Protein AF-L1IG07-F1 (afdb_monomer)

Solvent-accessible surface area (backbone atoms only — not comparable to full-atom values): 41416 Å² total; per-residue (Å²): 126,66,68,65,57,52,54,52,33,51,55,52,45,53,42,61,55,52,29,29,74,41,78,84,46,36,68,62,37,40,58,54,48,55,53,44,35,76,74,39,49,69,53,41,53,52,44,53,49,56,54,49,58,60,51,23,68,53,66,68,91,45,67,41,53,54,37,36,55,50,43,56,26,53,51,33,46,36,69,58,102,88,41,68,56,39,63,67,62,49,51,55,51,44,64,60,29,52,68,36,50,69,42,90,50,68,23,32,18,32,40,22,43,50,48,47,50,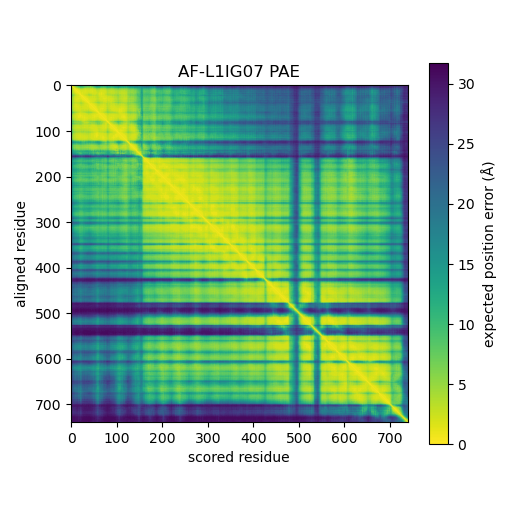44,41,61,74,36,50,57,97,86,60,88,71,57,69,68,59,49,51,54,48,46,55,51,44,58,67,25,62,70,44,93,52,63,87,36,40,68,82,92,78,57,77,72,43,54,53,48,41,56,48,38,55,73,67,51,88,46,64,67,45,30,44,52,37,60,73,65,57,69,86,43,91,80,43,42,61,62,54,58,53,31,49,69,42,98,46,64,72,41,18,28,47,31,33,51,46,44,57,72,76,51,60,74,84,81,46,54,50,71,56,50,49,51,52,48,48,48,20,67,67,39,91,48,65,70,30,22,49,32,35,47,48,30,43,48,70,50,49,25,44,72,40,76,54,34,65,56,61,34,40,71,59,51,46,57,85,85,36,40,69,56,43,51,54,50,50,51,46,43,70,70,64,70,75,56,76,66,70,73,81,73,54,71,86,63,58,56,71,62,51,61,50,48,33,46,49,49,38,52,50,32,52,51,17,61,76,64,70,37,62,76,52,32,70,74,53,57,63,57,48,58,59,44,46,53,33,53,62,51,30,53,91,76,37,74,63,38,42,43,34,53,40,67,36,50,86,74,49,71,76,82,48,66,67,30,44,54,51,45,50,50,52,47,53,53,54,73,72,41,88,85,59,65,72,82,41,50,66,38,42,53,51,40,49,49,72,74,35,87,47,66,67,61,44,51,52,51,51,51,52,51,51,28,66,77,66,73,53,94,58,79,71,48,58,62,54,45,44,54,50,30,57,70,43,92,47,65,66,53,22,36,57,29,46,47,51,50,35,59,55,29,67,76,36,71,70,58,29,47,60,46,47,61,57,32,51,44,50,52,59,56,54,62,62,62,57,47,59,49,63,73,54,70,84,67,81,93,77,88,76,99,68,61,77,69,57,57,58,49,50,58,50,47,42,26,40,43,24,49,49,32,52,44,50,45,55,60,74,51,89,86,70,76,74,79,58,78,63,89,84,74,80,86,68,91,77,97,77,77,89,80,73,52,64,68,57,56,52,56,51,32,57,72,46,94,46,66,67,42,22,33,52,32,48,54,41,52,49,50,28,53,66,70,47,46,34,55,76,76,30,66,65,58,34,42,55,49,55,45,51,50,52,48,50,44,64,49,47,48,77,84,86,34,43,68,45,36,50,52,45,66,54,43,55,56,52,41,30,50,69,41,39,67,42,25,38,48,56,26,66,37,48,60,60,52,42,52,54,34,74,68,34,52,87,89,40,65,43,45,76,44,57,52,68,59,54,53,53,49,57,53,46,40,41,54,80,29,40,66,60,74,62,21,38,53,25,23,53,50,14,54,50,50,41,49,51,55,48,50,50,54,68,72,71,54,97,63,60,72,68,59,56,54,50,50,50,55,50,49,53,49,53,50,60,63,56,67,76,50,86,88,74,85,69,96,83,75,81,78,79,90,126

Mean predicted aligned error: 12.85 Å

InterPro domains:
  IPR011989 Armadillo-like helical [G3DSA:1.25.10.10] (125-301)
  IPR016024 Armadillo-type fold [SSF48371] (44-648)
  IPR025977 Nuclear condensin complex subunit 3, C-terminal domain [PF12719] (434-485)
  IPR025977 Nuclear condensin complex subunit 3, C-terminal domain [PF12719] (511-718)
  IPR027165 Condensin complex subunit 3 [PTHR14418] (1-423)

Radius of gyration: 36.18 Å; Cα contacts (8 Å, |Δi|>4): 762; chains: 1; bounding box: 91×84×99 Å

Structure (mmCIF, N/CA/C/O backbone):
data_AF-L1IG07-F1
#
_entry.id   AF-L1IG07-F1
#
loop_
_atom_site.group_PDB
_atom_site.id
_atom_site.type_symbol
_atom_site.label_atom_id
_atom_site.label_alt_id
_atom_site.label_comp_id
_atom_site.label_asym_id
_atom_site.label_entity_id
_atom_site.label_seq_id
_atom_site.pdbx_PDB_ins_code
_atom_site.Cartn_x
_atom_site.Cartn_y
_atom_site.Cartn_z
_atom_site.occupancy
_atom_site.B_iso_or_equiv
_atom_site.auth_seq_id
_atom_site.auth_comp_id
_atom_site.auth_asym_id
_atom_site.auth_atom_id
_atom_site.pdbx_PDB_model_num
ATOM 1 N N . MET A 1 1 ? -46.756 0.914 59.448 1.00 51.22 1 MET A N 1
ATOM 2 C CA . MET A 1 1 ? -45.805 1.730 58.657 1.00 51.22 1 MET A CA 1
ATOM 3 C C . MET A 1 1 ? -44.977 0.975 57.590 1.00 51.22 1 MET A C 1
ATOM 5 O O . MET A 1 1 ? -44.457 1.694 56.749 1.00 51.22 1 MET A O 1
ATOM 9 N N . PRO A 1 2 ? -44.900 -0.379 57.498 1.00 61.78 2 PRO A N 1
ATOM 10 C CA . PRO A 1 2 ? -44.174 -1.051 56.394 1.00 61.78 2 PRO A CA 1
ATOM 11 C C . PRO A 1 2 ? -44.857 -0.987 55.008 1.00 61.78 2 PRO A C 1
ATOM 13 O O . PRO A 1 2 ? -44.192 -0.742 54.007 1.00 61.78 2 PRO A O 1
ATOM 16 N N . GLU A 1 3 ? -46.187 -1.131 54.936 1.00 62.38 3 GLU A N 1
ATOM 17 C CA . GLU A 1 3 ? -46.913 -1.321 53.659 1.00 62.38 3 GLU A CA 1
ATOM 18 C C . GLU A 1 3 ? -46.780 -0.153 52.667 1.00 62.38 3 GLU A C 1
ATOM 20 O O . GLU A 1 3 ? -46.686 -0.356 51.458 1.00 62.38 3 GLU A O 1
ATOM 25 N N . LYS A 1 4 ? -46.737 1.092 53.163 1.00 66.44 4 LYS A N 1
ATOM 26 C CA . LYS A 1 4 ? -46.625 2.279 52.300 1.00 66.44 4 LYS A CA 1
ATOM 27 C C . LYS A 1 4 ? -45.234 2.392 51.664 1.00 66.44 4 LYS A C 1
ATOM 29 O O . LYS A 1 4 ? -45.138 2.757 50.499 1.00 66.44 4 LYS A O 1
ATOM 34 N N . GLN A 1 5 ? -44.174 2.045 52.399 1.00 67.94 5 GLN A N 1
ATOM 35 C CA . GLN A 1 5 ? -42.804 2.016 51.867 1.00 67.94 5 GLN A CA 1
ATOM 36 C C . GLN A 1 5 ? -42.612 0.868 50.868 1.00 67.94 5 GLN A C 1
ATOM 38 O O . GLN A 1 5 ? -41.915 1.028 49.867 1.00 67.94 5 GLN A O 1
ATOM 43 N N . GLU A 1 6 ? -43.265 -0.271 51.098 1.00 75.94 6 GLU A N 1
ATOM 44 C CA . GLU A 1 6 ? -43.241 -1.415 50.183 1.00 75.94 6 GLU A CA 1
ATOM 45 C C . GLU A 1 6 ? -43.987 -1.121 48.871 1.00 75.94 6 GLU A C 1
ATOM 47 O O . GLU A 1 6 ? -43.470 -1.396 47.786 1.00 75.94 6 GLU A O 1
ATOM 52 N N . SER A 1 7 ? -45.136 -0.438 48.945 1.00 80.06 7 SER A N 1
ATOM 53 C CA . SER A 1 7 ? -45.861 0.042 47.761 1.00 80.06 7 SER A CA 1
ATOM 54 C C . SER A 1 7 ? -45.049 1.049 46.938 1.00 80.06 7 SER A C 1
ATOM 56 O O . SER A 1 7 ? -45.044 0.956 45.711 1.00 80.06 7 SER A O 1
ATOM 58 N N . THR A 1 8 ? -44.365 2.007 47.573 1.00 81.50 8 THR A N 1
ATOM 59 C CA . THR A 1 8 ? -43.513 2.980 46.864 1.00 81.50 8 THR A CA 1
ATOM 60 C C . THR A 1 8 ? -42.309 2.295 46.215 1.00 81.50 8 THR A C 1
ATOM 62 O O . THR A 1 8 ? -41.956 2.601 45.077 1.00 81.50 8 THR A O 1
ATOM 65 N N . PHE A 1 9 ? -41.701 1.324 46.902 1.00 87.50 9 PHE A N 1
ATOM 66 C CA . PHE A 1 9 ? -40.584 0.543 46.373 1.00 87.50 9 PHE A CA 1
ATOM 67 C C . PHE A 1 9 ? -40.964 -0.202 45.084 1.00 87.50 9 PHE A C 1
ATOM 69 O O . PHE A 1 9 ? -40.247 -0.110 44.088 1.00 87.50 9 PHE A O 1
ATOM 76 N N . LEU A 1 10 ? -42.115 -0.884 45.077 1.00 88.25 10 LEU A N 1
ATOM 77 C CA . LEU A 1 10 ? -42.627 -1.590 43.897 1.00 88.25 10 LEU A CA 1
ATOM 78 C C . LEU A 1 10 ? -42.876 -0.639 42.720 1.00 88.25 10 LEU A C 1
ATOM 80 O O . LEU A 1 10 ? -42.464 -0.934 41.601 1.00 88.25 10 LEU A O 1
ATOM 84 N N . GLN A 1 11 ? -43.452 0.540 42.973 1.00 89.06 11 GLN A N 1
ATOM 85 C CA . GLN A 1 11 ? -43.680 1.547 41.929 1.00 89.06 11 GLN A CA 1
ATOM 86 C C . GLN A 1 11 ? -42.375 2.044 41.292 1.00 89.06 11 GLN A C 1
ATOM 88 O O . GLN A 1 11 ? -42.326 2.262 40.079 1.00 89.06 11 GLN A O 1
ATOM 93 N N . VAL A 1 12 ? -41.309 2.216 42.084 1.00 93.69 12 VAL A N 1
ATOM 94 C CA . VAL A 1 12 ? -39.985 2.580 41.556 1.00 93.69 12 VAL A CA 1
ATOM 95 C C . VAL A 1 12 ? -39.432 1.453 40.683 1.00 93.69 12 VAL A C 1
ATOM 97 O O . VAL A 1 12 ? -39.000 1.722 39.562 1.00 93.69 12 VAL A O 1
ATOM 100 N N . ILE A 1 13 ? -39.498 0.201 41.148 1.00 94.31 13 ILE A N 1
ATOM 101 C CA . ILE A 1 13 ? -39.043 -0.969 40.382 1.00 94.31 13 ILE A CA 1
ATOM 102 C C . ILE A 1 13 ? -39.792 -1.090 39.051 1.00 94.31 13 ILE A C 1
ATOM 104 O O . ILE A 1 13 ? -39.145 -1.233 38.019 1.00 94.31 13 ILE A O 1
ATOM 108 N N . GLU A 1 14 ? -41.116 -0.928 39.033 1.00 94.31 14 GLU A N 1
ATOM 109 C CA . GLU A 1 14 ? -41.905 -0.964 37.794 1.00 94.31 14 GLU A CA 1
ATOM 110 C C . GLU A 1 14 ? -41.428 0.073 36.765 1.00 94.31 14 GLU A C 1
ATOM 112 O O . GLU A 1 14 ? -41.360 -0.216 35.570 1.00 94.31 14 GLU A O 1
ATOM 117 N N . GLN A 1 15 ? -41.064 1.288 37.196 1.00 95.62 15 GLN A N 1
ATOM 118 C CA . GLN A 1 15 ? -40.539 2.293 36.264 1.00 95.62 15 GLN A CA 1
ATOM 119 C C . GLN A 1 15 ? -39.120 1.961 35.773 1.00 95.62 15 GLN A C 1
ATOM 121 O O . GLN A 1 15 ? -38.791 2.283 34.628 1.00 95.62 15 GLN A O 1
ATOM 126 N N . LEU A 1 16 ? -38.293 1.319 36.606 1.00 94.88 16 LEU A N 1
ATOM 127 C CA . LEU A 1 16 ? -36.957 0.835 36.231 1.00 94.88 16 LEU A CA 1
ATOM 128 C C . LEU A 1 16 ? -37.017 -0.405 35.318 1.00 94.88 16 LEU A C 1
ATOM 130 O O . LEU A 1 16 ? -36.115 -0.632 34.511 1.00 94.88 16 LEU A O 1
ATOM 134 N N . GLU A 1 17 ? -38.078 -1.202 35.397 1.00 94.88 17 GLU A N 1
ATOM 135 C CA . GLU A 1 17 ? -38.369 -2.270 34.436 1.00 94.88 17 GLU A CA 1
ATOM 136 C C . GLU A 1 17 ? -38.904 -1.704 33.119 1.00 94.88 17 GLU A C 1
ATOM 138 O O . GLU A 1 17 ? -38.491 -2.129 32.039 1.00 94.88 17 GLU A O 1
ATOM 143 N N . GLU A 1 18 ? -39.767 -0.689 33.179 1.00 95.88 18 GLU A N 1
ATOM 144 C CA . GLU A 1 18 ? -40.312 -0.048 31.983 1.00 95.88 18 GLU A CA 1
ATOM 145 C C . GLU A 1 18 ? -39.209 0.597 31.130 1.00 95.88 18 GLU A C 1
ATOM 147 O O . GLU A 1 18 ? -39.204 0.438 29.906 1.00 95.88 18 GLU A O 1
ATOM 152 N N . CYS A 1 19 ? -38.221 1.256 31.750 1.00 95.12 19 CYS A N 1
ATOM 153 C CA . CYS A 1 19 ? -37.140 1.909 31.005 1.00 95.12 19 CYS A CA 1
ATOM 154 C C . CYS A 1 19 ? -36.263 0.925 30.207 1.00 95.12 19 CYS A C 1
ATOM 156 O O . CYS A 1 19 ? -35.669 1.297 29.195 1.00 95.12 19 CYS A O 1
ATOM 158 N N . GLN A 1 20 ? -36.252 -0.359 30.577 1.00 96.19 20 GLN A N 1
ATOM 159 C CA . GLN A 1 20 ? -35.522 -1.400 29.853 1.00 96.19 20 GLN A CA 1
ATOM 160 C C . GLN A 1 20 ? -36.144 -1.747 28.496 1.00 96.19 20 GLN A C 1
ATOM 162 O O . GLN A 1 20 ? -35.478 -2.379 27.669 1.00 96.19 20 GLN A O 1
ATOM 167 N N . LYS A 1 21 ? -37.391 -1.345 28.219 1.00 94.12 21 LYS A N 1
ATOM 168 C CA . LYS A 1 21 ? -38.098 -1.710 26.981 1.00 94.12 21 LYS A CA 1
ATOM 169 C C . LYS A 1 21 ? -37.628 -0.906 25.768 1.00 94.12 21 LYS A C 1
ATOM 171 O O . LYS A 1 21 ? -37.375 -1.493 24.718 1.00 94.12 21 LYS A O 1
ATOM 176 N N . SER A 1 22 ? -37.472 0.416 25.886 1.00 94.38 22 SER A N 1
ATOM 177 C CA . SER A 1 22 ? -37.031 1.277 24.774 1.00 94.38 22 SER A CA 1
ATOM 178 C C . SER A 1 22 ? -36.472 2.626 25.240 1.00 94.38 22 SER A C 1
ATOM 180 O O . SER A 1 22 ? -36.843 3.127 26.295 1.00 94.38 22 SER A O 1
ATOM 182 N N . PHE A 1 23 ? -35.650 3.278 24.411 1.00 93.00 23 PHE A N 1
ATOM 183 C CA . PHE A 1 23 ? -35.190 4.646 24.689 1.00 93.00 23 PHE A CA 1
ATOM 184 C C . PHE A 1 23 ? -36.338 5.672 24.704 1.00 93.00 23 PHE A C 1
ATOM 186 O O . PHE A 1 23 ? -36.264 6.669 25.419 1.00 93.00 23 PHE A O 1
ATOM 193 N N . ALA A 1 24 ? -37.425 5.422 23.964 1.00 94.38 24 ALA A N 1
ATOM 194 C CA . ALA A 1 24 ? -38.555 6.346 23.843 1.00 94.38 24 ALA A CA 1
ATOM 195 C C . ALA A 1 24 ? -39.295 6.577 25.173 1.00 94.38 24 ALA A C 1
ATOM 197 O O . ALA A 1 24 ? -39.838 7.657 25.400 1.00 94.38 24 ALA A O 1
ATOM 198 N N . VAL A 1 25 ? -39.292 5.592 26.078 1.00 95.69 25 VAL A N 1
ATOM 199 C CA . VAL A 1 25 ? -39.966 5.714 27.382 1.00 95.69 25 VAL A CA 1
ATOM 200 C C . VAL A 1 25 ? -39.112 6.408 28.446 1.00 95.69 25 VAL A C 1
ATOM 202 O O . VAL A 1 25 ? -39.657 6.822 29.469 1.00 95.69 25 VAL A O 1
ATOM 205 N N . HIS A 1 26 ? -37.807 6.607 28.206 1.00 95.81 26 HIS A N 1
ATOM 206 C CA . HIS A 1 26 ? -36.874 7.143 29.206 1.00 95.81 26 HIS A CA 1
ATOM 207 C C . HIS A 1 26 ? -37.368 8.462 29.804 1.00 95.81 26 HIS A C 1
ATOM 209 O O . HIS A 1 26 ? -37.486 8.570 31.019 1.00 95.81 26 HIS A O 1
ATOM 215 N N . ARG A 1 27 ? -37.741 9.444 28.973 1.00 94.50 27 ARG A N 1
ATOM 216 C CA . ARG A 1 27 ? -38.186 10.763 29.458 1.00 94.50 27 ARG A CA 1
ATOM 217 C C . ARG A 1 27 ? -39.406 10.664 30.383 1.00 94.50 27 ARG A C 1
ATOM 219 O O . ARG A 1 27 ? -39.459 11.342 31.404 1.00 94.50 27 ARG A O 1
ATOM 226 N N . LYS A 1 28 ? -40.368 9.794 30.059 1.00 95.12 28 LYS A N 1
ATOM 227 C CA . LYS A 1 28 ? -41.573 9.570 30.875 1.00 95.12 28 LYS A CA 1
ATOM 228 C C . LYS A 1 28 ? -41.230 8.908 32.213 1.00 95.12 28 LYS A C 1
ATOM 230 O O . LYS A 1 28 ? -41.731 9.341 33.249 1.00 95.12 28 LYS A O 1
ATOM 235 N N . CYS A 1 29 ? -40.379 7.883 32.192 1.00 96.25 29 CYS A N 1
ATOM 236 C CA . CYS A 1 29 ? -39.918 7.193 33.397 1.00 96.25 29 CYS A CA 1
ATOM 237 C C . CYS A 1 29 ? -39.095 8.125 34.299 1.00 96.25 29 CYS A C 1
ATOM 239 O O . CYS A 1 29 ? -39.327 8.140 35.504 1.00 96.25 29 CYS A O 1
ATOM 241 N N . ILE A 1 30 ? -38.214 8.960 33.728 1.00 95.69 30 ILE A N 1
ATOM 242 C CA . ILE A 1 30 ? -37.433 9.960 34.475 1.00 95.69 30 ILE A CA 1
ATOM 243 C C . ILE A 1 30 ? -38.361 10.906 35.238 1.00 95.69 30 ILE A C 1
ATOM 245 O O . ILE A 1 30 ? -38.187 11.076 36.438 1.00 95.69 30 ILE A O 1
ATOM 249 N N . MET A 1 31 ? -39.386 11.467 34.584 1.00 93.88 31 MET A N 1
ATOM 250 C CA . MET A 1 31 ? -40.321 12.395 35.239 1.00 93.88 31 MET A CA 1
ATOM 251 C C . MET A 1 31 ? -41.021 11.768 36.453 1.00 93.88 31 MET A C 1
ATOM 253 O O . MET A 1 31 ? -41.143 12.411 37.493 1.00 93.88 31 MET A O 1
ATOM 257 N N . LYS A 1 32 ? -41.457 10.508 36.340 1.00 93.50 32 LYS A N 1
ATOM 258 C CA . LYS A 1 32 ? -42.085 9.777 37.451 1.00 93.50 32 LYS A CA 1
ATOM 259 C C . LYS A 1 32 ? -41.094 9.455 38.567 1.00 93.50 32 LYS A C 1
ATOM 261 O O . LYS A 1 32 ? -41.423 9.602 39.738 1.00 93.50 32 LYS A O 1
ATOM 266 N N . LEU A 1 33 ? -39.880 9.040 38.213 1.00 94.94 33 LEU A N 1
ATOM 267 C CA . LEU A 1 33 ? -38.856 8.699 39.195 1.00 94.94 33 LEU A CA 1
ATOM 268 C C . LEU A 1 33 ? -38.282 9.926 39.903 1.00 94.94 33 LEU A C 1
ATOM 270 O O . LEU A 1 33 ? -37.991 9.828 41.085 1.00 94.94 33 LEU A O 1
ATOM 274 N N . LYS A 1 34 ? -38.202 11.092 39.249 1.00 93.75 34 LYS A N 1
ATOM 275 C CA . LYS A 1 34 ? -37.843 12.356 39.911 1.00 93.75 34 LYS A CA 1
ATOM 276 C C . LYS A 1 34 ? -38.895 12.753 40.950 1.00 93.75 34 LYS A C 1
ATOM 278 O O . LYS A 1 34 ? -38.544 13.205 42.031 1.00 93.75 34 LYS A O 1
ATOM 283 N N . GLN A 1 35 ? -40.183 12.527 40.670 1.00 90.69 35 GLN A N 1
ATOM 284 C CA . GLN A 1 35 ? -41.244 12.707 41.672 1.00 90.69 35 GLN A CA 1
ATOM 285 C C . GLN A 1 35 ? -41.108 11.720 42.838 1.00 90.69 35 GLN A C 1
ATOM 287 O O . GLN A 1 35 ? -41.220 12.134 43.988 1.00 90.69 35 GLN A O 1
ATOM 292 N N . ALA A 1 36 ? -40.838 10.442 42.552 1.00 90.25 36 ALA A N 1
ATOM 293 C CA . ALA A 1 36 ? -40.630 9.425 43.583 1.00 90.25 36 ALA A CA 1
ATOM 294 C C . ALA A 1 36 ? -39.394 9.721 44.450 1.00 90.25 36 ALA A C 1
ATOM 296 O O . ALA A 1 36 ? -39.472 9.611 45.669 1.00 90.25 36 ALA A O 1
ATOM 297 N N . GLN A 1 37 ? -38.294 10.171 43.837 1.00 92.50 37 GLN A N 1
ATOM 298 C CA . GLN A 1 37 ? -37.071 10.585 44.523 1.00 92.50 37 GLN A CA 1
ATOM 299 C C . GLN A 1 37 ? -37.327 11.754 45.476 1.00 92.50 37 GLN A C 1
ATOM 301 O O . GLN A 1 37 ? -36.887 11.704 46.615 1.00 92.50 37 GLN A O 1
ATOM 306 N N . SER A 1 38 ? -38.059 12.790 45.047 1.00 89.50 38 SER A N 1
ATOM 307 C CA . SER A 1 38 ? -38.397 13.917 45.930 1.00 89.50 38 SER A CA 1
ATOM 308 C C . SER A 1 38 ? -39.347 13.528 47.070 1.00 89.50 38 SER A C 1
ATOM 310 O O . SER A 1 38 ? -39.361 14.201 48.095 1.00 89.50 38 SER A O 1
ATOM 312 N N . ALA A 1 39 ? -40.170 12.490 46.887 1.00 89.94 39 ALA A N 1
ATOM 313 C CA . ALA A 1 39 ? -41.156 12.055 47.875 1.00 89.94 39 ALA A CA 1
ATOM 314 C C . ALA A 1 39 ? -40.576 11.105 48.939 1.00 89.94 39 ALA A C 1
ATOM 316 O O . ALA A 1 39 ? -40.946 11.213 50.106 1.00 89.94 39 ALA A O 1
ATOM 317 N N . ASP A 1 40 ? -39.707 10.172 48.540 1.00 90.94 40 ASP A N 1
ATOM 318 C CA . ASP A 1 40 ? -39.045 9.202 49.424 1.00 90.94 40 ASP A CA 1
ATOM 319 C C . ASP A 1 40 ? -37.642 8.852 48.872 1.00 90.94 40 ASP A C 1
ATOM 321 O O . ASP A 1 40 ? -37.481 7.856 48.148 1.00 90.94 40 ASP A O 1
ATOM 325 N N . PRO A 1 41 ? -36.624 9.688 49.171 1.00 89.88 41 PRO A N 1
ATOM 326 C CA . PRO A 1 41 ? -35.267 9.523 48.649 1.00 89.88 41 PRO A CA 1
ATOM 327 C C . PRO A 1 41 ? -34.636 8.174 49.011 1.00 89.88 41 PRO A C 1
ATOM 329 O O . PRO A 1 41 ? -34.032 7.530 48.152 1.00 89.88 41 PRO A O 1
ATOM 332 N N . ASP A 1 42 ? -34.824 7.711 50.251 1.00 89.50 42 ASP A N 1
ATOM 333 C CA . ASP A 1 42 ? -34.209 6.484 50.767 1.00 89.50 42 ASP A CA 1
ATOM 334 C C . ASP A 1 42 ? -34.755 5.240 50.057 1.00 89.50 42 ASP A C 1
ATOM 336 O O . ASP A 1 42 ? -33.999 4.366 49.610 1.00 89.50 42 ASP A O 1
ATOM 340 N N . THR A 1 43 ? -36.082 5.152 49.906 1.00 89.81 43 THR A N 1
ATOM 341 C CA . THR A 1 43 ? -36.713 4.037 49.189 1.00 89.81 43 THR A CA 1
ATOM 342 C C . THR A 1 43 ? -36.330 4.042 47.712 1.00 89.81 43 THR A C 1
ATOM 344 O O . THR A 1 43 ? -36.030 2.977 47.159 1.00 89.81 43 THR A O 1
ATOM 347 N N . PHE A 1 44 ? -36.287 5.221 47.080 1.00 93.50 44 PHE A N 1
ATOM 348 C CA . PHE A 1 44 ? -35.835 5.370 45.698 1.00 93.50 44 PHE A CA 1
ATOM 349 C C . PHE A 1 44 ? -34.385 4.902 45.524 1.00 93.50 44 PHE A C 1
ATOM 351 O O . PHE A 1 44 ? -34.107 4.053 44.672 1.00 93.50 44 PHE A O 1
ATOM 358 N N . GLN A 1 45 ? -33.470 5.398 46.359 1.00 91.06 45 GLN A N 1
ATOM 359 C CA . GLN A 1 45 ? -32.050 5.067 46.286 1.00 91.06 45 GLN A CA 1
ATOM 360 C C . GLN A 1 45 ? -31.817 3.569 46.497 1.00 91.06 45 GLN A C 1
ATOM 362 O O . GLN A 1 45 ? -31.037 2.952 45.765 1.00 91.06 45 GLN A O 1
ATOM 367 N N . ARG A 1 46 ? -32.538 2.947 47.437 1.00 91.25 46 ARG A N 1
ATOM 368 C CA . ARG A 1 46 ? -32.491 1.498 47.671 1.00 91.25 46 ARG A CA 1
ATOM 369 C C . ARG A 1 46 ? -32.954 0.700 46.448 1.00 91.25 46 ARG A C 1
ATOM 371 O O . ARG A 1 46 ? -32.268 -0.244 46.053 1.00 91.25 46 ARG A O 1
ATOM 378 N N . ALA A 1 47 ? -34.075 1.074 45.831 1.00 93.94 47 ALA A N 1
ATOM 379 C CA . ALA A 1 47 ? -34.607 0.401 44.641 1.00 93.94 47 ALA A CA 1
ATOM 380 C C . ALA A 1 47 ? -33.685 0.547 43.420 1.00 93.94 47 ALA A C 1
ATOM 382 O O . ALA A 1 47 ? -33.411 -0.433 42.716 1.00 93.94 47 ALA A O 1
ATOM 383 N N . LEU A 1 48 ? -33.154 1.753 43.201 1.00 94.44 48 LEU A N 1
ATOM 384 C CA . LEU A 1 48 ? -32.195 2.030 42.137 1.00 94.44 48 LEU A CA 1
ATOM 385 C C . LEU A 1 48 ? -30.924 1.193 42.317 1.00 94.44 48 LEU A C 1
ATOM 387 O O . LEU A 1 48 ? -30.494 0.513 41.387 1.00 94.44 48 LEU A O 1
ATOM 391 N N . THR A 1 49 ? -30.367 1.182 43.528 1.00 92.06 49 THR A N 1
ATOM 392 C CA . THR A 1 49 ? -29.134 0.452 43.845 1.00 92.06 49 THR A CA 1
ATOM 393 C C . THR A 1 49 ? -29.294 -1.053 43.633 1.00 92.06 49 THR A C 1
ATOM 395 O O . THR A 1 49 ? -28.460 -1.667 42.971 1.00 92.06 49 THR A O 1
ATOM 398 N N . GLN A 1 50 ? -30.396 -1.649 44.103 1.00 93.94 50 GLN A N 1
ATOM 399 C CA . GLN A 1 50 ? -30.667 -3.075 43.878 1.00 93.94 50 GLN A CA 1
ATOM 400 C C . GLN A 1 50 ? -30.819 -3.419 42.391 1.00 93.94 50 GLN A C 1
ATOM 402 O O . GLN A 1 50 ? -30.396 -4.488 41.948 1.00 93.94 50 GLN A O 1
ATOM 407 N N . SER A 1 51 ? -31.403 -2.513 41.606 1.00 95.25 51 SER A N 1
ATOM 408 C CA . SER A 1 51 ? -31.546 -2.694 40.159 1.00 95.25 51 SER A CA 1
ATOM 409 C C . SER A 1 51 ? -30.192 -2.612 39.443 1.00 95.25 51 SER A C 1
ATOM 411 O O . SER A 1 51 ? -29.907 -3.422 38.560 1.00 95.25 51 SER A O 1
ATOM 413 N N . ILE A 1 52 ? -29.320 -1.692 39.874 1.00 95.81 52 ILE A N 1
ATOM 414 C CA . ILE A 1 52 ? -27.934 -1.585 39.399 1.00 95.81 52 ILE A CA 1
ATOM 415 C C . ILE A 1 52 ? -27.149 -2.859 39.723 1.00 95.81 52 ILE A C 1
ATOM 417 O O . ILE A 1 52 ? -26.513 -3.409 38.826 1.00 95.81 52 ILE A O 1
ATOM 421 N N . ASP A 1 53 ? -27.246 -3.386 40.945 1.00 94.12 53 ASP A N 1
ATOM 422 C CA . ASP A 1 53 ? -26.531 -4.604 41.349 1.00 94.12 53 ASP A CA 1
ATOM 423 C C . ASP A 1 53 ? -26.899 -5.812 40.466 1.00 94.12 53 ASP A C 1
ATOM 425 O O . ASP A 1 53 ? -26.026 -6.589 40.074 1.00 94.12 53 ASP A O 1
ATOM 429 N N . ARG A 1 54 ? -28.173 -5.943 40.066 1.00 94.19 54 ARG A N 1
ATOM 430 C CA . ARG A 1 54 ? -28.607 -6.980 39.111 1.00 94.19 54 ARG A CA 1
ATOM 431 C C . ARG A 1 54 ? -27.992 -6.779 37.725 1.00 94.19 54 ARG A C 1
ATOM 433 O O . ARG A 1 54 ? -27.552 -7.747 37.105 1.00 94.19 54 ARG A O 1
ATOM 440 N N . ALA A 1 55 ? -27.925 -5.535 37.251 1.00 94.81 55 ALA A N 1
ATOM 441 C CA . ALA A 1 55 ? -27.301 -5.203 35.972 1.00 94.81 55 ALA A CA 1
ATOM 442 C C . ALA A 1 55 ? -25.790 -5.508 35.955 1.00 94.81 55 ALA A C 1
ATOM 444 O O . ALA A 1 55 ? -25.266 -5.917 34.916 1.00 94.81 55 ALA A O 1
ATOM 445 N N . MET A 1 56 ? -25.098 -5.377 37.097 1.00 95.06 56 MET A N 1
ATOM 446 C CA . MET A 1 56 ? -23.655 -5.640 37.213 1.00 95.06 56 MET A CA 1
ATOM 447 C C . MET A 1 56 ? -23.268 -7.093 36.900 1.00 95.06 56 MET A C 1
ATOM 449 O O . MET A 1 56 ? -22.154 -7.348 36.447 1.00 95.06 56 MET A O 1
ATOM 453 N N . LEU A 1 57 ? -24.175 -8.053 37.091 1.00 94.62 57 LEU A N 1
ATOM 454 C CA . LEU A 1 57 ? -23.899 -9.481 36.885 1.00 94.62 57 LEU A CA 1
ATOM 455 C C . LEU A 1 57 ? -23.966 -9.915 35.408 1.00 94.62 57 LEU A C 1
ATOM 457 O O . LEU A 1 57 ? -23.588 -11.037 35.067 1.00 94.62 57 LEU A O 1
ATOM 461 N N . VAL A 1 58 ? -24.434 -9.048 34.504 1.00 93.50 58 VAL A N 1
ATOM 462 C CA . VAL A 1 58 ? -24.687 -9.411 33.101 1.00 93.50 58 VAL A CA 1
ATOM 463 C C . VAL A 1 58 ? -23.511 -9.018 32.209 1.00 93.50 58 VAL A C 1
ATOM 465 O O . VAL A 1 58 ? -23.383 -7.867 31.801 1.00 93.50 58 VAL A O 1
ATOM 468 N N . PHE A 1 59 ? -22.662 -9.980 31.833 1.00 89.75 59 PHE A N 1
ATOM 469 C CA . PHE A 1 59 ? -21.489 -9.701 30.984 1.00 89.75 59 PHE A CA 1
ATOM 470 C C . PHE A 1 59 ? -21.843 -9.375 29.523 1.00 89.75 59 PHE A C 1
ATOM 472 O O . PHE A 1 59 ? -21.227 -8.504 28.912 1.00 89.75 59 PHE A O 1
ATOM 479 N N . LYS A 1 60 ? -22.820 -10.083 28.938 1.00 89.00 60 LYS A N 1
ATOM 480 C CA . LYS A 1 60 ? -23.246 -9.857 27.546 1.00 89.00 60 LYS A CA 1
ATOM 481 C C . LYS A 1 60 ? -23.911 -8.488 27.415 1.00 89.00 60 LYS A C 1
ATOM 483 O O . LYS A 1 60 ? -24.653 -8.089 28.307 1.00 89.00 60 LYS A O 1
ATOM 488 N N . ARG A 1 61 ? -23.695 -7.795 26.291 1.00 89.06 61 ARG A N 1
ATOM 489 C CA . ARG A 1 61 ? -24.346 -6.511 25.967 1.00 89.06 61 ARG A CA 1
ATOM 490 C C . ARG A 1 61 ? -25.819 -6.696 25.580 1.00 89.06 61 ARG A C 1
ATOM 492 O O . ARG A 1 61 ? -26.214 -6.427 24.451 1.00 89.06 61 ARG A O 1
ATOM 499 N N . GLU A 1 62 ? -26.616 -7.191 26.519 1.00 92.00 62 GLU A N 1
ATOM 500 C CA . GLU A 1 62 ? -28.060 -7.343 26.359 1.00 92.00 62 GLU A CA 1
ATOM 501 C C . GLU A 1 62 ? -28.721 -5.961 26.216 1.00 92.00 62 GLU A C 1
ATOM 503 O O . GLU A 1 62 ? -28.501 -5.099 27.076 1.00 92.00 62 GLU A O 1
ATOM 508 N N . PRO A 1 63 ? -29.555 -5.720 25.184 1.00 93.56 63 PRO A N 1
ATOM 509 C CA . PRO A 1 63 ? -30.132 -4.400 24.927 1.00 93.56 63 PRO A CA 1
ATOM 510 C C . PRO A 1 63 ? -30.902 -3.803 26.112 1.00 93.56 63 PRO A C 1
ATOM 512 O O . PRO A 1 63 ? -30.882 -2.590 26.299 1.00 93.56 63 PRO A O 1
ATOM 515 N N . ALA A 1 64 ? -31.562 -4.638 26.921 1.00 94.88 64 ALA A N 1
ATOM 516 C CA . ALA A 1 64 ? -32.271 -4.204 28.125 1.00 94.88 64 ALA A CA 1
ATOM 517 C C . ALA A 1 64 ? -31.319 -3.588 29.165 1.00 94.88 64 ALA A C 1
ATOM 519 O O . ALA A 1 64 ? -31.576 -2.493 29.663 1.00 94.88 64 ALA A O 1
ATOM 520 N N . VAL A 1 65 ? -30.183 -4.244 29.422 1.00 95.56 65 VAL A N 1
ATOM 521 C CA . VAL A 1 65 ? -29.163 -3.765 30.367 1.00 95.56 65 VAL A CA 1
ATOM 522 C C . VAL A 1 65 ? -28.473 -2.512 29.831 1.00 95.56 65 VAL A C 1
ATOM 524 O O . VAL A 1 65 ? -28.278 -1.558 30.576 1.00 95.56 65 VAL A O 1
ATOM 527 N N . GLU A 1 66 ? -28.156 -2.465 28.533 1.00 94.75 66 GLU A N 1
ATOM 528 C CA . GLU A 1 66 ? -27.569 -1.268 27.912 1.00 94.75 66 GLU A CA 1
ATOM 529 C C . GLU A 1 66 ? -28.497 -0.050 28.022 1.00 94.75 66 GLU A C 1
ATOM 531 O O . GLU A 1 66 ? -28.044 1.045 28.365 1.00 94.75 66 GLU A O 1
ATOM 536 N N . ARG A 1 67 ? -29.801 -0.242 27.775 1.00 96.25 67 ARG A N 1
ATOM 537 C CA . ARG A 1 67 ? -30.815 0.808 27.942 1.00 96.25 67 ARG A CA 1
ATOM 538 C C . ARG A 1 67 ? -30.948 1.242 29.392 1.00 96.25 67 ARG A C 1
ATOM 540 O O . ARG A 1 67 ? -30.951 2.441 29.641 1.00 96.25 67 ARG A O 1
ATOM 547 N N . PHE A 1 68 ? -30.971 0.304 30.337 1.00 97.38 68 PHE A N 1
ATOM 548 C CA . PHE A 1 68 ? -31.019 0.614 31.765 1.00 97.38 68 PHE A CA 1
ATOM 549 C C . PHE A 1 68 ? -29.809 1.433 32.229 1.00 97.38 68 PHE A C 1
ATOM 551 O O . PHE A 1 68 ? -29.976 2.480 32.843 1.00 97.38 68 PHE A O 1
ATOM 558 N N . LEU A 1 69 ? -28.585 1.027 31.888 1.00 95.88 69 LEU A N 1
ATOM 559 C CA . LEU A 1 69 ? -27.390 1.784 32.282 1.00 95.88 69 LEU A CA 1
ATOM 560 C C . LEU A 1 69 ? -27.343 3.164 31.613 1.00 95.88 69 LEU A C 1
ATOM 562 O O . LEU A 1 69 ? -26.902 4.132 32.229 1.00 95.88 69 LEU A O 1
ATOM 566 N N . GLN A 1 70 ? -27.830 3.280 30.372 1.00 95.31 70 GLN A N 1
ATOM 567 C CA . GLN A 1 70 ? -28.008 4.583 29.730 1.00 95.31 70 GLN A CA 1
ATOM 568 C C . GLN A 1 70 ? -29.085 5.424 30.427 1.00 95.31 70 GLN A C 1
ATOM 570 O O . GLN A 1 70 ? -28.910 6.629 30.571 1.00 95.31 70 GLN A O 1
ATOM 575 N N . PHE A 1 71 ? -30.181 4.803 30.865 1.00 96.75 71 PHE A N 1
ATOM 576 C CA . PHE A 1 71 ? -31.247 5.457 31.614 1.00 96.75 71 PHE A CA 1
ATOM 577 C C . PHE A 1 71 ? -30.732 6.045 32.927 1.00 96.75 71 PHE A C 1
ATOM 579 O O . PHE A 1 71 ? -31.060 7.188 33.219 1.00 96.75 71 PHE A O 1
ATOM 586 N N . VAL A 1 72 ? -29.902 5.311 33.679 1.00 96.12 72 VAL A N 1
ATOM 587 C CA . VAL A 1 72 ? -29.304 5.802 34.935 1.00 96.12 72 VAL A CA 1
ATOM 588 C C . VAL A 1 72 ? -28.520 7.095 34.696 1.00 96.12 72 VAL A C 1
ATOM 590 O O . VAL A 1 72 ? -28.762 8.085 35.381 1.00 96.12 72 VAL A O 1
ATOM 593 N N . ALA A 1 73 ? -27.654 7.123 33.679 1.00 93.12 73 ALA A N 1
ATOM 594 C CA . ALA A 1 73 ? -26.909 8.329 33.314 1.00 93.12 73 ALA A CA 1
ATOM 595 C C . ALA A 1 73 ? -27.841 9.474 32.872 1.00 93.12 73 ALA A C 1
ATOM 597 O O . ALA A 1 73 ? -27.745 10.587 33.378 1.00 93.12 73 ALA A O 1
ATOM 598 N N . SER A 1 74 ? -28.818 9.186 32.003 1.00 93.38 74 SER A N 1
ATOM 599 C CA . SER A 1 74 ? -29.800 10.182 31.552 1.00 93.38 74 SER A CA 1
ATOM 600 C C . SER A 1 74 ? -30.707 10.713 32.666 1.00 93.38 74 SER A C 1
ATOM 602 O O . SER A 1 74 ? -31.182 11.836 32.560 1.00 93.38 74 SER A O 1
ATOM 604 N N . PHE A 1 75 ? -30.989 9.924 33.705 1.00 94.44 75 PHE A N 1
ATOM 605 C CA . PHE A 1 75 ? -31.768 10.348 34.870 1.00 94.44 75 PHE A CA 1
ATOM 606 C C . PHE A 1 75 ? -30.998 11.363 35.720 1.00 94.44 75 PHE A C 1
ATOM 608 O O . PHE A 1 75 ? -31.572 12.348 36.186 1.00 94.44 75 PHE A O 1
ATOM 615 N N . ILE A 1 76 ? -29.701 11.118 35.902 1.00 91.38 76 ILE A N 1
ATOM 616 C CA . ILE A 1 76 ? -28.793 11.971 36.670 1.00 91.38 76 ILE A CA 1
ATOM 617 C C . ILE A 1 76 ? -28.578 13.301 35.959 1.00 91.38 76 ILE A C 1
ATOM 619 O O . ILE A 1 76 ? -28.710 14.351 36.578 1.00 91.38 76 ILE A O 1
ATOM 623 N N . SER A 1 77 ? -28.346 13.269 34.648 1.00 90.19 77 SER A N 1
ATOM 624 C CA . SER A 1 77 ? -28.125 14.470 33.839 1.00 90.19 77 SER A CA 1
ATOM 625 C C . SER A 1 77 ? -29.415 15.196 33.429 1.00 90.19 77 SER A C 1
ATOM 627 O O . SER A 1 77 ? -29.363 16.136 32.640 1.00 90.19 77 SER A O 1
ATOM 629 N N . PHE A 1 78 ? -30.591 14.738 33.874 1.00 91.06 78 PHE A N 1
ATOM 630 C CA . PHE A 1 78 ? -31.866 15.305 33.436 1.00 91.06 78 PHE A CA 1
ATOM 631 C C . PHE A 1 78 ? -32.106 16.692 34.032 1.00 91.06 78 PHE A C 1
ATOM 633 O O . PHE A 1 78 ? -32.136 16.844 35.252 1.00 91.06 78 PHE A O 1
ATOM 640 N N . THR A 1 79 ? -32.382 17.665 33.165 1.00 86.62 79 THR A N 1
ATOM 641 C CA . THR A 1 79 ? -32.700 19.045 33.541 1.00 86.62 79 THR A CA 1
ATOM 642 C C . THR A 1 79 ? -34.016 19.515 32.911 1.00 86.62 79 THR A C 1
ATOM 644 O O . THR A 1 79 ? -34.339 19.177 31.768 1.00 86.62 79 THR A O 1
ATOM 647 N N . ASN A 1 80 ? -34.810 20.276 33.668 1.00 89.75 80 ASN A N 1
ATOM 648 C CA . ASN A 1 80 ? -35.960 21.056 33.197 1.00 89.75 80 ASN A CA 1
ATOM 649 C C . ASN A 1 80 ? -36.300 22.177 34.203 1.00 89.75 80 ASN A C 1
ATOM 651 O O . ASN A 1 80 ? -35.633 22.309 35.223 1.00 89.75 80 ASN A O 1
ATOM 655 N N . ASP A 1 81 ? -37.384 22.923 33.970 1.00 88.62 81 ASP A N 1
ATOM 656 C CA . ASP A 1 81 ? -37.828 24.023 34.850 1.00 88.62 81 ASP A CA 1
ATOM 657 C C . ASP A 1 81 ? -38.055 23.621 36.323 1.00 88.62 81 ASP A C 1
ATOM 659 O O . ASP A 1 81 ? -38.113 24.479 37.200 1.00 88.62 81 ASP A O 1
ATOM 663 N N . LYS A 1 82 ? -38.223 22.321 36.611 1.00 88.00 82 LYS A N 1
ATOM 664 C CA . LYS A 1 82 ? -38.515 21.781 37.947 1.00 88.00 82 LYS A CA 1
ATOM 665 C C . LYS A 1 82 ? -37.349 21.002 38.569 1.00 88.00 82 LYS A C 1
ATOM 667 O O . LYS A 1 82 ? -37.305 20.863 39.788 1.00 88.00 82 LYS A O 1
ATOM 672 N N . TYR A 1 83 ? -36.450 20.450 37.762 1.00 86.19 83 TYR A N 1
ATOM 673 C CA . TYR A 1 83 ? -35.411 19.517 38.189 1.00 86.19 83 TYR A CA 1
ATOM 674 C C . TYR A 1 83 ? -34.062 19.925 37.602 1.00 86.19 83 TYR A C 1
ATOM 676 O O . TYR A 1 83 ? -33.949 20.131 36.396 1.00 86.19 83 TYR A O 1
ATOM 684 N N . SER A 1 84 ? -33.036 19.979 38.445 1.00 84.75 84 SER A N 1
ATOM 685 C CA . SER A 1 84 ? -31.639 20.129 38.040 1.00 84.75 84 SER A CA 1
ATOM 686 C C . SER A 1 84 ? -30.933 18.771 37.933 1.00 84.75 84 SER A C 1
ATOM 688 O O . SER A 1 84 ? -31.456 17.734 38.367 1.00 84.75 84 SER A O 1
ATOM 690 N N . SER A 1 85 ? -29.731 18.788 37.351 1.00 84.75 85 SER A N 1
ATOM 691 C CA . SER A 1 85 ? -28.840 17.631 37.311 1.00 84.75 85 SER A CA 1
ATOM 692 C C . SER A 1 85 ? -28.465 17.199 38.724 1.00 84.75 85 SER A C 1
ATOM 694 O O . SER A 1 85 ? -28.143 18.025 39.578 1.00 84.75 85 SER A O 1
ATOM 696 N N . ASP A 1 86 ? -28.470 15.895 38.956 1.00 86.75 86 ASP A N 1
ATOM 697 C CA . ASP A 1 86 ? -28.269 15.298 40.271 1.00 86.75 86 ASP A CA 1
ATOM 698 C C . ASP A 1 86 ? -26.807 14.886 40.476 1.00 86.75 86 ASP A C 1
ATOM 700 O O . ASP A 1 86 ? -26.453 13.703 40.455 1.00 86.75 86 ASP A O 1
ATOM 704 N N . GLY A 1 87 ? -25.937 15.892 40.599 1.00 83.31 87 GLY A N 1
ATOM 705 C CA . GLY A 1 87 ? -24.498 15.684 40.779 1.00 83.31 87 GLY A CA 1
ATOM 706 C C . GLY A 1 87 ? -24.164 14.897 42.051 1.00 83.31 87 GLY A C 1
ATOM 707 O O . GLY A 1 87 ? -23.260 14.064 42.043 1.00 83.31 87 GLY A O 1
ATOM 708 N N . GLU A 1 88 ? -24.941 15.078 43.122 1.00 85.81 88 GLU A N 1
ATOM 709 C CA . GLU A 1 88 ? -24.745 14.358 44.382 1.00 85.81 88 GLU A CA 1
ATOM 710 C C . GLU A 1 88 ? -24.999 12.854 44.215 1.00 85.81 88 GLU A C 1
ATOM 712 O O . GLU A 1 88 ? -24.143 12.037 44.572 1.00 85.81 88 GLU A O 1
ATOM 717 N N . LEU A 1 89 ? -26.115 12.466 43.583 1.00 88.25 89 LEU A N 1
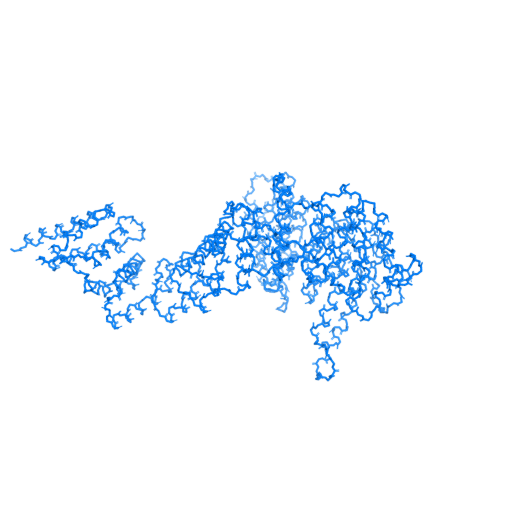ATOM 718 C CA . LEU A 1 89 ? -26.379 11.061 43.274 1.00 88.25 89 LEU A CA 1
ATOM 719 C C . LEU A 1 89 ? -25.317 10.476 42.333 1.00 88.25 89 LEU A C 1
ATOM 721 O O . LEU A 1 89 ? -24.930 9.316 42.496 1.00 88.25 89 LEU A O 1
ATOM 725 N N . ALA A 1 90 ? -24.811 11.262 41.376 1.00 88.44 90 ALA A N 1
ATOM 726 C CA . ALA A 1 90 ? -23.711 10.839 40.512 1.00 88.44 90 ALA A CA 1
ATOM 727 C C . ALA A 1 90 ? -22.463 10.482 41.332 1.00 88.44 90 ALA A C 1
ATOM 729 O O . ALA A 1 90 ? -21.926 9.384 41.181 1.00 88.44 90 ALA A O 1
ATOM 730 N N . CYS A 1 91 ? -22.051 11.358 42.253 1.00 88.00 91 CYS A N 1
ATOM 731 C CA . CYS A 1 91 ? -20.920 11.136 43.154 1.00 88.00 91 CYS A CA 1
ATOM 732 C C . CYS A 1 91 ? -21.124 9.907 44.053 1.00 88.00 91 CYS A C 1
ATOM 734 O O . CYS A 1 91 ? -20.203 9.104 44.216 1.00 88.00 91 CYS A O 1
ATOM 736 N N . VAL A 1 92 ? -22.333 9.704 44.590 1.00 90.19 92 VAL A N 1
ATOM 737 C CA . VAL A 1 92 ? -22.678 8.512 45.389 1.00 90.19 92 VAL A CA 1
ATOM 738 C C . VAL A 1 92 ? -22.528 7.230 44.567 1.00 90.19 92 VAL A C 1
ATOM 740 O O . VAL A 1 92 ? -21.941 6.249 45.037 1.00 90.19 92 VAL A O 1
ATOM 743 N N . LEU A 1 93 ? -23.023 7.219 43.327 1.00 92.12 93 LEU A N 1
ATOM 744 C CA . LEU A 1 93 ? -22.896 6.059 42.448 1.00 92.12 93 LEU A CA 1
ATOM 745 C C . LEU A 1 93 ? -21.448 5.826 42.007 1.00 92.12 93 LEU A C 1
ATOM 747 O O . LEU A 1 93 ? -21.015 4.676 41.993 1.00 92.12 93 LEU A O 1
ATOM 751 N N . LEU A 1 94 ? -20.682 6.879 41.709 1.00 90.75 94 LEU A N 1
ATOM 752 C CA . LEU A 1 94 ? -19.258 6.778 41.375 1.00 90.75 94 LEU A CA 1
ATOM 753 C C . LEU A 1 94 ? -18.460 6.153 42.529 1.00 90.75 94 LEU A C 1
ATOM 755 O O . LEU A 1 94 ? -17.774 5.151 42.312 1.00 90.75 94 LEU A O 1
ATOM 759 N N . LYS A 1 95 ? -18.645 6.645 43.764 1.00 91.25 95 LYS A N 1
ATOM 760 C CA . LYS A 1 95 ? -18.048 6.065 44.985 1.00 91.25 95 LYS A CA 1
ATOM 761 C C . LYS A 1 95 ? -18.423 4.598 45.175 1.00 91.25 95 LYS A C 1
ATOM 763 O O . LYS A 1 95 ? -17.587 3.786 45.566 1.00 91.25 95 LYS A O 1
ATOM 768 N N . ARG A 1 96 ? -19.664 4.221 44.849 1.00 91.94 96 ARG A N 1
ATOM 769 C CA . ARG A 1 96 ? -20.098 2.817 44.885 1.00 91.94 96 ARG A CA 1
ATOM 770 C C . ARG A 1 96 ? -19.429 1.968 43.800 1.00 91.94 96 ARG A C 1
ATOM 772 O O . ARG A 1 96 ? -19.138 0.800 44.051 1.00 91.94 96 ARG A O 1
ATOM 779 N N . MET A 1 97 ? -19.215 2.508 42.600 1.00 93.62 97 MET A N 1
ATOM 780 C CA . MET A 1 97 ? -18.638 1.755 41.482 1.00 93.62 97 MET A CA 1
ATOM 781 C C . MET A 1 97 ? -17.143 1.488 41.665 1.00 93.62 97 MET A C 1
ATOM 783 O O . MET A 1 97 ? -16.707 0.391 41.320 1.00 93.62 97 MET A O 1
ATOM 787 N N . ILE A 1 98 ? -16.376 2.422 42.241 1.00 90.19 98 ILE A N 1
ATOM 788 C CA . ILE A 1 98 ? -14.919 2.302 42.446 1.00 90.19 98 ILE A CA 1
ATOM 789 C C . ILE A 1 98 ? -14.491 0.920 42.986 1.00 90.19 98 ILE A C 1
ATOM 791 O O . ILE A 1 98 ? -13.741 0.232 42.287 1.00 90.19 98 ILE A O 1
ATOM 795 N N . PRO A 1 99 ? -14.979 0.424 44.141 1.00 91.38 99 PRO A N 1
ATOM 796 C CA . PRO A 1 99 ? -14.559 -0.881 44.658 1.00 91.38 99 PRO A CA 1
ATOM 797 C C . PRO A 1 99 ? -14.988 -2.054 43.760 1.00 91.38 99 PRO A C 1
ATOM 799 O O . PRO A 1 99 ? -14.301 -3.077 43.698 1.00 91.38 99 PRO A O 1
ATOM 802 N N . LEU A 1 100 ? -16.093 -1.916 43.016 1.00 92.75 100 LEU A N 1
ATOM 803 C CA . LEU A 1 100 ? -16.602 -2.955 42.112 1.00 92.75 100 LEU A CA 1
ATOM 804 C C . LEU A 1 100 ? -15.733 -3.131 40.861 1.00 92.75 100 LEU A C 1
ATOM 806 O O . LEU A 1 100 ? -15.710 -4.216 40.275 1.00 92.75 100 LEU A O 1
ATOM 810 N N . THR A 1 101 ? -14.940 -2.123 40.495 1.00 89.00 101 THR A N 1
ATOM 811 C CA . THR A 1 101 ? -13.931 -2.245 39.428 1.00 89.00 101 THR A CA 1
ATOM 812 C C . THR A 1 101 ? -12.855 -3.286 39.776 1.00 89.00 101 THR A C 1
ATOM 814 O O . THR A 1 101 ? -12.244 -3.887 38.891 1.00 89.00 101 THR A O 1
ATOM 817 N N . CYS A 1 102 ? -12.674 -3.604 41.060 1.00 85.62 102 CYS A N 1
ATOM 818 C CA . CYS A 1 102 ? -11.735 -4.612 41.553 1.00 85.62 102 CYS A CA 1
ATOM 819 C C . CYS A 1 102 ? -12.381 -5.976 41.851 1.00 85.62 102 CYS A C 1
ATOM 821 O O . CYS A 1 102 ? -11.715 -6.864 42.387 1.00 85.62 102 CYS A O 1
ATOM 823 N N . ALA A 1 103 ? -13.652 -6.182 41.492 1.00 90.81 103 ALA A N 1
ATOM 824 C CA . ALA A 1 103 ? -14.354 -7.437 41.748 1.00 90.81 103 ALA A CA 1
ATOM 825 C C . ALA A 1 103 ? -13.687 -8.644 41.058 1.00 90.81 103 ALA A C 1
ATOM 827 O O . ALA A 1 103 ? -13.125 -8.543 39.969 1.00 90.81 103 ALA A O 1
ATOM 828 N N . ARG A 1 104 ? -13.791 -9.837 41.662 1.00 88.00 104 ARG A N 1
ATOM 829 C CA . ARG A 1 104 ? -13.293 -11.080 41.034 1.00 88.00 104 ARG A CA 1
ATOM 830 C C . ARG A 1 104 ? -14.035 -11.394 39.733 1.00 88.00 104 ARG A C 1
ATOM 832 O O . ARG A 1 104 ? -13.433 -11.855 38.762 1.00 88.00 104 ARG A O 1
ATOM 839 N N . ASP A 1 105 ? -15.338 -11.132 39.721 1.00 90.88 105 ASP A N 1
ATOM 840 C CA . ASP A 1 105 ? -16.193 -11.393 38.574 1.00 90.88 105 ASP A CA 1
ATOM 841 C C . ASP A 1 105 ? -15.915 -10.409 37.423 1.00 90.88 105 ASP A C 1
ATOM 843 O O . ASP A 1 105 ? -15.731 -9.208 37.619 1.00 90.88 105 ASP A O 1
ATOM 847 N N . LYS A 1 106 ? -15.846 -10.924 36.193 1.00 86.62 106 LYS A N 1
ATOM 848 C CA . LYS A 1 106 ? -15.544 -10.112 35.003 1.00 86.62 106 LYS A CA 1
ATOM 849 C C . LYS A 1 106 ? -16.718 -9.244 34.538 1.00 86.62 106 LYS A C 1
ATOM 851 O O . LYS A 1 106 ? -16.474 -8.189 33.960 1.00 86.62 106 LYS A O 1
ATOM 856 N N . ALA A 1 107 ? -17.960 -9.685 34.753 1.00 90.19 107 ALA A N 1
ATOM 857 C CA . ALA A 1 107 ? -19.162 -8.926 34.427 1.00 90.19 107 ALA A CA 1
ATOM 858 C C . ALA A 1 107 ? -19.245 -7.687 35.307 1.00 90.19 107 ALA A C 1
ATOM 860 O O . ALA A 1 107 ? -19.373 -6.585 34.782 1.00 90.19 107 ALA A O 1
ATOM 861 N N . VAL A 1 108 ? -19.043 -7.874 36.612 1.00 93.06 108 VAL A N 1
ATOM 862 C CA . VAL A 1 108 ? -19.104 -6.785 37.591 1.00 93.06 108 VAL A CA 1
ATOM 863 C C . VAL A 1 108 ? -18.071 -5.711 37.271 1.00 93.06 108 VAL A C 1
ATOM 865 O O . VAL A 1 108 ? -18.430 -4.543 37.172 1.00 93.06 108 VAL A O 1
ATOM 868 N N . ARG A 1 109 ? -16.814 -6.094 37.002 1.00 92.44 109 ARG A N 1
ATOM 869 C CA . ARG A 1 109 ? -15.771 -5.130 36.614 1.00 92.44 109 ARG A CA 1
ATOM 870 C C . ARG A 1 109 ? -16.120 -4.371 35.338 1.00 92.44 109 ARG A C 1
ATOM 872 O O . ARG A 1 109 ? -16.026 -3.149 35.311 1.00 92.44 109 ARG A O 1
ATOM 879 N N . PHE A 1 110 ? -16.553 -5.089 34.298 1.00 83.50 110 PHE A N 1
ATOM 880 C CA . PHE A 1 110 ? -16.959 -4.482 33.030 1.00 83.50 110 PHE A CA 1
ATOM 881 C C . PHE A 1 110 ? -18.088 -3.464 33.226 1.00 83.50 110 PHE A C 1
ATOM 883 O O . PHE A 1 110 ? -18.002 -2.344 32.729 1.00 83.50 110 PHE A O 1
ATOM 890 N N . ARG A 1 111 ? -19.137 -3.843 33.961 1.00 92.69 111 ARG A N 1
ATOM 891 C CA . ARG A 1 111 ? -20.318 -3.006 34.180 1.00 92.69 111 ARG A CA 1
ATOM 892 C C . ARG A 1 111 ? -20.046 -1.832 35.112 1.00 92.69 111 ARG A C 1
ATOM 894 O O . ARG A 1 111 ? -20.567 -0.754 34.843 1.00 92.69 111 ARG A O 1
ATOM 901 N N . ALA A 1 112 ? -19.192 -2.007 36.119 1.00 92.94 112 ALA A N 1
ATOM 902 C CA . ALA A 1 112 ? -18.739 -0.921 36.979 1.00 92.94 112 ALA A CA 1
ATOM 903 C C . ALA A 1 112 ? -17.993 0.140 36.158 1.00 92.94 112 ALA A C 1
ATOM 905 O O . ALA A 1 112 ? -18.415 1.291 36.137 1.00 92.94 112 ALA A O 1
ATOM 906 N N . CYS A 1 113 ? -16.976 -0.256 35.379 1.00 87.94 113 CYS A N 1
ATOM 907 C CA . CYS A 1 113 ? -16.260 0.662 34.484 1.00 87.94 113 CYS A CA 1
ATOM 908 C C . CYS A 1 113 ? -17.193 1.315 33.452 1.00 87.94 113 CYS A C 1
ATOM 910 O O . CYS A 1 113 ? -17.090 2.511 33.188 1.00 87.94 113 CYS A O 1
ATOM 912 N N . GLN A 1 114 ? -18.132 0.552 32.881 1.00 88.88 114 GLN A N 1
ATOM 913 C CA . GLN A 1 114 ? -19.087 1.074 31.905 1.00 88.88 114 GLN A CA 1
ATOM 914 C C . GLN A 1 114 ? -20.028 2.120 32.512 1.00 88.88 114 GLN A C 1
ATOM 916 O O . GLN A 1 114 ? -20.290 3.140 31.872 1.00 88.88 114 GLN A O 1
ATOM 921 N N . LEU A 1 115 ? -20.564 1.869 33.709 1.00 92.19 115 LEU A N 1
ATOM 922 C CA . LEU A 1 115 ? -21.446 2.815 34.381 1.00 92.19 115 LEU A CA 1
ATOM 923 C C . LEU A 1 115 ? -20.663 4.054 34.823 1.00 92.19 115 LEU A C 1
ATOM 925 O O . LEU A 1 115 ? -21.124 5.152 34.544 1.00 92.19 115 LEU A O 1
ATOM 929 N N . THR A 1 116 ? -19.460 3.899 35.389 1.00 90.31 116 THR A N 1
ATOM 930 C CA . THR A 1 116 ? -18.551 5.019 35.695 1.00 90.31 116 THR A CA 1
ATOM 931 C C . THR A 1 116 ? -18.331 5.908 34.471 1.00 90.31 116 THR A C 1
ATOM 933 O O . THR A 1 116 ? -18.573 7.108 34.544 1.00 90.31 116 THR A O 1
ATOM 936 N N . ALA A 1 117 ? -17.979 5.329 33.317 1.00 85.69 117 ALA A N 1
ATOM 937 C CA . ALA A 1 117 ? -17.780 6.090 32.082 1.00 85.69 117 ALA A CA 1
ATOM 938 C C . ALA A 1 117 ? -19.059 6.804 31.606 1.00 85.69 117 ALA A C 1
ATOM 940 O O . ALA A 1 117 ? -19.009 7.952 31.173 1.00 85.69 117 ALA A O 1
ATOM 941 N N . LYS A 1 118 ? -20.225 6.146 31.685 1.00 88.19 118 LYS A N 1
ATOM 942 C CA . LYS A 1 118 ? -21.511 6.768 31.325 1.00 88.19 118 LYS A CA 1
ATOM 943 C C . LYS A 1 118 ? -21.864 7.937 32.240 1.00 88.19 118 LYS A C 1
ATOM 945 O O . LYS A 1 118 ? -22.372 8.930 31.738 1.00 88.19 118 LYS A O 1
ATOM 950 N N . LEU A 1 119 ? -21.614 7.797 33.542 1.00 89.56 119 LEU A N 1
ATOM 951 C CA . LEU A 1 119 ? -21.858 8.840 34.531 1.00 89.56 119 LEU A CA 1
ATOM 952 C C . LEU A 1 119 ? -20.975 10.053 34.247 1.00 89.56 119 LEU A C 1
ATOM 954 O O . LEU A 1 119 ? -21.521 11.130 34.039 1.00 89.56 119 LEU A O 1
ATOM 958 N N . LEU A 1 120 ? -19.658 9.858 34.123 1.00 84.81 120 LEU A N 1
ATOM 959 C CA . LEU A 1 120 ? -18.705 10.934 33.822 1.00 84.81 120 LEU A CA 1
ATOM 960 C C . LEU A 1 120 ? -19.064 11.682 32.530 1.00 84.81 120 LEU A C 1
ATOM 962 O O . LEU A 1 120 ? -19.144 12.900 32.540 1.00 84.81 120 LEU A O 1
ATOM 966 N N . ASN A 1 121 ? -19.394 10.962 31.453 1.00 82.06 121 ASN A N 1
ATOM 967 C CA . ASN A 1 121 ? -19.793 11.573 30.177 1.00 82.06 121 ASN A CA 1
ATOM 968 C C . ASN A 1 121 ? -21.163 12.273 30.208 1.00 82.06 121 ASN A C 1
ATOM 970 O O . ASN A 1 121 ? -21.519 12.963 29.255 1.00 82.06 121 ASN A O 1
ATOM 974 N N . SER A 1 122 ? -21.979 12.010 31.230 1.00 83.19 122 SER A N 1
ATOM 975 C CA . SER A 1 122 ? -23.306 12.618 31.390 1.00 83.19 122 SER A CA 1
ATOM 976 C C . SER A 1 122 ? -23.311 13.805 32.348 1.00 83.19 122 SER A C 1
ATOM 978 O O . SER A 1 122 ? -24.288 14.553 32.371 1.00 83.19 122 SER A O 1
ATOM 980 N N . LEU A 1 123 ? -22.247 13.977 33.135 1.00 79.12 123 LEU A N 1
ATOM 981 C CA . LEU A 1 123 ? -22.043 15.177 33.932 1.00 79.12 123 LEU A CA 1
ATOM 982 C C . LEU A 1 123 ? -21.833 16.360 32.972 1.00 79.12 123 LEU A C 1
ATOM 984 O O . LEU A 1 123 ? -21.127 16.235 31.974 1.00 79.12 123 LEU A O 1
ATOM 988 N N . GLY A 1 124 ? -22.525 17.473 33.222 1.00 65.69 124 GLY A N 1
ATOM 989 C CA . GLY A 1 124 ? -22.374 18.687 32.414 1.00 65.69 124 GLY A CA 1
ATOM 990 C C . GLY A 1 124 ? -20.982 19.302 32.572 1.00 65.69 124 GLY A C 1
ATOM 991 O O . GLY A 1 124 ? -20.268 18.968 33.513 1.00 65.69 124 GLY A O 1
ATOM 992 N N . GLU A 1 125 ? -20.616 20.226 31.681 1.00 61.09 125 GLU A N 1
ATOM 993 C CA . GLU A 1 125 ? -19.310 20.913 31.718 1.00 61.09 125 GLU A CA 1
ATOM 994 C C . GLU A 1 125 ? -19.072 21.672 33.041 1.00 61.09 125 GLU A C 1
ATOM 996 O O . GLU A 1 125 ? -17.931 21.799 33.471 1.00 61.09 125 GLU A O 1
ATOM 1001 N N . ASP A 1 126 ? -20.149 22.080 33.723 1.00 61.31 126 ASP A N 1
ATOM 1002 C CA . ASP A 1 126 ? -20.125 22.798 35.007 1.00 61.31 126 ASP A CA 1
ATOM 1003 C C . ASP A 1 126 ? -20.200 21.875 36.246 1.00 61.31 126 ASP A C 1
ATOM 1005 O O . ASP A 1 126 ? -20.408 22.342 37.366 1.00 61.31 126 ASP A O 1
ATOM 1009 N N . ALA A 1 127 ? -20.124 20.550 36.078 1.00 67.62 127 ALA A N 1
ATOM 1010 C CA . ALA A 1 127 ? -20.242 19.620 37.198 1.00 67.62 127 ALA A CA 1
ATOM 1011 C C . ALA A 1 127 ? -18.952 19.567 38.034 1.00 67.62 127 ALA A C 1
ATOM 1013 O O . ALA A 1 127 ? -17.915 19.090 37.574 1.00 67.62 127 ALA A O 1
ATOM 1014 N N . GLU A 1 128 ? -19.036 19.980 39.298 1.00 65.81 128 GLU A N 1
ATOM 1015 C CA . GLU A 1 128 ? -17.922 19.896 40.245 1.00 65.81 128 GLU A CA 1
ATOM 1016 C C . GLU A 1 128 ? -17.823 18.487 40.858 1.00 65.81 128 GLU A C 1
ATOM 1018 O O . GLU A 1 128 ? -18.710 18.028 41.583 1.00 65.81 128 GLU A O 1
ATOM 1023 N N . VAL A 1 129 ? -16.723 17.789 40.570 1.00 76.44 129 VAL A N 1
ATOM 1024 C CA . VAL A 1 129 ? -16.317 16.552 41.254 1.00 76.44 129 VAL A CA 1
ATOM 1025 C C . VAL A 1 129 ? -15.172 16.912 42.195 1.00 76.44 129 VAL A C 1
ATOM 1027 O O . VAL A 1 129 ? -14.248 17.607 41.781 1.00 76.44 129 VAL A O 1
ATOM 1030 N N . SER A 1 130 ? -15.223 16.460 43.454 1.00 79.38 130 SER A N 1
ATOM 1031 C CA . SER A 1 130 ? -14.137 16.749 44.400 1.00 79.38 130 SER A CA 1
ATOM 1032 C C . SER A 1 130 ? -12.818 16.145 43.915 1.00 79.38 130 SER A C 1
ATOM 1034 O O . SER A 1 130 ? -12.811 15.070 43.307 1.00 79.38 130 SER A O 1
ATOM 1036 N N . GLU A 1 131 ? -11.709 16.826 44.198 1.00 74.19 131 GLU A N 1
ATOM 1037 C CA . GLU A 1 131 ? -10.367 16.400 43.784 1.00 74.19 131 GLU A CA 1
ATOM 1038 C C . GLU A 1 131 ? -10.046 14.990 44.308 1.00 74.19 131 GLU A C 1
ATOM 1040 O O . GLU A 1 131 ? -9.558 14.147 43.559 1.00 74.19 131 GLU A O 1
ATOM 1045 N N . GLU A 1 132 ? -10.455 14.662 45.541 1.00 82.38 132 GLU A N 1
ATOM 1046 C CA . GLU A 1 132 ? -10.226 13.332 46.117 1.00 82.38 132 GLU A CA 1
ATOM 1047 C C . GLU A 1 132 ? -11.001 12.236 45.378 1.00 82.38 132 GLU A C 1
ATOM 1049 O O . GLU A 1 132 ? -10.463 11.164 45.101 1.00 82.38 132 GLU A O 1
ATOM 1054 N N . LEU A 1 133 ? -12.271 12.490 45.034 1.00 83.06 133 LEU A N 1
ATOM 1055 C CA . LEU A 1 133 ? -13.068 11.525 44.277 1.00 83.06 133 LEU A CA 1
ATOM 1056 C C . LEU A 1 133 ? -12.510 11.357 42.859 1.00 83.06 133 LEU A C 1
ATOM 1058 O O . LEU A 1 133 ? -12.514 10.248 42.324 1.00 83.06 133 LEU A O 1
ATOM 1062 N N . PHE A 1 134 ? -12.026 12.438 42.252 1.00 79.12 134 PHE A N 1
ATOM 1063 C CA . PHE A 1 134 ? -11.382 12.385 40.948 1.00 79.12 134 PHE A CA 1
ATOM 1064 C C . PHE A 1 134 ? -10.119 11.513 40.979 1.00 79.12 134 PHE A C 1
ATOM 1066 O O . PHE A 1 134 ? -9.984 10.615 40.145 1.00 79.12 134 PHE A O 1
ATOM 1073 N N . ASP A 1 135 ? -9.254 11.694 41.978 1.00 76.44 135 ASP A N 1
ATOM 1074 C CA . ASP A 1 135 ? -8.044 10.889 42.163 1.00 76.44 135 ASP A CA 1
ATOM 1075 C C . ASP A 1 135 ? -8.353 9.409 42.434 1.00 76.44 135 ASP A C 1
ATOM 1077 O O . ASP A 1 135 ? -7.707 8.520 41.870 1.00 76.44 135 ASP A O 1
ATOM 1081 N N . GLU A 1 136 ? -9.377 9.113 43.242 1.00 83.56 136 GLU A N 1
ATOM 1082 C CA . GLU A 1 136 ? -9.841 7.741 43.483 1.00 83.56 136 GLU A CA 1
ATOM 1083 C C . GLU A 1 136 ? -10.331 7.067 42.193 1.00 83.56 136 GLU A C 1
ATOM 1085 O O . GLU A 1 136 ? -9.985 5.911 41.914 1.00 83.56 136 GLU A O 1
ATOM 1090 N N . ILE A 1 137 ? -11.118 7.788 41.385 1.00 81.06 137 ILE A N 1
ATOM 1091 C CA . ILE A 1 137 ? -11.585 7.311 40.080 1.00 81.06 137 ILE A CA 1
ATOM 1092 C C . ILE A 1 137 ? -10.387 7.079 39.162 1.00 81.06 137 ILE A C 1
ATOM 1094 O O . ILE A 1 137 ? -10.287 6.006 38.562 1.00 81.06 137 ILE A O 1
ATOM 1098 N N . LEU A 1 138 ? -9.470 8.042 39.069 1.00 75.88 138 LEU A N 1
ATOM 1099 C CA . LEU A 1 138 ? -8.291 7.965 38.215 1.00 75.88 138 LEU A CA 1
ATOM 1100 C C . LEU A 1 138 ? -7.421 6.758 38.583 1.00 75.88 138 LEU A C 1
ATOM 1102 O O . LEU A 1 138 ? -7.093 5.943 37.717 1.00 75.88 138 LEU A O 1
ATOM 1106 N N . HIS A 1 139 ? -7.109 6.584 39.869 1.00 80.56 139 HIS A N 1
ATOM 1107 C CA . HIS A 1 139 ? -6.323 5.455 40.360 1.00 80.56 139 HIS A CA 1
ATOM 1108 C C . HIS A 1 139 ? -6.999 4.110 40.053 1.00 80.56 139 HIS A C 1
ATOM 1110 O O . HIS A 1 139 ? -6.360 3.185 39.537 1.00 80.56 139 HIS A O 1
ATOM 1116 N N . ALA A 1 140 ? -8.308 4.003 40.308 1.00 80.44 140 ALA A N 1
ATOM 1117 C CA . ALA A 1 140 ? -9.074 2.796 40.017 1.00 80.44 140 ALA A CA 1
ATOM 1118 C C . ALA A 1 140 ? -9.108 2.485 38.511 1.00 80.44 140 ALA A C 1
ATOM 1120 O O . ALA A 1 140 ? -8.900 1.336 38.115 1.00 80.44 140 ALA A O 1
ATOM 1121 N N . MET A 1 141 ? -9.331 3.491 37.658 1.00 79.75 141 MET A N 1
ATOM 1122 C CA . MET A 1 141 ? -9.403 3.323 36.203 1.00 79.75 141 MET A CA 1
ATOM 1123 C C . MET A 1 141 ? -8.044 2.970 35.588 1.00 79.75 141 MET A C 1
ATOM 1125 O O . MET A 1 141 ? -7.981 2.053 34.764 1.00 79.75 141 MET A O 1
ATOM 1129 N N . LEU A 1 142 ? -6.947 3.597 36.028 1.00 73.81 142 LEU A N 1
ATOM 1130 C CA . LEU A 1 142 ? -5.590 3.256 35.580 1.00 73.81 142 LEU A CA 1
ATOM 1131 C C . LEU A 1 142 ? -5.269 1.778 35.844 1.00 73.81 142 LEU A C 1
ATOM 1133 O O . LEU A 1 142 ? -4.810 1.064 34.951 1.00 73.81 142 LEU A O 1
ATOM 1137 N N . ALA A 1 143 ? -5.622 1.260 37.025 1.00 74.06 143 ALA A N 1
ATOM 1138 C CA . ALA A 1 143 ? -5.441 -0.154 37.351 1.00 74.06 143 ALA A CA 1
ATOM 1139 C C . ALA A 1 143 ? -6.273 -1.109 36.467 1.00 74.06 143 ALA A C 1
ATOM 1141 O O . ALA A 1 143 ? -6.018 -2.319 36.452 1.00 74.06 143 ALA A O 1
ATOM 1142 N N . ARG A 1 144 ? -7.305 -0.622 35.763 1.00 77.31 144 ARG A N 1
ATOM 1143 C CA . ARG A 1 144 ? -8.131 -1.406 34.823 1.00 77.31 144 ARG A CA 1
ATOM 1144 C C . ARG A 1 144 ? -7.642 -1.356 33.389 1.00 77.31 144 ARG A C 1
ATOM 1146 O O . ARG A 1 144 ? -7.999 -2.249 32.627 1.00 77.31 144 ARG A O 1
ATOM 1153 N N . LEU A 1 145 ? -6.763 -0.426 33.024 1.00 65.00 145 LEU A N 1
ATOM 1154 C CA . LEU A 1 145 ? -6.112 -0.426 31.707 1.00 65.00 145 LEU A CA 1
ATOM 1155 C C . LEU A 1 145 ? -5.266 -1.697 31.489 1.00 65.00 145 LEU A C 1
ATOM 1157 O O . LEU A 1 145 ? -5.089 -2.147 30.362 1.00 65.00 145 LEU A O 1
ATOM 1161 N N . HIS A 1 146 ? -4.855 -2.373 32.565 1.00 65.25 146 HIS A N 1
ATOM 1162 C CA . HIS A 1 146 ? -4.153 -3.662 32.522 1.00 65.25 146 HIS A CA 1
ATOM 1163 C C . HIS A 1 146 ? -5.034 -4.882 32.818 1.00 65.25 146 HIS A C 1
ATOM 1165 O O . HIS A 1 146 ? -4.522 -5.955 33.144 1.00 65.25 146 HIS A O 1
ATOM 1171 N N . ASP A 1 147 ? -6.359 -4.755 32.724 1.00 74.81 147 ASP A N 1
ATOM 1172 C CA . ASP A 1 147 ? -7.246 -5.877 33.013 1.00 74.81 147 ASP A CA 1
ATOM 1173 C C . ASP A 1 147 ? -6.983 -7.073 32.075 1.00 74.81 147 ASP A C 1
ATOM 1175 O O . ASP A 1 147 ? -6.668 -6.920 30.888 1.00 74.81 147 ASP A O 1
ATOM 1179 N N . LYS A 1 148 ? -7.137 -8.292 32.609 1.00 66.44 148 LYS A N 1
ATOM 1180 C CA . LYS A 1 148 ? -7.027 -9.542 31.839 1.00 66.44 148 LYS A CA 1
ATOM 1181 C C . LYS A 1 148 ? -8.095 -9.638 30.748 1.00 66.44 148 LYS A C 1
ATOM 1183 O O . LYS A 1 148 ? -7.877 -10.317 29.748 1.00 66.44 148 LYS A O 1
ATOM 1188 N N . VAL A 1 149 ? -9.255 -9.010 30.951 1.00 56.56 149 VAL A N 1
ATOM 1189 C CA . VAL A 1 149 ? -10.362 -9.007 29.994 1.00 56.56 149 VAL A CA 1
ATOM 1190 C C . VAL A 1 149 ? -10.330 -7.699 29.198 1.00 56.56 149 VAL A C 1
ATOM 1192 O O . VAL A 1 149 ? -10.584 -6.643 29.772 1.00 56.56 149 VAL A O 1
ATOM 1195 N N . PRO A 1 150 ? -10.107 -7.740 27.871 1.00 49.25 150 PRO A N 1
ATOM 1196 C CA . PRO A 1 150 ? -9.906 -6.523 27.086 1.00 49.25 150 PRO A CA 1
ATOM 1197 C C . PRO A 1 150 ? -11.042 -5.497 27.169 1.00 49.25 150 PRO A C 1
ATOM 1199 O O . PRO A 1 150 ? -10.788 -4.302 27.197 1.00 49.25 150 PRO A O 1
ATOM 1202 N N . VAL A 1 151 ? -12.299 -5.947 27.261 1.00 57.84 151 VAL A N 1
ATOM 1203 C CA . VAL A 1 151 ? -13.476 -5.056 27.291 1.00 57.84 151 VAL A CA 1
ATOM 1204 C C . VAL A 1 151 ? -13.583 -4.199 28.566 1.00 57.84 151 VAL A C 1
ATOM 1206 O O . VAL A 1 151 ? -14.413 -3.299 28.614 1.00 57.84 151 VAL A O 1
ATOM 1209 N N . VAL A 1 152 ? -12.781 -4.485 29.600 1.00 46.88 152 VAL A N 1
ATOM 1210 C CA . VAL A 1 152 ? -12.816 -3.807 30.913 1.00 46.88 152 VAL A CA 1
ATOM 1211 C C . VAL A 1 152 ? -11.920 -2.558 30.954 1.00 46.88 152 VAL A C 1
ATOM 1213 O O . VAL A 1 152 ? -12.066 -1.739 31.854 1.00 46.88 152 VAL A O 1
ATOM 1216 N N . ARG A 1 153 ? -11.014 -2.379 29.985 1.00 64.25 153 ARG A N 1
ATOM 1217 C CA . ARG A 1 153 ? -10.051 -1.265 29.962 1.00 64.25 153 ARG A CA 1
ATOM 1218 C C . ARG A 1 153 ? -10.783 0.067 29.661 1.00 64.25 153 ARG A C 1
ATOM 1220 O O . ARG A 1 153 ? -11.405 0.150 28.601 1.00 64.25 153 ARG A O 1
ATOM 1227 N N . PRO A 1 154 ? -10.777 1.058 30.579 1.00 52.25 154 PRO A N 1
ATOM 1228 C CA . PRO A 1 154 ? -11.583 2.287 30.490 1.00 52.25 154 PRO A CA 1
ATOM 1229 C C . PRO A 1 154 ? -11.012 3.347 29.529 1.00 52.25 154 PRO A C 1
ATOM 1231 O O . PRO A 1 154 ? -9.962 3.141 28.922 1.00 52.25 154 PRO A O 1
ATOM 1234 N N . THR A 1 155 ? -11.719 4.481 29.393 1.00 48.97 155 THR A N 1
ATOM 1235 C CA . THR A 1 155 ? -11.347 5.623 28.541 1.00 48.97 155 THR A CA 1
ATOM 1236 C C . THR A 1 155 ? -11.488 6.983 29.283 1.00 48.97 155 THR A C 1
ATOM 1238 O O . THR A 1 155 ? -12.621 7.341 29.590 1.00 48.97 155 THR A O 1
ATOM 1241 N N . ASP A 1 156 ? -10.354 7.698 29.479 1.00 44.28 156 ASP A N 1
ATOM 1242 C CA . ASP A 1 156 ? -10.051 9.096 29.950 1.00 44.28 156 ASP A CA 1
ATOM 1243 C C . ASP A 1 156 ? -9.774 9.283 31.480 1.00 44.28 156 ASP A C 1
ATOM 1245 O O . ASP A 1 156 ? -10.345 8.508 32.243 1.00 44.28 156 ASP A O 1
ATOM 1249 N N . LEU A 1 157 ? -8.880 10.136 32.067 1.00 41.91 157 LEU A N 1
ATOM 1250 C CA . LEU A 1 157 ? -8.222 11.461 31.797 1.00 41.91 157 LEU A CA 1
ATOM 1251 C C . LEU A 1 157 ? -6.783 11.617 32.436 1.00 41.91 157 LEU A C 1
ATOM 1253 O O . LEU A 1 157 ? -6.544 11.039 33.491 1.00 41.91 157 LEU A O 1
ATOM 1257 N N . SER A 1 158 ? -5.901 12.496 31.891 1.00 57.06 158 SER A N 1
ATOM 1258 C CA . SER A 1 158 ? -4.558 13.030 32.351 1.00 57.06 158 SER A CA 1
ATOM 1259 C C . SER A 1 158 ? -3.279 12.611 31.568 1.00 57.06 158 SER A C 1
ATOM 1261 O O . SER A 1 158 ? -3.317 11.709 30.736 1.00 57.06 158 SER A O 1
ATOM 1263 N N . ASP A 1 159 ? -2.124 13.269 31.796 1.00 64.12 159 ASP A N 1
ATOM 1264 C CA . ASP A 1 159 ? -0.821 12.990 31.136 1.00 64.12 159 ASP A CA 1
ATOM 1265 C C . ASP A 1 159 ? -0.359 11.527 31.292 1.00 64.12 159 ASP A C 1
ATOM 1267 O O . ASP A 1 159 ? 0.166 10.921 30.352 1.00 64.12 159 ASP A O 1
ATOM 1271 N N . ALA A 1 160 ? -0.634 10.911 32.447 1.00 67.88 160 ALA A N 1
ATOM 1272 C CA . ALA A 1 160 ? -0.392 9.483 32.665 1.00 67.88 160 ALA A CA 1
ATOM 1273 C C . ALA A 1 160 ? -1.323 8.605 31.807 1.00 67.88 160 ALA A C 1
ATOM 1275 O O . ALA A 1 160 ? -0.910 7.562 31.296 1.00 67.88 160 ALA A O 1
ATOM 1276 N N . VAL A 1 161 ? -2.568 9.046 31.596 1.00 72.00 161 VAL A N 1
ATOM 1277 C CA . VAL A 1 161 ? -3.544 8.360 30.739 1.00 72.00 161 VAL A CA 1
ATOM 1278 C C . VAL A 1 161 ? -3.158 8.468 29.274 1.00 72.00 161 VAL A C 1
ATOM 1280 O O . VAL A 1 161 ? -3.232 7.468 28.565 1.00 72.00 161 VAL A O 1
ATOM 1283 N N . THR A 1 162 ? -2.680 9.628 28.821 1.00 74.31 162 THR A N 1
ATOM 1284 C CA . THR A 1 162 ? -2.169 9.796 27.453 1.00 74.31 162 THR A CA 1
ATOM 1285 C C . THR A 1 162 ? -1.063 8.787 27.162 1.00 74.31 162 THR A C 1
ATOM 1287 O O . THR A 1 162 ? -1.091 8.120 26.124 1.00 74.31 162 THR A O 1
ATOM 1290 N N . MET A 1 163 ? -0.126 8.602 28.097 1.00 80.12 163 MET A N 1
ATOM 1291 C CA . MET A 1 163 ? 0.938 7.619 27.913 1.00 80.12 163 MET A CA 1
ATOM 1292 C C . MET A 1 163 ? 0.439 6.177 27.924 1.00 80.12 163 MET A C 1
ATOM 1294 O O . MET A 1 163 ? 0.899 5.352 27.130 1.00 80.12 163 MET A O 1
ATOM 1298 N N . GLU A 1 164 ? -0.540 5.866 28.767 1.00 81.25 164 GLU A N 1
ATOM 1299 C CA . GLU A 1 164 ? -1.121 4.529 28.789 1.00 81.25 164 GLU A CA 1
ATOM 1300 C C . GLU A 1 164 ? -1.966 4.249 27.535 1.00 81.25 164 GLU A C 1
ATOM 1302 O O . GLU A 1 164 ? -1.903 3.158 26.973 1.00 81.25 164 GLU A O 1
ATOM 1307 N N . TYR A 1 165 ? -2.673 5.239 26.993 1.00 84.81 165 TYR A N 1
ATOM 1308 C CA . TYR A 1 165 ? -3.320 5.146 25.685 1.00 84.81 165 TYR A CA 1
ATOM 1309 C C . TYR A 1 165 ? -2.326 4.876 24.561 1.00 84.81 165 TYR A C 1
ATOM 1311 O O . TYR A 1 165 ? -2.576 4.010 23.722 1.00 84.81 165 TYR A O 1
ATOM 1319 N N . VAL A 1 166 ? -1.190 5.576 24.550 1.00 86.69 166 VAL A N 1
ATOM 1320 C CA . VAL A 1 166 ? -0.101 5.321 23.599 1.00 86.69 166 VAL A CA 1
ATOM 1321 C C . VAL A 1 166 ? 0.393 3.875 23.719 1.00 86.69 166 VAL A C 1
ATOM 1323 O O . VAL A 1 166 ? 0.549 3.177 22.711 1.00 86.69 166 VAL A O 1
ATOM 1326 N N . ARG A 1 167 ? 0.562 3.367 24.943 1.00 87.69 167 ARG A N 1
ATOM 1327 C CA . ARG A 1 167 ? 0.936 1.968 25.169 1.00 87.69 167 ARG A CA 1
ATOM 1328 C C . ARG A 1 167 ? -0.130 0.998 24.655 1.00 87.69 167 ARG A C 1
ATOM 1330 O O . ARG A 1 167 ? 0.222 0.045 23.959 1.00 87.69 167 ARG A O 1
ATOM 1337 N N . LEU A 1 168 ? -1.402 1.211 24.992 1.00 86.50 168 LEU A N 1
ATOM 1338 C CA . LEU A 1 168 ? -2.509 0.323 24.626 1.00 86.50 168 LEU A CA 1
ATOM 1339 C C . LEU A 1 168 ? -2.758 0.304 23.119 1.00 86.50 168 LEU A C 1
ATOM 1341 O O . LEU A 1 168 ? -2.910 -0.766 22.533 1.00 86.50 168 LEU A O 1
ATOM 1345 N N . VAL A 1 169 ? -2.768 1.463 22.459 1.00 90.50 169 VAL A N 1
ATOM 1346 C CA . VAL A 1 169 ? -2.984 1.517 21.008 1.00 90.50 169 VAL A CA 1
ATOM 1347 C C . VAL A 1 169 ? -1.879 0.777 20.251 1.00 90.50 169 VAL A C 1
ATOM 1349 O O . VAL A 1 169 ? -2.156 0.168 19.221 1.00 90.50 169 VAL A O 1
ATOM 1352 N N . SER A 1 170 ? -0.658 0.770 20.791 1.00 89.19 170 SER A N 1
ATOM 1353 C CA . SER A 1 170 ? 0.509 0.156 20.159 1.00 89.19 170 SER A CA 1
ATOM 1354 C C . SER A 1 170 ? 0.602 -1.347 20.433 1.00 89.19 170 SER A C 1
ATOM 1356 O O . SER A 1 170 ? 0.825 -2.127 19.508 1.00 89.19 170 SER A O 1
ATOM 1358 N N . ASN A 1 171 ? 0.388 -1.761 21.688 1.00 86.69 171 ASN A N 1
ATOM 1359 C CA . ASN A 1 171 ? 0.784 -3.086 22.176 1.00 86.69 171 ASN A CA 1
ATOM 1360 C C . ASN A 1 171 ? -0.383 -4.015 22.528 1.00 86.69 171 ASN A C 1
ATOM 1362 O O . ASN A 1 171 ? -0.169 -5.206 22.765 1.00 86.69 171 ASN A O 1
ATOM 1366 N N . ASP A 1 172 ? -1.614 -3.507 22.610 1.00 86.69 172 ASP A N 1
ATOM 1367 C CA . ASP A 1 172 ? -2.732 -4.339 23.037 1.00 86.69 172 ASP A CA 1
ATOM 1368 C C . ASP A 1 172 ? -3.097 -5.373 21.973 1.00 86.69 172 ASP A C 1
ATOM 1370 O O . ASP A 1 172 ? -3.264 -5.045 20.799 1.00 86.69 172 ASP A O 1
ATOM 1374 N N . THR A 1 173 ? -3.281 -6.631 22.370 1.00 88.00 173 THR A N 1
ATOM 1375 C CA . THR A 1 173 ? -3.639 -7.717 21.447 1.00 88.00 173 THR A CA 1
ATOM 1376 C C . THR A 1 173 ? -5.080 -7.595 20.943 1.00 88.00 173 THR A C 1
ATOM 1378 O O . THR A 1 173 ? -5.391 -8.043 19.834 1.00 88.00 173 THR A O 1
ATOM 1381 N N . SER A 1 174 ? -5.967 -6.940 21.700 1.00 87.44 174 SER A N 1
ATOM 1382 C CA . SER A 1 174 ? -7.380 -6.797 21.361 1.00 87.44 174 SER A CA 1
ATOM 1383 C C . SER A 1 174 ? -7.644 -5.615 20.437 1.00 87.44 174 SER A C 1
ATOM 1385 O O . SER A 1 174 ? -7.485 -4.449 20.798 1.00 87.44 174 SER A O 1
ATOM 1387 N N . LYS A 1 175 ? -8.180 -5.919 19.255 1.00 91.12 175 LYS A N 1
ATOM 1388 C CA . LYS A 1 175 ? -8.582 -4.916 18.261 1.00 91.12 175 LYS A CA 1
ATOM 1389 C C . LYS A 1 175 ? -9.638 -3.930 18.775 1.00 91.12 175 LYS A C 1
ATOM 1391 O O . LYS A 1 175 ? -9.610 -2.759 18.407 1.00 91.12 175 LYS A O 1
ATOM 1396 N N . GLU A 1 176 ? -10.526 -4.377 19.664 1.00 87.94 176 GLU A N 1
ATOM 1397 C CA . GLU A 1 176 ? -11.593 -3.517 20.189 1.00 87.94 176 GLU A CA 1
ATOM 1398 C C . GLU A 1 176 ? -11.076 -2.520 21.220 1.00 87.94 176 GLU A C 1
ATOM 1400 O O . GLU A 1 176 ? -11.589 -1.408 21.291 1.00 87.94 176 GLU A O 1
ATOM 1405 N N . VAL A 1 177 ? -10.016 -2.880 21.952 1.00 85.06 177 VAL A N 1
ATOM 1406 C CA . VAL A 1 177 ? -9.321 -1.953 22.856 1.00 85.06 177 VAL A CA 1
ATOM 1407 C C . VAL A 1 177 ? -8.606 -0.891 22.044 1.00 85.06 177 VAL A C 1
ATOM 1409 O O . VAL A 1 177 ? -8.814 0.290 22.287 1.00 85.06 177 VAL A O 1
ATOM 1412 N N . ARG A 1 178 ? -7.851 -1.285 21.010 1.00 93.62 178 ARG A N 1
ATOM 1413 C CA . ARG A 1 178 ? -7.167 -0.320 20.135 1.00 93.62 178 ARG A CA 1
ATOM 1414 C C . ARG A 1 178 ? -8.148 0.660 19.483 1.00 93.62 178 ARG A C 1
ATOM 1416 O O . ARG A 1 178 ? -7.876 1.855 19.439 1.00 93.62 178 ARG A O 1
ATOM 1423 N N . LYS A 1 179 ? -9.326 0.193 19.049 1.00 92.44 179 LYS A N 1
ATOM 1424 C CA . LYS A 1 179 ? -10.396 1.066 18.527 1.00 92.44 179 LYS A CA 1
ATOM 1425 C C . LYS A 1 179 ? -10.996 1.980 19.590 1.00 92.44 179 LYS A C 1
ATOM 1427 O O . LYS A 1 179 ? -11.199 3.155 19.306 1.00 92.44 179 LYS A O 1
ATOM 1432 N N . ALA A 1 180 ? -11.273 1.469 20.789 1.00 85.44 180 ALA A N 1
ATOM 1433 C CA . ALA A 1 180 ? -11.775 2.287 21.891 1.00 85.44 180 ALA A CA 1
ATOM 1434 C C . ALA A 1 180 ? -10.771 3.383 22.276 1.00 85.44 180 ALA A C 1
ATOM 1436 O O . ALA A 1 180 ? -11.161 4.533 22.456 1.00 85.44 180 ALA A O 1
ATOM 1437 N N . VAL A 1 181 ? -9.479 3.057 22.309 1.00 88.56 181 VAL A N 1
ATOM 1438 C CA . VAL A 1 181 ? -8.416 4.033 22.552 1.00 88.56 181 VAL A CA 1
ATOM 1439 C C . VAL A 1 181 ? -8.371 5.075 21.433 1.00 88.56 181 VAL A C 1
ATOM 1441 O O . VAL A 1 181 ? -8.446 6.257 21.730 1.00 88.56 181 VAL A O 1
ATOM 1444 N N . LEU A 1 182 ? -8.370 4.688 20.151 1.00 91.69 182 LEU A N 1
ATOM 1445 C CA . LEU A 1 182 ? -8.432 5.649 19.032 1.00 91.69 182 LEU A CA 1
ATOM 1446 C C . LEU A 1 182 ? -9.649 6.593 19.110 1.00 91.69 182 LEU A C 1
ATOM 1448 O O . LEU A 1 182 ? -9.560 7.780 18.782 1.00 91.69 182 LEU A O 1
ATOM 1452 N N . ALA A 1 183 ? -10.794 6.070 19.553 1.00 88.19 183 ALA A N 1
ATOM 1453 C CA . ALA A 1 183 ? -12.029 6.834 19.694 1.00 88.19 183 ALA A CA 1
ATOM 1454 C C . ALA A 1 183 ? -11.920 7.944 20.748 1.00 88.19 183 ALA A C 1
ATOM 1456 O O . ALA A 1 183 ? -12.483 9.017 20.546 1.00 88.19 183 ALA A O 1
ATOM 1457 N N . ASN A 1 184 ? -11.157 7.722 21.820 1.00 83.94 184 ASN A N 1
ATOM 1458 C CA . ASN A 1 184 ? -11.101 8.616 22.982 1.00 83.94 184 ASN A CA 1
ATOM 1459 C C . ASN A 1 184 ? -9.765 9.355 23.129 1.00 83.94 184 ASN A C 1
ATOM 1461 O O . ASN A 1 184 ? -9.702 10.372 23.799 1.00 83.94 184 ASN A O 1
ATOM 1465 N N . MET A 1 185 ? -8.707 8.904 22.455 1.00 83.88 185 MET A N 1
ATOM 1466 C CA . MET A 1 185 ? -7.412 9.577 22.451 1.00 83.88 185 MET A CA 1
ATOM 1467 C C . MET A 1 185 ? -7.555 10.992 21.873 1.00 83.88 185 MET A C 1
ATOM 1469 O O . MET A 1 185 ? -8.087 11.175 20.767 1.00 83.88 185 MET A O 1
ATOM 1473 N N . GLY A 1 186 ? -7.084 11.981 22.635 1.00 78.12 186 GLY A N 1
ATOM 1474 C CA . GLY A 1 186 ? -6.943 13.364 22.186 1.00 78.12 186 GLY A CA 1
ATOM 1475 C C . GLY A 1 186 ? -5.835 13.499 21.140 1.00 78.12 186 GLY A C 1
ATOM 1476 O O . GLY A 1 186 ? -4.864 12.741 21.152 1.00 78.12 186 GLY A O 1
ATOM 1477 N N . VAL A 1 187 ? -5.977 14.450 20.217 1.00 84.38 187 VAL A N 1
ATOM 1478 C CA . VAL A 1 187 ? -4.979 14.707 19.166 1.00 84.38 187 VAL A CA 1
ATOM 1479 C C . VAL A 1 187 ? -3.985 15.759 19.656 1.00 84.38 187 VAL A C 1
ATOM 1481 O O . VAL A 1 187 ? -4.369 16.887 19.947 1.00 84.38 187 VAL A O 1
ATOM 1484 N N . SER A 1 188 ? -2.707 15.397 19.715 1.00 83.44 188 SER A N 1
ATOM 1485 C CA . SER A 1 188 ? -1.585 16.285 20.031 1.00 83.44 188 SER A CA 1
ATOM 1486 C C . SER A 1 188 ? -0.353 15.889 19.213 1.00 83.44 188 SER A C 1
ATOM 1488 O O . SER A 1 188 ? -0.356 14.865 18.528 1.00 83.44 188 SER A O 1
ATOM 1490 N N . SER A 1 189 ? 0.727 16.670 19.292 1.00 80.88 189 SER A N 1
ATOM 1491 C CA . SER A 1 189 ? 2.009 16.313 18.664 1.00 80.88 189 SER A CA 1
ATOM 1492 C C . SER A 1 189 ? 2.560 14.966 19.155 1.00 80.88 189 SER A C 1
ATOM 1494 O O . SER A 1 189 ? 3.214 14.266 18.386 1.00 80.88 189 SER A O 1
ATOM 1496 N N . VAL A 1 190 ? 2.258 14.583 20.402 1.00 83.12 190 VAL A N 1
ATOM 1497 C CA . VAL A 1 190 ? 2.690 13.318 21.016 1.00 83.12 190 VAL A CA 1
ATOM 1498 C C . VAL A 1 190 ? 1.841 12.143 20.538 1.00 83.12 190 VAL A C 1
ATOM 1500 O O . VAL A 1 190 ? 2.379 11.084 20.231 1.00 83.12 190 VAL A O 1
ATOM 1503 N N . THR A 1 191 ? 0.517 12.300 20.458 1.00 86.94 191 THR A N 1
ATOM 1504 C CA . THR A 1 191 ? -0.397 11.188 20.136 1.00 86.94 191 THR A CA 1
ATOM 1505 C C . THR A 1 191 ? -0.590 10.973 18.639 1.00 86.94 191 THR A C 1
ATOM 1507 O O . THR A 1 191 ? -0.882 9.853 18.213 1.00 86.94 191 THR A O 1
ATOM 1510 N N . LEU A 1 192 ? -0.399 12.015 17.822 1.00 90.19 192 LEU A N 1
ATOM 1511 C CA . LEU A 1 192 ? -0.608 11.971 16.376 1.00 90.19 192 LEU A CA 1
ATOM 1512 C C . LEU A 1 192 ? 0.137 10.810 15.687 1.00 90.19 192 LEU A C 1
ATOM 1514 O O . LEU A 1 192 ? -0.525 10.081 14.945 1.00 90.19 192 LEU A O 1
ATOM 1518 N N . PRO A 1 193 ? 1.441 10.558 15.934 1.00 93.31 193 PRO A N 1
ATOM 1519 C CA . PRO A 1 193 ? 2.145 9.438 15.308 1.00 93.31 193 PRO A CA 1
ATOM 1520 C C . PRO A 1 193 ? 1.463 8.089 15.562 1.00 93.31 193 PRO A C 1
ATOM 1522 O O . PRO A 1 193 ? 1.288 7.305 14.632 1.00 93.31 193 PRO A O 1
ATOM 1525 N N . PHE A 1 194 ? 0.991 7.853 16.788 1.00 93.44 194 PHE A N 1
ATOM 1526 C CA . PHE A 1 194 ? 0.338 6.602 17.179 1.00 93.44 194 PHE A CA 1
ATOM 1527 C C . PHE A 1 194 ? -1.057 6.448 16.565 1.00 93.44 194 PHE A C 1
ATOM 1529 O O . PHE A 1 194 ? -1.452 5.340 16.198 1.00 93.44 194 PHE A O 1
ATOM 1536 N N . ILE A 1 195 ? -1.793 7.552 16.391 1.00 94.81 195 ILE A N 1
ATOM 1537 C CA . ILE A 1 195 ? -3.069 7.548 15.660 1.00 94.81 195 ILE A CA 1
ATOM 1538 C C . ILE A 1 195 ? -2.828 7.185 14.190 1.00 94.81 195 ILE A C 1
ATOM 1540 O O . ILE A 1 195 ? -3.509 6.308 13.654 1.00 94.81 195 ILE A O 1
ATOM 1544 N N . LEU A 1 196 ? -1.851 7.831 13.542 1.00 96.94 196 LEU A N 1
ATOM 1545 C CA . LEU A 1 196 ? -1.532 7.587 12.134 1.00 96.94 196 LEU A CA 1
ATOM 1546 C C . LEU A 1 196 ? -1.023 6.160 11.914 1.00 96.94 196 LEU A C 1
ATOM 1548 O O . LEU A 1 196 ? -1.448 5.505 10.963 1.00 96.94 196 LEU A O 1
ATOM 1552 N N . GLU A 1 197 ? -0.185 5.633 12.806 1.00 95.62 197 GLU A N 1
ATOM 1553 C CA . GLU A 1 197 ? 0.347 4.271 12.710 1.00 95.62 197 GLU A CA 1
ATOM 1554 C C . GLU A 1 197 ? -0.764 3.206 12.711 1.00 95.62 197 GLU A C 1
ATOM 1556 O O . GLU A 1 197 ? -0.636 2.168 12.059 1.00 95.62 197 GLU A O 1
ATOM 1561 N N . ARG A 1 198 ? -1.919 3.468 13.344 1.00 97.50 198 ARG A N 1
ATOM 1562 C CA . ARG A 1 198 ? -3.061 2.540 13.292 1.00 97.50 198 ARG A CA 1
ATOM 1563 C C . ARG A 1 198 ? -3.701 2.403 11.915 1.00 97.50 198 ARG A C 1
ATOM 1565 O O . ARG A 1 198 ? -4.450 1.450 11.703 1.00 97.50 198 ARG A O 1
ATOM 1572 N N . THR A 1 199 ? -3.354 3.248 10.944 1.00 97.69 199 THR A N 1
ATOM 1573 C CA . THR A 1 199 ? -3.665 2.982 9.528 1.00 97.69 199 THR A CA 1
ATOM 1574 C C . THR A 1 199 ? -2.883 1.802 8.948 1.00 97.69 199 THR A C 1
ATOM 1576 O O . THR A 1 199 ? -3.229 1.339 7.870 1.00 97.69 199 THR A O 1
ATOM 1579 N N . ARG A 1 200 ? -1.896 1.253 9.674 1.00 96.06 200 ARG A N 1
ATOM 1580 C CA . ARG A 1 200 ? -1.139 0.030 9.345 1.00 96.06 200 ARG A CA 1
ATOM 1581 C C . ARG A 1 200 ? -1.350 -1.103 10.358 1.00 96.06 200 ARG A C 1
ATOM 1583 O O . ARG A 1 200 ? -0.571 -2.050 10.402 1.00 96.06 200 ARG A O 1
ATOM 1590 N N . ASP A 1 201 ? -2.407 -1.033 11.168 1.00 97.44 201 ASP A N 1
ATOM 1591 C CA . ASP A 1 201 ? -2.734 -2.070 12.152 1.00 97.44 201 ASP A CA 1
ATOM 1592 C C . ASP A 1 201 ? -2.902 -3.460 11.508 1.00 97.44 201 ASP A C 1
ATOM 1594 O O . ASP A 1 201 ? -3.430 -3.594 10.403 1.00 97.44 201 ASP A O 1
ATOM 1598 N N . VAL A 1 202 ? -2.522 -4.524 12.223 1.00 93.56 202 VAL A N 1
ATOM 1599 C CA . VAL A 1 202 ? -2.671 -5.916 11.755 1.00 93.56 202 VAL A CA 1
ATOM 1600 C C . VAL A 1 202 ? -4.121 -6.273 11.393 1.00 93.56 202 VAL A C 1
ATOM 1602 O O . VAL A 1 202 ? -4.365 -7.134 10.546 1.00 93.56 202 VAL A O 1
ATOM 1605 N N . ARG A 1 203 ? -5.108 -5.601 11.995 1.00 96.00 203 ARG A N 1
ATOM 1606 C CA . ARG A 1 203 ? -6.535 -5.826 11.750 1.00 96.00 203 ARG A CA 1
ATOM 1607 C C . ARG A 1 203 ? -7.136 -4.743 10.849 1.00 96.00 203 ARG A C 1
ATOM 1609 O O . ARG A 1 203 ? -7.112 -3.559 11.166 1.00 96.00 203 ARG A O 1
ATOM 1616 N N . GLU A 1 204 ? -7.758 -5.169 9.751 1.00 97.44 204 GLU A N 1
ATOM 1617 C CA . GLU A 1 204 ? -8.382 -4.288 8.748 1.00 97.44 204 GLU A CA 1
ATOM 1618 C C . GLU A 1 204 ? -9.495 -3.380 9.299 1.00 97.44 204 GLU A C 1
ATOM 1620 O O . GLU A 1 204 ? -9.644 -2.240 8.864 1.00 97.44 204 GLU A O 1
ATOM 1625 N N . ASP A 1 205 ? -10.254 -3.845 10.293 1.00 96.12 205 ASP A N 1
ATOM 1626 C CA . ASP A 1 205 ? -11.325 -3.074 10.926 1.00 96.12 205 ASP A CA 1
ATOM 1627 C C . ASP A 1 205 ? -10.791 -1.942 11.813 1.00 96.12 205 ASP A C 1
ATOM 1629 O O . ASP A 1 205 ? -11.450 -0.908 11.934 1.00 96.12 205 ASP A O 1
ATOM 1633 N N . VAL A 1 206 ? -9.595 -2.104 12.389 1.00 97.56 206 VAL A N 1
ATOM 1634 C CA . VAL A 1 206 ? -8.871 -1.035 13.091 1.00 97.56 206 VAL A CA 1
ATOM 1635 C C . VAL A 1 206 ? -8.323 -0.027 12.084 1.00 97.56 206 VAL A C 1
ATOM 1637 O O . VAL A 1 206 ? -8.552 1.165 12.269 1.00 97.56 206 VAL A O 1
ATOM 1640 N N . ARG A 1 207 ? -7.701 -0.480 10.982 1.00 98.44 207 ARG A N 1
ATOM 1641 C CA . ARG A 1 207 ? -7.194 0.412 9.918 1.00 98.44 207 ARG A CA 1
ATOM 1642 C C . ARG A 1 207 ? -8.297 1.286 9.330 1.00 98.44 207 ARG A C 1
ATOM 1644 O O . ARG A 1 207 ? -8.165 2.506 9.277 1.00 98.44 207 ARG A O 1
ATOM 1651 N N . LYS A 1 208 ? -9.437 0.680 8.977 1.00 98.31 208 LYS A N 1
ATOM 1652 C CA . LYS A 1 208 ? -10.637 1.401 8.523 1.00 98.31 208 LYS A CA 1
ATOM 1653 C C . LYS A 1 208 ? -11.103 2.432 9.557 1.00 98.31 208 LYS A C 1
ATOM 1655 O O . LYS A 1 208 ? -11.437 3.559 9.202 1.00 98.31 208 LYS A O 1
ATOM 1660 N N . TYR A 1 209 ? -11.148 2.045 10.833 1.00 97.69 209 TYR A N 1
ATOM 1661 C CA . TYR A 1 209 ? -11.568 2.939 11.911 1.00 97.69 209 TYR A CA 1
ATOM 1662 C C . TYR A 1 209 ? -10.591 4.105 12.108 1.00 97.69 209 TYR A C 1
ATOM 1664 O O . TYR A 1 209 ? -11.036 5.231 12.312 1.00 97.69 209 TYR A O 1
ATOM 1672 N N . ALA A 1 210 ? -9.284 3.871 11.970 1.00 97.94 210 ALA A N 1
ATOM 1673 C CA . ALA A 1 210 ? -8.265 4.912 12.041 1.00 97.94 210 ALA A CA 1
ATOM 1674 C C . ALA A 1 210 ? -8.482 5.993 10.967 1.00 97.94 210 ALA A C 1
ATOM 1676 O O . ALA A 1 210 ? -8.488 7.171 11.309 1.00 97.94 210 ALA A O 1
ATOM 1677 N N . TYR A 1 211 ? -8.786 5.627 9.713 1.00 98.44 211 TYR A N 1
ATOM 1678 C CA . TYR A 1 211 ? -9.139 6.613 8.674 1.00 98.44 211 TYR A CA 1
ATOM 1679 C C . TYR A 1 211 ? -10.366 7.459 9.040 1.00 98.44 211 TYR A C 1
ATOM 1681 O O . TYR A 1 211 ? -10.379 8.665 8.794 1.00 98.44 211 TYR A O 1
ATOM 1689 N N . ASN A 1 212 ? -11.377 6.866 9.683 1.00 96.06 212 ASN A N 1
ATOM 1690 C CA . ASN A 1 212 ? -12.528 7.626 10.179 1.00 96.06 212 ASN A CA 1
ATOM 1691 C C . ASN A 1 212 ? -12.130 8.597 11.300 1.00 96.06 212 ASN A C 1
ATOM 1693 O O . ASN A 1 212 ? -12.582 9.738 11.304 1.00 96.06 212 ASN A O 1
ATOM 1697 N N . VAL A 1 213 ? -11.276 8.166 12.232 1.00 94.62 213 VAL A N 1
ATOM 1698 C CA . VAL A 1 213 ? -10.776 9.019 13.320 1.00 94.62 213 VAL A CA 1
ATOM 1699 C C . VAL A 1 213 ? -9.964 10.186 12.764 1.00 94.62 213 VAL A C 1
ATOM 1701 O O . VAL A 1 213 ? -10.220 11.322 13.152 1.00 94.62 213 VAL A O 1
ATOM 1704 N N . VAL A 1 214 ? -9.064 9.934 11.810 1.00 96.12 214 VAL A N 1
ATOM 1705 C CA . VAL A 1 214 ? -8.302 10.985 11.116 1.00 96.12 214 VAL A CA 1
ATOM 1706 C C . VAL A 1 214 ? -9.254 11.967 10.427 1.00 96.12 214 VAL A C 1
ATOM 1708 O O . VAL A 1 214 ? -9.139 13.170 10.625 1.00 96.12 214 VAL A O 1
ATOM 1711 N N . SER A 1 215 ? -10.252 11.462 9.695 1.00 94.44 215 SER A N 1
ATO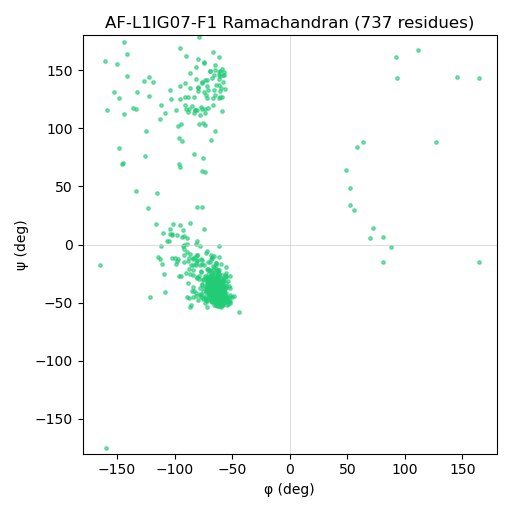M 1712 C CA . SER A 1 215 ? -11.265 12.273 8.997 1.00 94.44 215 SER A CA 1
ATOM 1713 C C . SER A 1 215 ? -12.091 13.175 9.930 1.00 94.44 215 SER A C 1
ATOM 1715 O O . SER A 1 215 ? -12.520 14.263 9.535 1.00 94.44 215 SER A O 1
ATOM 1717 N N . ILE A 1 216 ? -12.353 12.726 11.160 1.00 92.38 216 ILE A N 1
ATOM 1718 C CA . ILE A 1 216 ? -13.195 13.444 12.126 1.00 92.38 216 ILE A CA 1
ATOM 1719 C C . ILE A 1 216 ? -12.375 14.409 12.984 1.00 92.38 216 ILE A C 1
ATOM 1721 O O . ILE A 1 216 ? -12.811 15.538 13.191 1.00 92.38 216 ILE A O 1
ATOM 1725 N N . LYS A 1 217 ? -11.223 13.968 13.498 1.00 90.25 217 LYS A N 1
ATOM 1726 C CA . LYS A 1 217 ? -10.483 14.680 14.548 1.00 90.25 217 LYS A CA 1
ATOM 1727 C C . LYS A 1 217 ? -9.314 15.526 14.043 1.00 90.25 217 LYS A C 1
ATOM 1729 O O . LYS A 1 217 ? -8.805 16.331 14.815 1.00 90.25 217 LYS A O 1
ATOM 1734 N N . ILE A 1 218 ? -8.838 15.320 12.812 1.00 92.19 218 ILE A N 1
ATOM 1735 C CA . ILE A 1 218 ? -7.562 15.886 12.351 1.00 92.19 218 ILE A CA 1
ATOM 1736 C C . ILE A 1 218 ? -7.772 16.755 11.116 1.00 92.19 218 ILE A C 1
ATOM 1738 O O . ILE A 1 218 ? -8.330 16.320 10.108 1.00 92.19 218 ILE A O 1
ATOM 1742 N N . ASP A 1 219 ? -7.274 17.988 11.178 1.00 90.88 219 ASP A N 1
ATOM 1743 C CA . ASP A 1 219 ? -7.266 18.881 10.029 1.00 90.88 219 ASP A CA 1
ATOM 1744 C C . ASP A 1 219 ? -6.104 18.553 9.081 1.00 90.88 219 ASP A C 1
ATOM 1746 O O . ASP A 1 219 ? -4.961 18.396 9.500 1.00 90.88 219 ASP A O 1
ATOM 1750 N N . VAL A 1 220 ? -6.352 18.510 7.771 1.00 94.44 220 VAL A N 1
ATOM 1751 C CA . VAL A 1 220 ? -5.293 18.199 6.791 1.00 94.44 220 VAL A CA 1
ATOM 1752 C C . VAL A 1 220 ? -4.108 19.171 6.852 1.00 94.44 220 VAL A C 1
ATOM 1754 O O . VAL A 1 220 ? -2.970 18.765 6.616 1.00 94.44 220 VAL A O 1
ATOM 1757 N N . LYS A 1 221 ? -4.339 20.445 7.204 1.00 91.69 221 LYS A N 1
ATOM 1758 C CA . LYS A 1 221 ? -3.274 21.452 7.304 1.00 91.69 221 LYS A CA 1
ATOM 1759 C C . LYS A 1 221 ? -2.409 21.273 8.553 1.00 91.69 221 LYS A C 1
ATOM 1761 O O . LYS A 1 221 ? -1.297 21.785 8.553 1.00 91.69 221 LYS A O 1
ATOM 1766 N N . SER A 1 222 ? -2.868 20.533 9.569 1.00 90.88 222 SER A N 1
ATOM 1767 C CA . SER A 1 222 ? -2.035 20.184 10.730 1.00 90.88 222 SER A CA 1
ATOM 1768 C C . SER A 1 222 ? -1.100 19.001 10.460 1.00 90.88 222 SER A C 1
ATOM 1770 O O . SER A 1 222 ? -0.248 18.701 11.289 1.00 90.88 222 SER A O 1
ATOM 1772 N N . LEU A 1 223 ? -1.260 18.316 9.322 1.00 95.06 223 LEU A N 1
ATOM 1773 C CA . LEU A 1 223 ? -0.381 17.234 8.888 1.00 95.06 223 LEU A CA 1
ATOM 1774 C C . LEU A 1 223 ? 0.759 17.776 8.026 1.00 95.06 223 LEU A C 1
ATOM 1776 O O . LEU A 1 223 ? 0.528 18.594 7.127 1.00 95.06 223 LEU A O 1
ATOM 1780 N N . GLN A 1 224 ? 1.964 17.250 8.239 1.00 95.62 224 GLN A N 1
ATOM 1781 C CA . GLN A 1 224 ? 3.084 17.417 7.310 1.00 95.62 224 GLN A CA 1
ATOM 1782 C C . GLN A 1 224 ? 2.780 16.724 5.974 1.00 95.62 224 GLN A C 1
ATOM 1784 O O . GLN A 1 224 ? 2.023 15.752 5.932 1.00 95.62 224 GLN A O 1
ATOM 1789 N N . ILE A 1 225 ? 3.396 17.182 4.881 1.00 96.25 225 ILE A N 1
ATOM 1790 C CA . ILE A 1 225 ? 3.196 16.591 3.544 1.00 96.25 225 ILE A CA 1
ATOM 1791 C C . ILE A 1 225 ? 3.538 15.093 3.560 1.00 96.25 225 ILE A C 1
ATOM 1793 O O . ILE A 1 225 ? 2.727 14.276 3.133 1.00 96.25 225 ILE A O 1
ATOM 1797 N N . SER A 1 226 ? 4.656 14.711 4.183 1.00 95.88 226 SER A N 1
ATOM 1798 C CA . SER A 1 226 ? 5.053 13.308 4.369 1.00 95.88 226 SER A CA 1
ATOM 1799 C C . SER A 1 226 ? 3.990 12.466 5.093 1.00 95.88 226 SER A C 1
ATOM 1801 O O . SER A 1 226 ? 3.745 11.322 4.719 1.00 95.88 226 SER A O 1
ATOM 1803 N N . GLN A 1 227 ? 3.294 13.031 6.086 1.00 97.19 227 GLN A N 1
ATOM 1804 C CA . GLN A 1 227 ? 2.205 12.357 6.805 1.00 97.19 227 GLN A CA 1
ATOM 1805 C C . GLN A 1 227 ? 0.943 12.215 5.944 1.00 97.19 227 GLN A C 1
ATOM 1807 O O . GLN A 1 227 ? 0.253 11.197 6.021 1.00 97.19 227 GLN A O 1
ATOM 1812 N N . ARG A 1 228 ? 0.638 13.211 5.101 1.00 97.88 228 ARG A N 1
ATOM 1813 C CA . ARG A 1 228 ? -0.467 13.129 4.130 1.00 97.88 228 ARG A CA 1
ATOM 1814 C C . ARG A 1 228 ? -0.198 12.022 3.115 1.00 97.88 228 ARG A C 1
ATOM 1816 O O . ARG A 1 228 ? -1.070 11.186 2.887 1.00 97.88 228 ARG A O 1
ATOM 1823 N N . ILE A 1 229 ? 1.021 11.967 2.579 1.00 97.75 229 ILE A N 1
ATOM 1824 C CA . ILE A 1 229 ? 1.453 10.923 1.645 1.00 97.75 229 ILE A CA 1
ATOM 1825 C C . ILE A 1 229 ? 1.445 9.548 2.307 1.00 97.75 229 ILE A C 1
ATOM 1827 O O . ILE A 1 229 ? 0.905 8.612 1.728 1.00 97.75 229 ILE A O 1
ATOM 1831 N N . PHE A 1 230 ? 1.922 9.429 3.548 1.00 96.94 230 PHE A N 1
ATOM 1832 C CA . PHE A 1 230 ? 1.836 8.189 4.321 1.00 96.94 230 PHE A CA 1
ATOM 1833 C C . PHE A 1 230 ? 0.394 7.660 4.414 1.00 96.94 230 PHE A C 1
ATOM 1835 O O . PHE A 1 230 ? 0.151 6.475 4.189 1.00 96.94 230 PHE A O 1
ATOM 1842 N N . LEU A 1 231 ? -0.582 8.528 4.702 1.00 98.25 231 LEU A N 1
ATOM 1843 C CA . LEU A 1 231 ? -1.997 8.144 4.762 1.00 98.25 231 LEU A CA 1
ATOM 1844 C C . LEU A 1 231 ? -2.544 7.687 3.404 1.00 98.25 231 LEU A C 1
ATOM 1846 O O . LEU A 1 231 ? -3.289 6.704 3.359 1.00 98.25 231 LEU A O 1
ATOM 1850 N N . VAL A 1 232 ? -2.192 8.397 2.329 1.00 97.69 232 VAL A N 1
ATOM 1851 C CA . VAL A 1 232 ? -2.597 8.093 0.947 1.00 97.69 232 VAL A CA 1
ATOM 1852 C C . VAL A 1 232 ? -2.028 6.747 0.502 1.00 97.69 232 VAL A C 1
ATOM 1854 O O . VAL A 1 232 ? -2.777 5.879 0.061 1.00 97.69 232 VAL A O 1
ATOM 1857 N N . GLU A 1 233 ? -0.720 6.556 0.660 1.00 95.94 233 GLU A N 1
ATOM 1858 C CA . GLU A 1 233 ? 0.002 5.345 0.273 1.00 95.94 233 GLU A CA 1
ATOM 1859 C C . GLU A 1 233 ? -0.539 4.118 1.005 1.00 95.94 233 GLU A C 1
ATOM 1861 O O . GLU A 1 233 ? -0.973 3.162 0.361 1.00 95.94 233 GLU A O 1
ATOM 1866 N N . ASN A 1 234 ? -0.609 4.166 2.339 1.00 95.62 234 ASN A N 1
ATOM 1867 C CA . ASN A 1 234 ? -1.102 3.036 3.129 1.00 95.62 234 ASN A CA 1
ATOM 1868 C C . ASN A 1 234 ? -2.561 2.705 2.808 1.00 95.62 234 ASN A C 1
ATOM 1870 O O . ASN A 1 234 ? -2.934 1.537 2.747 1.00 95.62 234 ASN A O 1
ATOM 1874 N N . GLY A 1 235 ? -3.386 3.731 2.604 1.00 98.06 235 GLY A N 1
ATOM 1875 C CA . GLY A 1 235 ? -4.828 3.569 2.496 1.00 98.06 235 GLY A CA 1
ATOM 1876 C C . GLY A 1 235 ? -5.244 3.095 1.123 1.00 98.06 235 GLY A C 1
ATOM 1877 O O . GLY A 1 235 ? -6.003 2.139 1.016 1.00 98.06 235 GLY A O 1
ATOM 1878 N N . LEU A 1 236 ? -4.725 3.724 0.068 1.00 97.94 236 LEU A N 1
ATOM 1879 C CA . LEU A 1 236 ? -5.076 3.386 -1.310 1.00 97.94 236 LEU A CA 1
ATOM 1880 C C . LEU A 1 236 ? -4.375 2.115 -1.805 1.00 97.94 236 LEU A C 1
ATOM 1882 O O . LEU A 1 236 ? -4.901 1.466 -2.709 1.00 97.94 236 LEU A O 1
ATOM 1886 N N . LYS A 1 237 ? -3.232 1.731 -1.214 1.00 96.56 237 LYS A N 1
ATOM 1887 C CA . LYS A 1 237 ? -2.560 0.444 -1.476 1.00 96.56 237 LYS A CA 1
ATOM 1888 C C . LYS A 1 237 ? -2.959 -0.659 -0.483 1.00 96.56 237 LYS A C 1
ATOM 1890 O O . LYS A 1 237 ? -2.393 -1.752 -0.537 1.00 96.56 237 LYS A O 1
ATOM 1895 N N . ASP A 1 238 ? -3.930 -0.422 0.409 1.00 98.00 238 ASP A N 1
ATOM 1896 C CA . ASP A 1 238 ? -4.387 -1.457 1.342 1.00 98.00 238 ASP A CA 1
ATOM 1897 C C . ASP A 1 238 ? -4.968 -2.657 0.583 1.00 98.00 238 ASP A C 1
ATOM 1899 O O . ASP A 1 238 ? -5.676 -2.511 -0.420 1.00 98.00 238 ASP A O 1
ATOM 1903 N N . ARG A 1 239 ? -4.707 -3.865 1.088 1.00 94.25 239 ARG A N 1
ATOM 1904 C CA . ARG A 1 239 ? -5.224 -5.115 0.514 1.00 94.25 239 ARG A CA 1
ATOM 1905 C C . ARG A 1 239 ? -6.750 -5.201 0.627 1.00 94.25 239 ARG A C 1
ATOM 1907 O O . ARG A 1 239 ? -7.394 -5.766 -0.254 1.00 94.25 239 ARG A O 1
ATOM 1914 N N . ASN A 1 240 ? -7.338 -4.613 1.670 1.00 96.88 240 ASN A N 1
ATOM 1915 C CA . ASN A 1 240 ? -8.775 -4.631 1.918 1.00 96.88 240 ASN A CA 1
ATOM 1916 C C . ASN A 1 240 ? -9.488 -3.430 1.270 1.00 96.88 240 ASN A C 1
ATOM 1918 O O . ASN A 1 240 ? -9.168 -2.268 1.521 1.00 96.88 240 ASN A O 1
ATOM 1922 N N . GLU A 1 241 ? -10.523 -3.713 0.479 1.00 96.94 241 GLU A N 1
ATOM 1923 C CA . GLU A 1 241 ? -11.294 -2.701 -0.251 1.00 96.94 241 GLU A CA 1
ATOM 1924 C C . GLU A 1 241 ? -12.024 -1.700 0.653 1.00 96.94 241 GLU A C 1
ATOM 1926 O O . GLU A 1 241 ? -12.099 -0.516 0.333 1.00 96.94 241 GLU A O 1
ATOM 1931 N N . LEU A 1 242 ? -12.520 -2.133 1.815 1.00 97.38 242 LEU A N 1
ATOM 1932 C CA . LEU A 1 242 ? -13.210 -1.250 2.757 1.00 97.38 242 LEU A CA 1
ATOM 1933 C C . LEU A 1 242 ? -12.257 -0.239 3.401 1.00 97.38 242 LEU A C 1
ATOM 1935 O O . LEU A 1 242 ? -12.702 0.846 3.778 1.00 97.38 242 LEU A O 1
ATOM 1939 N N . VAL A 1 243 ? -10.971 -0.582 3.531 1.00 98.44 243 VAL A N 1
ATOM 1940 C CA . VAL A 1 243 ? -9.935 0.351 3.996 1.00 98.44 243 VAL A CA 1
ATOM 1941 C C . VAL A 1 243 ? -9.595 1.344 2.887 1.00 98.44 243 VAL A C 1
ATOM 1943 O O . VAL A 1 243 ? -9.616 2.548 3.148 1.00 98.44 243 VAL A O 1
ATOM 1946 N N . ARG A 1 244 ? -9.407 0.871 1.642 1.00 98.25 244 ARG A N 1
ATOM 1947 C CA . ARG A 1 244 ? -9.224 1.752 0.472 1.00 98.25 244 ARG A CA 1
ATOM 1948 C C . ARG A 1 244 ? -10.360 2.762 0.357 1.00 98.25 244 ARG A C 1
ATOM 1950 O O . ARG A 1 244 ? -10.109 3.960 0.287 1.00 98.25 244 ARG A O 1
ATOM 1957 N N . LYS A 1 245 ? -11.608 2.293 0.455 1.00 97.19 245 LYS A N 1
ATOM 1958 C CA . LYS A 1 245 ? -12.803 3.144 0.434 1.00 97.19 245 LYS A CA 1
ATOM 1959 C C . LYS A 1 245 ? -12.810 4.174 1.566 1.00 97.19 245 LYS A C 1
ATOM 1961 O O . LYS A 1 245 ? -13.093 5.336 1.304 1.00 97.19 245 LYS A O 1
ATOM 1966 N N . ALA A 1 246 ? -12.465 3.788 2.797 1.00 98.19 246 ALA A N 1
ATOM 1967 C CA . ALA A 1 246 ? -12.396 4.728 3.920 1.00 98.19 246 ALA A CA 1
ATOM 1968 C C . ALA A 1 246 ? -11.327 5.817 3.712 1.00 98.19 246 ALA A C 1
ATOM 1970 O O . ALA A 1 246 ? -11.569 6.983 4.028 1.00 98.19 246 ALA A O 1
ATOM 1971 N N . CYS A 1 247 ? -10.178 5.462 3.129 1.00 98.44 247 CYS A N 1
ATOM 1972 C CA . CYS A 1 247 ? -9.153 6.426 2.728 1.00 98.44 247 CYS A CA 1
ATOM 1973 C C . CYS A 1 247 ? -9.669 7.372 1.628 1.00 98.44 247 CYS A C 1
ATOM 1975 O O . CYS A 1 247 ? -9.587 8.591 1.780 1.00 98.44 247 CYS A O 1
ATOM 1977 N N . THR A 1 248 ? -10.281 6.839 0.563 1.00 98.12 248 THR A N 1
ATOM 1978 C CA . THR A 1 248 ? -10.892 7.647 -0.508 1.00 98.12 248 THR A CA 1
ATOM 1979 C C . THR A 1 248 ? -11.974 8.584 0.032 1.00 98.12 248 THR A C 1
ATOM 1981 O O . THR A 1 248 ? -12.025 9.753 -0.349 1.00 98.12 248 THR A O 1
ATOM 1984 N N . ASP A 1 249 ? -12.815 8.111 0.954 1.00 96.50 249 ASP A N 1
ATOM 1985 C CA . ASP A 1 249 ? -13.855 8.916 1.592 1.00 96.50 249 ASP A CA 1
ATOM 1986 C C . ASP A 1 249 ? -13.268 10.045 2.441 1.00 96.50 249 ASP A C 1
ATOM 1988 O O . ASP A 1 249 ? -13.758 11.171 2.355 1.00 96.50 249 ASP A O 1
ATOM 1992 N N . MET A 1 250 ? -12.203 9.790 3.207 1.00 97.12 250 MET A N 1
ATOM 1993 C CA . MET A 1 250 ? -11.470 10.836 3.926 1.00 97.12 250 MET A CA 1
ATOM 1994 C C . MET A 1 250 ? -10.928 11.895 2.955 1.00 97.12 250 MET A C 1
ATOM 1996 O O . MET A 1 250 ? -11.186 13.083 3.150 1.00 97.12 250 MET A O 1
ATOM 2000 N N . ILE A 1 251 ? -10.233 11.481 1.890 1.00 97.19 251 ILE A N 1
ATOM 2001 C CA . ILE A 1 251 ? -9.661 12.398 0.893 1.00 97.19 251 ILE A CA 1
ATOM 2002 C C . ILE A 1 251 ? -10.763 13.265 0.273 1.00 97.19 251 ILE A C 1
ATOM 2004 O O . ILE A 1 251 ? -10.679 14.492 0.298 1.00 97.19 251 ILE A O 1
ATOM 2008 N N . CYS A 1 252 ? -11.834 12.650 -0.230 1.00 95.31 252 CYS A N 1
ATOM 2009 C CA . CYS A 1 252 ? -12.885 13.384 -0.929 1.00 95.31 252 CYS A CA 1
ATOM 2010 C C . CYS A 1 252 ? -13.684 14.295 0.013 1.00 95.31 252 CYS A C 1
ATOM 2012 O O . CYS A 1 252 ? -13.918 15.462 -0.291 1.00 95.31 252 CYS A O 1
ATOM 2014 N N . ASN A 1 253 ? -14.098 13.774 1.171 1.00 93.12 253 ASN A N 1
ATOM 2015 C CA . ASN A 1 253 ? -15.027 14.477 2.056 1.00 93.12 253 ASN A CA 1
ATOM 2016 C C . ASN A 1 253 ? -14.337 15.519 2.943 1.00 93.12 253 ASN A C 1
ATOM 2018 O O . ASN A 1 253 ? -15.024 16.357 3.524 1.00 93.12 253 ASN A O 1
ATOM 2022 N N . LYS A 1 254 ? -13.008 15.452 3.102 1.00 92.38 254 LYS 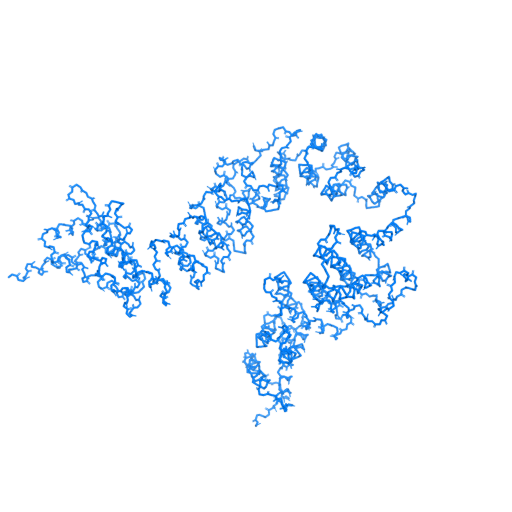A N 1
ATOM 2023 C CA . LYS A 1 254 ? -12.262 16.358 3.987 1.00 92.38 254 LYS A CA 1
ATOM 2024 C C . LYS A 1 254 ? -11.192 17.153 3.267 1.00 92.38 254 LYS A C 1
ATOM 2026 O O . LYS A 1 254 ? -11.088 18.347 3.513 1.00 92.38 254 LYS A O 1
ATOM 2031 N N . TRP A 1 255 ? -10.396 16.531 2.402 1.00 95.12 255 TRP A N 1
ATOM 2032 C CA . TRP A 1 255 ? -9.265 17.224 1.779 1.00 95.12 255 TRP A CA 1
ATOM 2033 C C . TRP A 1 255 ? -9.722 17.980 0.529 1.00 95.12 255 TRP A C 1
ATOM 2035 O O . TRP A 1 255 ? -9.540 19.191 0.450 1.00 95.12 255 TRP A O 1
ATOM 2045 N N . VAL A 1 256 ? -10.419 17.302 -0.387 1.00 94.19 256 VAL A N 1
ATOM 2046 C CA . VAL A 1 256 ? -10.981 17.913 -1.606 1.00 94.19 256 VAL A CA 1
ATOM 2047 C C . VAL A 1 256 ? -12.106 18.895 -1.266 1.00 94.19 256 VAL A C 1
ATOM 2049 O O . VAL A 1 256 ? -12.114 20.025 -1.753 1.00 94.19 256 VAL A O 1
ATOM 2052 N N . ALA A 1 257 ? -13.026 18.513 -0.372 1.00 90.88 257 ALA A N 1
ATOM 2053 C CA . ALA A 1 257 ? -14.117 19.389 0.062 1.00 90.88 257 ALA A CA 1
ATOM 2054 C C . ALA A 1 257 ? -13.623 20.707 0.691 1.00 90.88 257 ALA A C 1
ATOM 2056 O O . ALA A 1 257 ? -14.252 21.747 0.506 1.00 90.88 257 ALA A O 1
ATOM 2057 N N . LYS A 1 258 ? -12.471 20.697 1.379 1.00 87.56 258 LYS A N 1
ATOM 2058 C CA . LYS A 1 258 ? -11.862 21.908 1.955 1.00 87.56 258 LYS A CA 1
ATOM 2059 C C . LYS A 1 258 ? -11.362 22.891 0.890 1.00 87.56 258 LYS A C 1
ATOM 2061 O O . LYS A 1 258 ? -11.326 24.089 1.147 1.00 87.56 258 LYS A O 1
ATOM 2066 N N . GLY A 1 259 ? -11.017 22.399 -0.300 1.00 84.31 259 GLY A N 1
ATOM 2067 C CA . GLY A 1 259 ? -10.721 23.206 -1.486 1.00 84.31 259 GLY A CA 1
ATOM 2068 C C . GLY A 1 259 ? -11.961 23.569 -2.308 1.00 84.31 259 GLY A C 1
ATOM 2069 O O . GLY A 1 259 ? -11.825 23.864 -3.490 1.00 84.31 259 GLY A O 1
ATOM 2070 N N . SER A 1 260 ? -13.170 23.488 -1.738 1.00 85.00 260 SER A N 1
ATOM 2071 C CA . SER A 1 260 ? -14.447 23.674 -2.451 1.00 85.00 260 SER A CA 1
ATOM 2072 C C . SER A 1 260 ? -14.623 22.742 -3.655 1.00 85.00 260 SER A C 1
ATOM 2074 O O . SER A 1 260 ? -15.272 23.095 -4.635 1.00 85.00 260 SER A O 1
ATOM 2076 N N . GLY A 1 261 ? -14.026 21.548 -3.604 1.00 88.81 261 GLY A N 1
ATOM 2077 C CA . GLY A 1 261 ? -14.051 20.613 -4.725 1.00 88.81 261 GLY A CA 1
ATOM 2078 C C . GLY A 1 261 ? -13.024 20.903 -5.821 1.00 88.81 261 GLY A C 1
ATOM 2079 O O . GLY A 1 261 ? -13.054 20.220 -6.834 1.00 88.81 261 GLY A O 1
ATOM 2080 N N . ASN A 1 262 ? -12.115 21.867 -5.647 1.00 92.31 262 ASN A N 1
ATOM 2081 C CA . ASN A 1 262 ? -11.072 22.157 -6.628 1.00 92.31 262 ASN A CA 1
ATOM 2082 C C . ASN A 1 262 ? -9.928 21.112 -6.544 1.00 92.31 262 ASN A C 1
ATOM 2084 O O . ASN A 1 262 ? -9.263 21.022 -5.503 1.00 92.31 262 ASN A O 1
ATOM 2088 N N . PRO A 1 263 ? -9.659 20.342 -7.619 1.00 94.75 263 PRO A N 1
ATOM 2089 C CA . PRO A 1 263 ? -8.619 19.319 -7.629 1.00 94.75 263 PRO A CA 1
ATOM 2090 C C . PRO A 1 263 ? -7.207 19.918 -7.581 1.00 94.75 263 PRO A C 1
ATOM 2092 O O . PRO A 1 263 ? -6.343 19.344 -6.930 1.00 94.75 263 PRO A O 1
ATOM 2095 N N . ILE A 1 264 ? -6.975 21.099 -8.158 1.00 95.44 264 ILE A N 1
ATOM 2096 C CA . ILE A 1 264 ? -5.681 21.798 -8.106 1.00 95.44 264 ILE A CA 1
ATOM 2097 C C . ILE A 1 264 ? -5.351 22.211 -6.667 1.00 95.44 264 ILE A C 1
ATOM 2099 O O . ILE A 1 264 ? -4.241 21.998 -6.183 1.00 95.44 264 ILE A O 1
ATOM 2103 N N . ALA A 1 265 ? -6.338 22.734 -5.931 1.00 95.00 265 ALA A N 1
ATOM 2104 C CA . ALA A 1 265 ? -6.168 23.065 -4.514 1.00 95.00 265 ALA A CA 1
ATOM 2105 C C . ALA A 1 265 ? -5.871 21.823 -3.656 1.00 95.00 265 ALA A C 1
ATOM 2107 O O . ALA A 1 265 ? -5.135 21.911 -2.674 1.00 95.00 265 ALA A O 1
ATOM 2108 N N . PHE A 1 266 ? -6.428 20.668 -4.029 1.00 95.69 266 PHE A N 1
ATOM 2109 C CA . PHE A 1 266 ? -6.118 19.386 -3.405 1.00 95.69 266 PHE A CA 1
ATOM 2110 C C . PHE A 1 266 ? -4.691 18.913 -3.725 1.00 95.69 266 PHE A C 1
ATOM 2112 O O . PHE A 1 266 ? -3.983 18.506 -2.807 1.00 95.69 266 PHE A O 1
ATOM 2119 N N . LEU A 1 267 ? -4.243 19.010 -4.979 1.00 97.19 267 LEU A N 1
ATOM 2120 C CA . LEU A 1 267 ? -2.888 18.619 -5.391 1.00 97.19 267 LEU A CA 1
ATOM 2121 C C . LEU A 1 267 ? -1.803 19.432 -4.669 1.00 97.19 267 LEU A C 1
ATOM 2123 O O . LEU A 1 267 ? -0.814 18.858 -4.215 1.00 97.19 267 LEU A O 1
ATOM 2127 N N . LYS A 1 268 ? -2.052 20.724 -4.415 1.00 95.81 268 LYS A N 1
ATOM 2128 C CA . LYS A 1 268 ? -1.184 21.591 -3.591 1.00 95.81 268 LYS A CA 1
ATOM 2129 C C . LYS A 1 268 ? -0.993 21.095 -2.152 1.00 95.81 268 LYS A C 1
ATOM 2131 O O . LYS A 1 268 ? -0.088 21.544 -1.454 1.00 95.81 268 LYS A O 1
ATOM 2136 N N . LEU A 1 269 ? -1.840 20.183 -1.663 1.00 96.06 269 LEU A N 1
ATOM 2137 C CA . LEU A 1 269 ? -1.666 19.568 -0.344 1.00 96.06 269 LEU A CA 1
ATOM 2138 C C . LEU A 1 269 ? -0.655 18.414 -0.348 1.00 96.06 269 LEU A C 1
ATOM 2140 O O . LEU A 1 269 ? -0.254 18.006 0.745 1.00 96.06 269 LEU A O 1
ATOM 2144 N N . LEU A 1 270 ? -0.296 17.865 -1.511 1.00 96.25 270 LEU A N 1
ATOM 2145 C CA . LEU A 1 270 ? 0.426 16.595 -1.631 1.00 96.25 270 LEU A CA 1
ATOM 2146 C C . LEU A 1 270 ? 1.837 16.710 -2.214 1.00 96.25 270 LEU A C 1
ATOM 2148 O O . LEU A 1 270 ? 2.576 15.744 -2.082 1.00 96.25 270 LEU A O 1
ATOM 2152 N N . ASP A 1 271 ? 2.217 17.867 -2.765 1.00 94.88 271 ASP A N 1
ATOM 2153 C CA . ASP A 1 271 ? 3.522 18.079 -3.412 1.00 94.88 271 ASP A CA 1
ATOM 2154 C C . ASP A 1 271 ? 3.747 17.094 -4.574 1.00 94.88 271 ASP A C 1
ATOM 2156 O O . ASP A 1 271 ? 4.332 16.014 -4.445 1.00 94.88 271 ASP A O 1
ATOM 2160 N N . VAL A 1 272 ? 3.197 17.475 -5.730 1.00 96.50 272 VAL A N 1
ATOM 2161 C CA . VAL A 1 272 ? 3.197 16.663 -6.955 1.00 96.50 272 VAL A CA 1
ATOM 2162 C C . VAL A 1 272 ? 4.601 16.380 -7.487 1.00 96.50 272 VAL A C 1
ATOM 2164 O O . VAL A 1 272 ? 4.778 15.367 -8.163 1.00 96.50 272 VAL A O 1
ATOM 2167 N N . GLU A 1 273 ? 5.579 17.237 -7.184 1.00 94.38 273 GLU A N 1
ATOM 2168 C CA . GLU A 1 273 ? 6.943 17.122 -7.702 1.00 94.38 273 GLU A CA 1
ATOM 2169 C C . GLU A 1 273 ? 7.701 15.999 -7.001 1.00 94.38 273 GLU A C 1
ATOM 2171 O O . GLU A 1 273 ? 8.288 15.135 -7.655 1.00 94.38 273 GLU A O 1
ATOM 2176 N N . ILE A 1 274 ? 7.620 15.962 -5.668 1.00 93.88 274 ILE A N 1
ATOM 2177 C CA . ILE A 1 274 ? 8.321 14.959 -4.863 1.00 93.88 274 ILE A CA 1
ATOM 2178 C C . ILE A 1 274 ? 7.545 13.636 -4.828 1.00 93.88 274 ILE A C 1
ATOM 2180 O O . ILE A 1 274 ? 8.137 12.562 -4.942 1.00 93.88 274 ILE A O 1
ATOM 2184 N N . TYR A 1 275 ? 6.215 13.683 -4.691 1.00 96.19 275 TYR A N 1
ATOM 2185 C CA . TYR A 1 275 ? 5.380 12.498 -4.452 1.00 96.19 275 TYR A CA 1
ATOM 2186 C C . TYR A 1 275 ? 4.415 12.207 -5.606 1.00 96.19 275 TYR A C 1
ATOM 2188 O O . TYR A 1 275 ? 3.235 11.898 -5.393 1.00 96.19 275 TYR A O 1
ATOM 2196 N N . SER A 1 276 ? 4.915 12.292 -6.839 1.00 94.88 276 SER A N 1
ATOM 2197 C CA . SER A 1 276 ? 4.129 12.158 -8.072 1.00 94.88 276 SER A CA 1
ATOM 2198 C C . SER A 1 276 ? 3.286 10.874 -8.137 1.00 94.88 276 SER A C 1
ATOM 2200 O O . SER A 1 276 ? 2.082 10.945 -8.375 1.00 94.88 276 SER A O 1
ATOM 2202 N N . GLU A 1 277 ? 3.856 9.698 -7.859 1.00 95.44 277 GLU A N 1
ATOM 2203 C CA . GLU A 1 277 ? 3.122 8.423 -7.944 1.00 95.44 277 GLU A CA 1
ATOM 2204 C C . GLU A 1 277 ? 1.977 8.307 -6.927 1.00 95.44 277 GLU A C 1
ATOM 2206 O O . GLU A 1 277 ? 0.856 7.904 -7.264 1.00 95.44 277 GLU A O 1
ATOM 2211 N N . ALA A 1 278 ? 2.251 8.657 -5.667 1.00 96.56 278 ALA A N 1
ATOM 2212 C CA . ALA A 1 278 ? 1.260 8.631 -4.595 1.00 96.56 278 ALA A CA 1
ATOM 2213 C C . ALA A 1 278 ? 0.129 9.627 -4.886 1.00 96.56 278 ALA A C 1
ATOM 2215 O O . ALA A 1 278 ? -1.053 9.321 -4.698 1.00 96.56 278 ALA A O 1
ATOM 2216 N N . THR A 1 279 ? 0.490 10.798 -5.409 1.00 97.88 279 THR A N 1
ATOM 2217 C CA . THR A 1 279 ? -0.451 11.856 -5.767 1.00 97.88 279 THR A CA 1
ATOM 2218 C C . THR A 1 279 ? -1.303 11.483 -6.981 1.00 97.88 279 THR A C 1
ATOM 2220 O O . THR A 1 279 ? -2.514 11.700 -6.953 1.00 97.88 279 THR A O 1
ATOM 2223 N N . GLU A 1 280 ? -0.737 10.831 -8.003 1.00 97.88 280 GLU A N 1
ATOM 2224 C CA . GLU A 1 280 ? -1.499 10.322 -9.155 1.00 97.88 280 GLU A CA 1
ATOM 2225 C C . GLU A 1 280 ? -2.519 9.282 -8.689 1.00 97.88 280 GLU A C 1
ATOM 2227 O O . GLU A 1 280 ? -3.689 9.334 -9.071 1.00 97.88 280 GLU A O 1
ATOM 2232 N N . ARG A 1 281 ? -2.113 8.366 -7.801 1.00 97.94 281 ARG A N 1
ATOM 2233 C CA . ARG A 1 281 ? -3.019 7.373 -7.210 1.00 97.94 281 ARG A CA 1
ATOM 2234 C C . ARG A 1 281 ? -4.162 8.033 -6.439 1.00 97.94 281 ARG A C 1
ATOM 2236 O O . ARG A 1 281 ? -5.308 7.598 -6.564 1.00 97.94 281 ARG A O 1
ATOM 2243 N N . ALA A 1 282 ? -3.867 9.081 -5.673 1.00 97.88 282 ALA A N 1
ATOM 2244 C CA . ALA A 1 282 ? -4.876 9.840 -4.942 1.00 97.88 282 ALA A CA 1
ATOM 2245 C C . ALA A 1 282 ? -5.852 10.552 -5.883 1.00 97.88 282 ALA A C 1
ATOM 2247 O O . ALA A 1 282 ? -7.065 10.429 -5.712 1.00 97.88 282 ALA A O 1
ATOM 2248 N N . LEU A 1 283 ? -5.340 11.236 -6.908 1.00 97.94 283 LEU A N 1
ATOM 2249 C CA . LEU A 1 283 ? -6.156 11.928 -7.901 1.00 97.94 283 LEU A CA 1
ATOM 2250 C C . LEU A 1 283 ? -7.053 10.950 -8.670 1.00 97.94 283 LEU A C 1
ATOM 2252 O O . LEU A 1 283 ? -8.251 11.186 -8.798 1.00 97.94 283 LEU A O 1
ATOM 2256 N N . ARG A 1 284 ? -6.519 9.801 -9.093 1.00 97.50 284 ARG A N 1
ATOM 2257 C CA . ARG A 1 284 ? -7.301 8.726 -9.724 1.00 97.50 284 ARG A CA 1
ATOM 2258 C C . ARG A 1 284 ? -8.416 8.211 -8.818 1.00 97.50 284 ARG A C 1
ATOM 2260 O O . ARG A 1 284 ? -9.530 7.996 -9.290 1.00 97.50 284 ARG A O 1
ATOM 2267 N N . ALA A 1 285 ? -8.151 8.047 -7.520 1.00 97.25 285 ALA A N 1
ATOM 2268 C CA . ALA A 1 285 ? -9.178 7.652 -6.557 1.00 97.25 285 ALA A CA 1
ATOM 2269 C C . ALA A 1 285 ? -10.280 8.719 -6.420 1.00 97.25 285 ALA A C 1
ATOM 2271 O O . ALA A 1 285 ? -11.460 8.374 -6.355 1.00 97.25 285 ALA A O 1
ATOM 2272 N N . VAL A 1 286 ? -9.922 10.008 -6.436 1.00 96.56 286 VAL A N 1
ATOM 2273 C CA . VAL A 1 286 ? -10.888 11.120 -6.442 1.00 96.56 286 VAL A CA 1
ATOM 2274 C C . VAL A 1 286 ? -11.734 11.099 -7.720 1.00 96.56 286 VAL A C 1
ATOM 2276 O O . VAL A 1 286 ? -12.962 11.105 -7.625 1.00 96.56 286 VAL A O 1
ATOM 2279 N N . LEU A 1 287 ? -11.108 10.982 -8.896 1.00 95.31 287 LEU A N 1
ATOM 2280 C CA . LEU A 1 287 ? -11.785 10.897 -10.199 1.00 95.31 287 LEU A CA 1
ATOM 2281 C C . LEU A 1 287 ? -12.684 9.654 -10.322 1.00 95.31 287 LEU A C 1
ATOM 2283 O O . LEU A 1 287 ? -13.720 9.690 -10.977 1.00 95.31 287 LEU A O 1
ATOM 2287 N N . GLY A 1 288 ? -12.307 8.535 -9.699 1.00 94.00 288 GLY A N 1
ATOM 2288 C CA . GLY A 1 288 ? -13.114 7.310 -9.637 1.00 94.00 288 GLY A CA 1
ATOM 2289 C C . GLY A 1 288 ? -14.254 7.346 -8.619 1.00 94.00 288 GLY A C 1
ATOM 2290 O O . GLY A 1 288 ? -15.175 6.543 -8.715 1.00 94.00 288 GLY A O 1
ATOM 2291 N N . SER A 1 289 ? -14.228 8.269 -7.655 1.00 92.62 289 SER A N 1
ATOM 2292 C CA . SER A 1 289 ? -15.246 8.339 -6.598 1.00 92.62 289 SER A CA 1
ATOM 2293 C C . SER A 1 289 ? -16.585 8.935 -7.051 1.00 92.62 289 SER A C 1
ATOM 2295 O O . SER A 1 289 ? -17.571 8.825 -6.323 1.00 92.62 289 SER A O 1
ATOM 2297 N N . GLY A 1 290 ? -16.609 9.632 -8.194 1.00 87.06 290 GLY A N 1
ATOM 2298 C CA . GLY A 1 290 ? -17.771 10.390 -8.674 1.00 87.06 290 GLY A CA 1
ATOM 2299 C C . GLY A 1 290 ? -18.106 11.645 -7.853 1.00 87.06 290 GLY A C 1
ATOM 2300 O O . GLY A 1 290 ? -19.126 12.281 -8.095 1.00 87.06 290 GLY A O 1
ATOM 2301 N N . LYS A 1 291 ? -17.276 12.019 -6.867 1.00 85.12 291 LYS A N 1
ATOM 2302 C CA . LYS A 1 291 ? -17.518 13.190 -6.002 1.00 85.12 291 LYS A CA 1
ATOM 2303 C C . LYS A 1 291 ? -16.997 14.505 -6.583 1.00 85.12 291 LYS A C 1
ATOM 2305 O O . LYS A 1 291 ? -17.418 15.567 -6.126 1.00 85.12 291 LYS A O 1
ATOM 2310 N N . LEU A 1 292 ? -16.094 14.446 -7.562 1.00 88.50 292 LEU A N 1
ATOM 2311 C CA . LEU A 1 292 ? -15.610 15.622 -8.278 1.00 88.50 292 LEU A CA 1
ATOM 2312 C C . LEU A 1 292 ? -16.604 15.980 -9.388 1.00 88.50 292 LEU A C 1
ATOM 2314 O O . LEU A 1 292 ? -16.782 15.212 -10.330 1.00 88.50 292 LEU A O 1
ATOM 2318 N N . LYS A 1 293 ? -17.269 17.132 -9.265 1.00 85.44 293 LYS A N 1
ATOM 2319 C CA . LYS A 1 293 ? -18.200 17.621 -10.290 1.00 85.44 293 LYS A CA 1
ATOM 2320 C C . LYS A 1 293 ? -17.417 18.272 -11.428 1.00 85.44 293 LYS A C 1
ATOM 2322 O O . LYS A 1 293 ? -16.526 19.064 -11.152 1.00 85.44 293 LYS A O 1
ATOM 2327 N N . SER A 1 294 ? -17.783 17.956 -12.668 1.00 89.50 294 SER A N 1
ATOM 2328 C CA . SER A 1 294 ? -17.230 18.551 -13.895 1.00 89.50 294 SER A CA 1
ATOM 2329 C C . SER A 1 294 ? -15.690 18.596 -13.951 1.00 89.50 294 SER A C 1
ATOM 2331 O O . SER A 1 294 ? -15.121 19.680 -14.002 1.00 89.50 294 SER A O 1
ATOM 2333 N N . PRO A 1 295 ? -14.976 17.454 -13.971 1.00 93.25 295 PRO A N 1
ATOM 2334 C CA . PRO A 1 295 ? -13.507 17.446 -13.975 1.00 93.25 295 PRO A CA 1
ATOM 2335 C C . PRO A 1 295 ? -12.862 18.327 -15.063 1.00 93.25 295 PRO A C 1
ATOM 2337 O O . PRO A 1 295 ? -11.871 19.007 -14.790 1.00 93.25 295 PRO A O 1
ATOM 2340 N N . ALA A 1 296 ? -13.451 18.376 -16.261 1.00 93.62 296 ALA A N 1
ATOM 2341 C CA . ALA A 1 296 ? -12.964 19.191 -17.375 1.00 93.62 296 ALA A CA 1
ATOM 2342 C C . ALA A 1 296 ? -12.975 20.706 -17.090 1.00 93.62 296 ALA A C 1
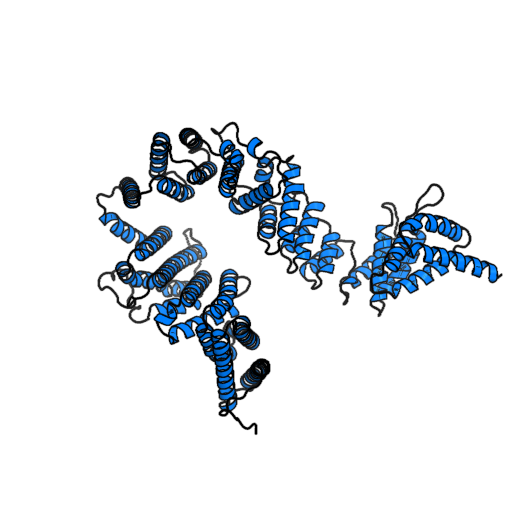ATOM 2344 O O . ALA A 1 296 ? -12.155 21.432 -17.640 1.00 93.62 296 ALA A O 1
ATOM 2345 N N . SER A 1 297 ? -13.834 21.203 -16.188 1.00 93.50 297 SER A N 1
ATOM 2346 C CA . SER A 1 297 ? -13.895 22.641 -15.875 1.00 93.50 297 SER A CA 1
ATOM 2347 C C . SER A 1 297 ? -12.695 23.150 -15.072 1.00 93.50 297 SER A C 1
ATOM 2349 O O . SER A 1 297 ? -12.615 24.340 -14.794 1.00 93.50 297 SER A O 1
ATOM 2351 N N . PHE A 1 298 ? -11.800 22.259 -14.641 1.00 93.75 298 PHE A N 1
ATOM 2352 C CA . PHE A 1 298 ? -10.568 22.602 -13.925 1.00 93.75 298 PHE A CA 1
ATOM 2353 C C . PHE A 1 298 ? -9.319 22.494 -14.805 1.00 93.75 298 PHE A C 1
ATOM 2355 O O . PHE A 1 298 ? -8.203 22.544 -14.289 1.00 93.75 298 PHE A O 1
ATOM 2362 N N . LEU A 1 299 ? -9.490 22.294 -16.114 1.00 93.81 299 LEU A N 1
ATOM 2363 C CA . LEU A 1 299 ? -8.381 22.332 -17.056 1.00 93.81 299 LEU A CA 1
ATOM 2364 C C . LEU A 1 299 ? -7.791 23.749 -17.142 1.00 93.81 299 LEU A C 1
ATOM 2366 O O . LEU A 1 299 ? -8.534 24.726 -17.029 1.00 93.81 299 LEU A O 1
ATOM 2370 N N . PRO A 1 300 ? -6.468 23.875 -17.338 1.00 91.62 300 PRO A N 1
ATOM 2371 C CA . PRO A 1 300 ? -5.818 25.175 -17.411 1.00 91.62 300 PRO A CA 1
ATOM 2372 C C . PRO A 1 300 ? -6.270 25.944 -18.659 1.00 91.62 300 PRO A C 1
ATOM 2374 O O . PRO A 1 300 ? -6.145 25.449 -19.782 1.00 91.62 300 PRO A O 1
ATOM 2377 N N . GLU A 1 301 ? -6.758 27.171 -18.452 1.00 86.12 301 GLU A N 1
ATOM 2378 C CA . GLU A 1 301 ? -7.114 28.100 -19.533 1.00 86.12 301 GLU A CA 1
ATOM 2379 C C . GLU A 1 301 ? -5.857 28.628 -20.241 1.00 86.12 301 GLU A C 1
ATOM 2381 O O . GLU A 1 301 ? -5.771 28.603 -21.467 1.00 86.12 301 GLU A O 1
ATOM 2386 N N . ASN A 1 302 ? -4.851 29.064 -19.472 1.00 87.00 302 ASN A N 1
ATOM 2387 C CA . ASN A 1 302 ? -3.559 29.492 -20.004 1.00 87.00 302 ASN A CA 1
ATOM 2388 C C . ASN A 1 302 ? -2.556 28.334 -19.973 1.00 87.00 302 ASN A C 1
ATOM 2390 O O . ASN A 1 302 ? -1.993 28.009 -18.929 1.00 87.00 302 ASN A O 1
ATOM 2394 N N . ARG A 1 303 ? -2.301 27.740 -21.139 1.00 91.19 303 ARG A N 1
ATOM 2395 C CA . ARG A 1 303 ? -1.360 26.621 -21.286 1.00 91.19 303 ARG A CA 1
ATOM 2396 C C . ARG A 1 303 ? 0.078 27.061 -21.563 1.00 91.19 303 ARG A C 1
ATOM 2398 O O . ARG A 1 303 ? 0.970 26.223 -21.558 1.00 91.19 303 ARG A O 1
ATOM 2405 N N . SER A 1 304 ? 0.336 28.351 -21.767 1.00 87.38 304 SER A N 1
ATOM 2406 C CA . SER A 1 304 ? 1.683 28.864 -22.055 1.00 87.38 304 SER A CA 1
ATOM 2407 C C . SER A 1 304 ? 2.554 29.040 -20.805 1.00 87.38 304 SER A C 1
ATOM 2409 O O . SER A 1 304 ? 3.757 29.218 -20.942 1.00 87.38 304 SER A O 1
ATOM 2411 N N . ALA A 1 305 ? 1.966 29.008 -19.604 1.00 89.56 305 ALA A N 1
ATOM 2412 C CA . ALA A 1 305 ? 2.679 29.166 -18.333 1.00 89.56 305 ALA A CA 1
ATOM 2413 C C . ALA A 1 305 ? 2.042 28.301 -17.232 1.00 89.56 305 ALA A C 1
ATOM 2415 O O . ALA A 1 305 ? 1.396 28.809 -16.313 1.00 89.56 305 ALA A O 1
ATOM 2416 N N . LEU A 1 306 ? 2.192 26.982 -17.355 1.00 94.62 306 LEU A N 1
ATOM 2417 C CA . LEU A 1 306 ? 1.562 26.012 -16.460 1.00 94.62 306 LEU A CA 1
ATOM 2418 C C . LEU A 1 306 ? 2.269 25.934 -15.105 1.00 94.62 306 LEU A C 1
ATOM 2420 O O . LEU A 1 306 ? 3.497 25.889 -15.022 1.00 94.62 306 LEU A O 1
ATOM 2424 N N . GLN A 1 307 ? 1.482 25.829 -14.036 1.00 94.69 307 GLN A N 1
ATOM 2425 C CA . GLN A 1 307 ? 1.980 25.393 -12.733 1.00 94.69 307 GLN A CA 1
ATOM 2426 C C . GLN A 1 307 ? 2.128 23.865 -12.686 1.00 94.69 307 GLN A C 1
ATOM 2428 O O . GLN A 1 307 ? 1.473 23.131 -13.434 1.00 94.69 307 GLN A O 1
ATOM 2433 N N . ALA A 1 308 ? 2.949 23.371 -11.755 1.00 95.88 308 ALA A N 1
ATOM 2434 C CA . ALA A 1 308 ? 3.198 21.941 -11.577 1.00 95.88 308 ALA A CA 1
ATOM 2435 C C . ALA A 1 308 ? 1.898 21.138 -11.387 1.00 95.88 308 ALA A C 1
ATOM 2437 O O . ALA A 1 308 ? 1.699 20.116 -12.046 1.00 95.88 308 ALA A O 1
ATOM 2438 N N . GLU A 1 309 ? 0.973 21.609 -10.542 1.00 97.25 309 GLU A N 1
ATOM 2439 C CA . GLU A 1 309 ? -0.289 20.904 -10.295 1.00 97.25 309 GLU A CA 1
ATOM 2440 C C . GLU A 1 309 ? -1.244 20.927 -11.493 1.00 97.25 309 GLU A C 1
ATOM 2442 O O . GLU A 1 309 ? -2.025 19.993 -11.658 1.00 97.25 309 GLU A O 1
ATOM 2447 N N . GLU A 1 310 ? -1.193 21.967 -12.326 1.00 97.00 310 GLU A N 1
ATOM 2448 C CA . GLU A 1 310 ? -2.043 22.098 -13.515 1.00 97.00 310 GLU A CA 1
ATOM 2449 C C . GLU A 1 310 ? -1.594 21.137 -14.613 1.00 97.00 310 GLU A C 1
ATOM 2451 O O . GLU A 1 310 ? -2.416 20.386 -15.141 1.00 97.00 310 GLU A O 1
ATOM 2456 N N . ALA A 1 311 ? -0.288 21.100 -14.898 1.00 96.38 311 ALA A N 1
ATOM 2457 C CA . ALA A 1 311 ? 0.296 20.147 -15.839 1.00 96.38 311 ALA A CA 1
ATOM 2458 C C . ALA A 1 311 ? 0.042 18.699 -15.386 1.00 96.38 311 ALA A C 1
ATOM 2460 O O . ALA A 1 311 ? -0.407 17.863 -16.173 1.00 96.38 311 ALA A O 1
ATOM 2461 N N . PHE A 1 312 ? 0.239 18.426 -14.092 1.00 97.69 312 PHE A N 1
ATOM 2462 C CA . PHE A 1 312 ? -0.022 17.119 -13.497 1.00 97.69 312 PHE A CA 1
ATOM 2463 C C . PHE A 1 312 ? -1.498 16.717 -13.599 1.00 97.69 312 PHE A C 1
ATOM 2465 O O . PHE A 1 312 ? -1.813 15.598 -14.011 1.00 97.69 312 PHE A O 1
ATOM 2472 N N . TYR A 1 313 ? -2.417 17.619 -13.237 1.00 97.81 313 TYR A N 1
ATOM 2473 C CA . TYR A 1 313 ? -3.855 17.366 -13.314 1.00 97.81 313 TYR A CA 1
ATOM 2474 C C . TYR A 1 313 ? -4.295 17.078 -14.745 1.00 97.81 313 TYR A C 1
ATOM 2476 O O . TYR A 1 313 ? -4.972 16.077 -14.982 1.00 97.81 313 TYR A O 1
ATOM 2484 N N . TRP A 1 314 ? -3.877 17.920 -15.692 1.00 97.38 314 TRP A N 1
ATOM 2485 C CA . TRP A 1 314 ? -4.221 17.779 -17.100 1.00 97.38 314 TRP A CA 1
ATOM 2486 C C . TRP A 1 314 ? -3.756 16.429 -17.655 1.00 97.38 314 TRP A C 1
ATOM 2488 O O . TRP A 1 314 ? -4.564 15.679 -18.208 1.00 97.38 314 TRP A O 1
ATOM 2498 N N . ARG A 1 315 ? -2.491 16.065 -17.410 1.00 96.06 315 ARG A N 1
ATOM 2499 C CA . ARG A 1 315 ? -1.904 14.787 -17.834 1.00 96.06 315 ARG A CA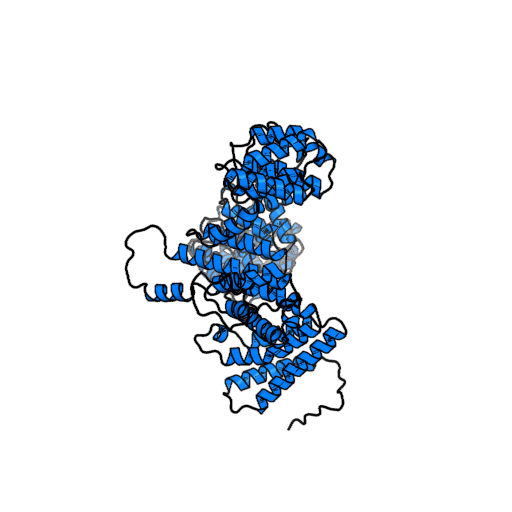 1
ATOM 2500 C C . ARG A 1 315 ? -2.611 13.580 -17.230 1.00 96.06 315 ARG A C 1
ATOM 2502 O O . ARG A 1 315 ? -2.895 12.614 -17.937 1.00 96.06 315 ARG A O 1
ATOM 2509 N N . VAL A 1 316 ? -2.914 13.604 -15.932 1.00 97.62 316 VAL A N 1
ATOM 2510 C CA . VAL A 1 316 ? -3.616 12.486 -15.280 1.00 97.62 316 VAL A CA 1
ATOM 2511 C C . VAL A 1 316 ? -5.063 12.379 -15.760 1.00 97.62 316 VAL A C 1
ATOM 2513 O O . VAL A 1 316 ? -5.541 11.263 -15.954 1.00 97.62 316 VAL A O 1
ATOM 2516 N N . LEU A 1 317 ? -5.756 13.501 -15.975 1.00 97.00 317 LEU A N 1
ATOM 2517 C CA . LEU A 1 317 ? -7.133 13.496 -16.464 1.00 97.00 317 LEU A CA 1
ATOM 2518 C C . LEU A 1 317 ? -7.220 12.924 -17.885 1.00 97.00 317 LEU A C 1
ATOM 2520 O O . LEU A 1 317 ? -8.031 12.028 -18.107 1.00 97.00 317 LEU A O 1
ATOM 2524 N N . GLY A 1 318 ? -6.338 13.355 -18.796 1.00 96.75 318 GLY A N 1
ATOM 2525 C CA . GLY A 1 318 ? -6.254 12.801 -20.152 1.00 96.75 318 GLY A CA 1
ATOM 2526 C C . GLY A 1 318 ? -5.945 11.303 -20.146 1.00 96.75 318 GLY A C 1
ATOM 2527 O O . GLY A 1 318 ? -6.632 10.517 -20.793 1.00 96.75 318 GLY A O 1
ATOM 2528 N N . LYS A 1 319 ? -4.992 10.864 -19.312 1.00 97.12 319 LYS A N 1
ATOM 2529 C CA . LYS A 1 319 ? -4.676 9.434 -19.158 1.00 97.12 319 LYS A CA 1
ATOM 2530 C C . LYS A 1 319 ? -5.877 8.618 -18.668 1.00 97.12 319 LYS A C 1
ATOM 2532 O O . LYS A 1 319 ? -6.120 7.523 -19.165 1.00 97.12 319 LYS A O 1
ATOM 2537 N N . VAL A 1 320 ? -6.638 9.140 -17.703 1.00 96.50 320 VAL A N 1
ATOM 2538 C CA . VAL A 1 320 ? -7.861 8.487 -17.204 1.00 96.50 320 VAL A CA 1
ATOM 2539 C C . VAL A 1 320 ? -8.958 8.450 -18.271 1.00 96.50 320 VAL A C 1
ATOM 2541 O O . VAL A 1 320 ? -9.679 7.456 -18.328 1.00 96.50 320 VAL A O 1
ATOM 2544 N N . ALA A 1 321 ? -9.087 9.489 -19.100 1.00 95.94 321 ALA A N 1
ATOM 2545 C CA . ALA A 1 321 ? -10.049 9.528 -20.202 1.00 95.94 321 ALA A CA 1
ATOM 2546 C C . ALA A 1 321 ? -9.763 8.423 -21.231 1.00 95.94 321 ALA A C 1
ATOM 2548 O O . ALA A 1 321 ? -10.651 7.626 -21.531 1.00 95.94 321 ALA A O 1
ATOM 2549 N N . VAL A 1 322 ? -8.499 8.297 -21.657 1.00 96.25 322 VAL A N 1
ATOM 2550 C CA . VAL A 1 322 ? -8.040 7.244 -22.581 1.00 96.25 322 VAL A CA 1
ATOM 2551 C C . VAL A 1 322 ? -8.252 5.848 -21.992 1.00 96.25 322 VAL A C 1
ATOM 2553 O O . VAL A 1 322 ? -8.839 4.983 -22.634 1.00 96.25 322 VAL A O 1
ATOM 2556 N N . GLU A 1 323 ? -7.840 5.613 -20.742 1.00 95.88 323 GLU A N 1
ATOM 2557 C CA . GLU A 1 323 ? -8.007 4.305 -20.085 1.00 95.88 323 GLU A CA 1
ATOM 2558 C C . GLU A 1 323 ? -9.481 3.892 -19.910 1.00 95.88 323 GLU A C 1
ATOM 2560 O O . GLU A 1 323 ? -9.781 2.699 -19.831 1.00 95.88 323 GLU A O 1
ATOM 2565 N N . ARG A 1 324 ? -10.399 4.862 -19.809 1.00 94.62 324 ARG A N 1
ATOM 2566 C CA . ARG A 1 324 ? -11.846 4.624 -19.682 1.00 94.62 324 ARG A CA 1
ATOM 2567 C C . ARG A 1 324 ? -12.582 4.602 -21.016 1.00 94.62 324 ARG A C 1
ATOM 2569 O O . ARG A 1 324 ? -13.753 4.230 -21.009 1.00 94.62 324 ARG A O 1
ATOM 2576 N N . ASN A 1 325 ? -11.919 4.976 -22.111 1.00 95.69 325 ASN A N 1
ATOM 2577 C CA . ASN A 1 325 ? -12.547 5.209 -23.408 1.00 95.69 325 ASN A CA 1
ATOM 2578 C C . ASN A 1 325 ? -13.743 6.182 -23.291 1.00 95.69 325 ASN A C 1
ATOM 2580 O O . ASN A 1 325 ? -14.856 5.875 -23.715 1.00 95.69 325 ASN A O 1
ATOM 2584 N N . ASP A 1 326 ? -13.514 7.308 -22.608 1.00 95.00 326 ASP A N 1
ATOM 2585 C CA . ASP A 1 326 ? -14.498 8.368 -22.354 1.00 95.00 326 ASP A CA 1
ATOM 2586 C C . ASP A 1 326 ? -14.332 9.480 -23.400 1.00 95.00 326 ASP A C 1
ATOM 2588 O O . ASP A 1 326 ? -13.507 10.378 -23.217 1.00 95.00 326 ASP A O 1
ATOM 2592 N N . ASP A 1 327 ? -15.069 9.373 -24.510 1.00 94.94 327 ASP A N 1
ATOM 2593 C CA . ASP A 1 327 ? -14.922 10.239 -25.691 1.00 94.94 327 ASP A CA 1
ATOM 2594 C C . ASP A 1 327 ? -15.095 11.728 -25.348 1.00 94.94 327 ASP A C 1
ATOM 2596 O O . ASP A 1 327 ? -14.231 12.539 -25.674 1.00 94.94 327 ASP A O 1
ATOM 2600 N N . ASP A 1 328 ? -16.133 12.078 -24.580 1.00 94.12 328 ASP A N 1
ATOM 2601 C CA . ASP A 1 328 ? -16.404 13.465 -24.173 1.00 94.12 328 ASP A CA 1
ATOM 2602 C C . ASP A 1 328 ? -15.236 14.063 -23.366 1.00 94.12 328 ASP A C 1
ATOM 2604 O O . ASP A 1 328 ? -14.882 15.239 -23.501 1.00 94.12 328 ASP A O 1
ATOM 2608 N N . MET A 1 329 ? -14.628 13.260 -22.487 1.00 94.44 329 MET A N 1
ATOM 2609 C CA . MET A 1 329 ? -13.482 13.702 -21.696 1.00 94.44 329 MET A CA 1
ATOM 2610 C C . MET A 1 329 ? -12.196 13.738 -22.526 1.00 94.44 329 MET A C 1
ATOM 2612 O O . MET A 1 329 ? -11.358 14.611 -22.290 1.00 94.44 329 MET A O 1
ATOM 2616 N N . MET A 1 330 ? -12.014 12.818 -23.477 1.00 95.19 330 MET A N 1
ATOM 2617 C CA . MET A 1 330 ? -10.879 12.838 -24.401 1.00 95.19 330 MET A CA 1
ATOM 2618 C C . MET A 1 330 ? -10.906 14.111 -25.248 1.00 95.19 330 MET A C 1
ATOM 2620 O O . MET A 1 330 ? -9.914 14.835 -25.238 1.00 95.19 330 MET A O 1
ATOM 2624 N N . ASP A 1 331 ? -12.051 14.466 -25.832 1.00 93.94 331 ASP A N 1
ATOM 2625 C CA . ASP A 1 331 ? -12.224 15.698 -26.615 1.00 93.94 331 ASP A CA 1
ATOM 2626 C C . ASP A 1 331 ? -11.941 16.963 -25.789 1.00 93.94 331 ASP A C 1
ATOM 2628 O O . ASP A 1 331 ? -11.344 17.927 -26.267 1.00 93.94 331 ASP A O 1
ATOM 2632 N N . ALA A 1 332 ? -12.332 16.970 -24.511 1.00 93.19 332 ALA A N 1
ATOM 2633 C CA . ALA A 1 332 ? -12.067 18.101 -23.626 1.00 93.19 332 ALA A CA 1
ATOM 2634 C C . ALA A 1 332 ? -10.587 18.222 -23.211 1.00 93.19 332 ALA A C 1
ATOM 2636 O O . ALA A 1 332 ? -10.124 19.318 -22.878 1.00 93.19 332 ALA A O 1
ATOM 2637 N N . THR A 1 333 ? -9.851 17.107 -23.157 1.00 94.19 333 THR A N 1
ATOM 2638 C CA . THR A 1 333 ? -8.523 17.043 -22.526 1.00 94.19 333 THR A CA 1
ATOM 2639 C C . THR A 1 333 ? -7.376 16.907 -23.514 1.00 94.19 333 THR A C 1
ATOM 2641 O O . THR A 1 333 ? -6.346 17.538 -23.292 1.00 94.19 333 THR A O 1
ATOM 2644 N N . LEU A 1 334 ? -7.500 16.104 -24.565 1.00 93.38 334 LEU A N 1
ATOM 2645 C CA . LEU A 1 334 ? -6.409 15.816 -25.489 1.00 93.38 334 LEU A CA 1
ATOM 2646 C C . LEU A 1 334 ? -6.275 16.971 -26.500 1.00 93.38 334 LEU A C 1
ATOM 2648 O O . LEU A 1 334 ? -7.207 17.230 -27.254 1.00 93.38 334 LEU A O 1
ATOM 2652 N N . PRO A 1 335 ? -5.153 17.713 -26.506 1.00 91.56 335 PRO A N 1
ATOM 2653 C CA . PRO A 1 335 ? -4.926 18.769 -27.485 1.00 91.56 335 PRO A CA 1
ATOM 2654 C C . PRO A 1 335 ? -4.573 18.190 -28.860 1.00 91.56 335 PRO A C 1
ATOM 2656 O O . PRO A 1 335 ? -3.987 17.110 -28.956 1.00 91.56 335 PRO A O 1
ATOM 2659 N N . GLU A 1 336 ? -4.825 18.962 -29.917 1.00 90.50 336 GLU A N 1
ATOM 2660 C CA . GLU A 1 336 ? -4.240 18.685 -31.229 1.00 90.50 336 GLU A CA 1
ATOM 2661 C C . GLU A 1 336 ? -2.706 18.747 -31.162 1.00 90.50 336 GLU A C 1
ATOM 2663 O O . GLU A 1 336 ? -2.123 19.520 -30.394 1.00 90.50 336 GLU A O 1
ATOM 2668 N N . LEU A 1 337 ? -2.028 17.942 -31.985 1.00 92.12 337 LEU A N 1
ATOM 2669 C CA . LEU A 1 337 ? -0.573 17.782 -31.917 1.00 92.12 337 LEU A CA 1
ATOM 2670 C C . LEU A 1 337 ? 0.182 19.095 -32.174 1.00 92.12 337 LEU A C 1
ATOM 2672 O O . LEU A 1 337 ? 1.150 19.410 -31.479 1.00 92.12 337 LEU A O 1
ATOM 2676 N N . SER A 1 338 ? -0.287 19.889 -33.136 1.00 90.00 338 SER A N 1
ATOM 2677 C CA . SER A 1 338 ? 0.289 21.197 -33.456 1.00 90.00 338 SER A CA 1
ATOM 2678 C C . SER A 1 338 ? 0.173 22.200 -32.296 1.00 90.00 338 SER A C 1
ATOM 2680 O O . SER A 1 338 ? 1.144 22.907 -32.000 1.00 90.00 338 SER A O 1
ATOM 2682 N N . ASP A 1 339 ? -0.961 22.218 -31.588 1.00 90.56 339 ASP A N 1
ATOM 2683 C CA . ASP A 1 339 ? -1.168 23.044 -30.392 1.00 90.56 339 ASP A CA 1
ATOM 2684 C C . ASP A 1 339 ? -0.326 22.543 -29.217 1.00 90.56 339 ASP A C 1
ATOM 2686 O O . ASP A 1 339 ? 0.316 23.328 -28.513 1.00 90.56 339 ASP A O 1
ATOM 2690 N N . PHE A 1 340 ? -0.253 21.223 -29.036 1.00 94.75 340 PHE A N 1
ATOM 2691 C CA . PHE A 1 340 ? 0.592 20.606 -28.021 1.00 94.75 340 PHE A CA 1
ATOM 2692 C C . PHE A 1 340 ? 2.065 20.990 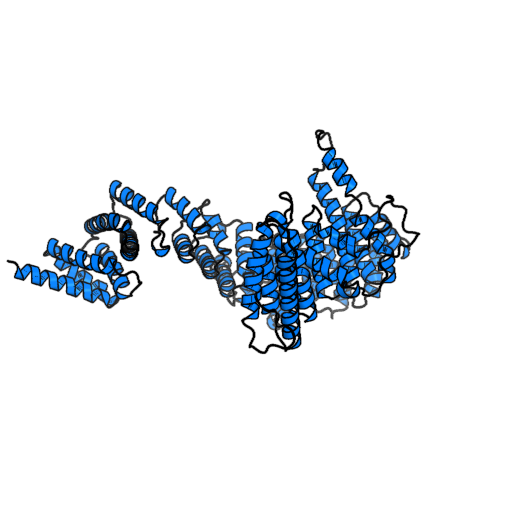-28.192 1.00 94.75 340 PHE A C 1
ATOM 2694 O O . PHE A 1 340 ? 2.724 21.328 -27.208 1.00 94.75 340 PHE A O 1
ATOM 2701 N N . CYS A 1 341 ? 2.583 21.013 -29.425 1.00 94.44 341 CYS A N 1
ATOM 2702 C CA . CYS A 1 341 ? 3.949 21.467 -29.682 1.00 94.44 341 CYS A CA 1
ATOM 2703 C C . CYS A 1 341 ? 4.183 22.909 -29.210 1.00 94.44 341 CYS A C 1
ATOM 2705 O O . CYS A 1 341 ? 5.238 23.189 -28.650 1.00 94.44 341 CYS A O 1
ATOM 2707 N N . GLN A 1 342 ? 3.225 23.822 -29.408 1.00 93.00 342 GLN A N 1
ATOM 2708 C CA . GLN A 1 342 ? 3.344 25.211 -28.934 1.00 93.00 342 GLN A CA 1
ATOM 2709 C C . GLN A 1 342 ? 3.337 25.294 -27.404 1.00 93.00 342 GLN A C 1
ATOM 2711 O O . GLN A 1 342 ? 4.098 26.061 -26.811 1.00 93.00 342 GLN A O 1
ATOM 2716 N N . VAL A 1 343 ? 2.495 24.484 -26.759 1.00 94.56 343 VAL A N 1
ATOM 2717 C CA . VAL A 1 343 ? 2.435 24.385 -25.297 1.00 94.56 343 VAL A CA 1
ATOM 2718 C C . VAL A 1 343 ? 3.749 23.847 -24.733 1.00 94.56 343 VAL A C 1
ATOM 2720 O O . VAL A 1 343 ? 4.296 24.441 -23.805 1.00 94.56 343 VAL A O 1
ATOM 2723 N N . LEU A 1 344 ? 4.287 22.767 -25.306 1.00 94.00 344 LEU A N 1
ATOM 2724 C CA . LEU A 1 344 ? 5.574 22.205 -24.900 1.00 94.00 344 LEU A CA 1
ATOM 2725 C C . LEU A 1 344 ? 6.692 23.243 -25.047 1.00 94.00 344 LEU A C 1
ATOM 2727 O O . LEU A 1 344 ? 7.418 23.490 -24.091 1.00 94.00 344 LEU A O 1
ATOM 2731 N N . GLU A 1 345 ? 6.768 23.905 -26.201 1.00 92.50 345 GLU A N 1
ATOM 2732 C CA . GLU A 1 345 ? 7.760 24.943 -26.500 1.00 92.50 345 GLU A CA 1
ATOM 2733 C C . GLU A 1 345 ? 7.698 26.115 -25.507 1.00 92.50 345 GLU A C 1
ATOM 2735 O O . GLU A 1 345 ? 8.730 26.555 -25.010 1.00 92.50 345 GLU A O 1
ATOM 2740 N N . SER A 1 346 ? 6.492 26.568 -25.150 1.00 92.62 346 SER A N 1
ATOM 2741 C CA . SER A 1 346 ? 6.295 27.692 -24.219 1.00 92.62 346 SER A CA 1
ATOM 2742 C C . SER A 1 346 ? 6.710 27.374 -22.778 1.00 92.62 346 SER A C 1
ATOM 2744 O O . SER A 1 346 ? 7.092 28.275 -22.037 1.00 92.62 346 SER A O 1
ATOM 2746 N N . ASN A 1 347 ? 6.621 26.106 -22.364 1.00 92.00 347 ASN A N 1
ATOM 2747 C CA . ASN A 1 347 ? 6.924 25.686 -20.992 1.00 92.00 347 ASN A CA 1
ATOM 2748 C C . ASN A 1 347 ? 8.332 25.085 -20.838 1.00 92.00 347 ASN A C 1
ATOM 2750 O O . ASN A 1 347 ? 8.804 24.913 -19.707 1.00 92.00 347 ASN A O 1
ATOM 2754 N N . MET A 1 348 ? 9.020 24.790 -21.946 1.00 85.88 348 MET A N 1
ATOM 2755 C CA . MET A 1 348 ? 10.413 24.348 -21.931 1.00 85.88 348 MET A CA 1
ATOM 2756 C C . MET A 1 348 ? 11.301 25.377 -21.213 1.00 85.88 348 MET A C 1
ATOM 2758 O O . MET A 1 348 ? 11.191 26.582 -21.422 1.00 85.88 348 MET A O 1
ATOM 2762 N N . GLY A 1 349 ? 12.175 24.900 -20.322 1.00 76.75 349 GLY A N 1
ATOM 2763 C CA . GLY A 1 349 ? 13.111 25.736 -19.556 1.00 76.75 349 GLY A CA 1
ATOM 2764 C C . GLY A 1 349 ? 12.528 26.440 -18.322 1.00 76.75 349 GLY A C 1
ATOM 2765 O O . GLY A 1 349 ? 13.297 26.856 -17.461 1.00 76.75 349 GLY A O 1
ATOM 2766 N N . SER A 1 350 ? 11.200 26.526 -18.178 1.00 79.75 350 SER A N 1
ATOM 2767 C CA . SER A 1 350 ? 10.564 27.167 -17.009 1.00 79.75 350 SER A CA 1
ATOM 2768 C C . SER A 1 350 ? 10.498 26.241 -15.791 1.00 79.75 350 SER A C 1
ATOM 2770 O O . SER A 1 350 ? 10.798 26.642 -14.670 1.00 79.75 350 SER A O 1
ATOM 2772 N N . SER A 1 351 ? 10.108 24.983 -16.006 1.00 88.12 351 SER A N 1
ATOM 2773 C CA . SER A 1 351 ? 10.092 23.940 -14.979 1.00 88.12 351 SER A CA 1
ATOM 2774 C C . SER A 1 351 ? 10.363 22.581 -15.618 1.00 88.12 351 SER A C 1
ATOM 2776 O O . SER A 1 351 ? 9.683 22.159 -16.561 1.00 88.12 351 SER A O 1
ATOM 2778 N N . SER A 1 352 ? 11.361 21.874 -15.087 1.00 89.44 352 SER A N 1
ATOM 2779 C CA . SER A 1 352 ? 11.702 20.518 -15.523 1.00 89.44 352 SER A CA 1
ATOM 2780 C C . SER A 1 352 ? 10.573 19.532 -15.232 1.00 89.44 352 SER A C 1
ATOM 2782 O O . SER A 1 352 ? 10.308 18.638 -16.036 1.00 89.44 352 SER A O 1
ATOM 2784 N N . PHE A 1 353 ? 9.853 19.731 -14.125 1.00 92.62 353 PHE A N 1
ATOM 2785 C CA . PHE A 1 353 ? 8.693 18.926 -13.774 1.00 92.62 353 PHE A CA 1
ATOM 2786 C C . PHE A 1 353 ? 7.553 19.135 -14.771 1.00 92.62 353 PHE A C 1
ATOM 2788 O O . PHE A 1 353 ? 7.090 18.166 -15.359 1.00 92.62 353 PHE A O 1
ATOM 2795 N N . VAL A 1 354 ? 7.158 20.382 -15.051 1.00 94.75 354 VAL A N 1
ATOM 2796 C CA . VAL A 1 354 ? 6.101 20.678 -16.040 1.00 94.75 354 VAL A CA 1
ATOM 2797 C C . VAL A 1 354 ? 6.448 20.085 -17.405 1.00 94.75 354 VAL A C 1
ATOM 2799 O O . VAL A 1 354 ? 5.615 19.426 -18.021 1.00 94.75 354 VAL A O 1
ATOM 2802 N N . THR A 1 355 ? 7.699 20.237 -17.846 1.00 93.50 355 THR A N 1
ATOM 2803 C CA . THR A 1 355 ? 8.166 19.642 -19.107 1.00 93.50 355 THR A CA 1
ATOM 2804 C C . THR A 1 355 ? 8.048 18.115 -19.077 1.00 93.50 355 THR A C 1
ATOM 2806 O O . THR A 1 355 ? 7.536 17.517 -20.019 1.00 93.50 355 THR A O 1
ATOM 2809 N N . THR A 1 356 ? 8.442 17.472 -17.972 1.00 93.50 356 THR A N 1
ATOM 2810 C CA . THR A 1 356 ? 8.293 16.018 -17.775 1.00 93.50 356 THR A CA 1
ATOM 2811 C C . THR A 1 356 ? 6.831 15.581 -17.882 1.00 93.50 356 THR A C 1
ATOM 2813 O O . THR A 1 356 ? 6.516 14.577 -18.519 1.00 93.50 356 THR A O 1
ATOM 2816 N N . GLU A 1 357 ? 5.925 16.337 -17.268 1.00 94.88 357 GLU A N 1
ATOM 2817 C CA . GLU A 1 357 ? 4.489 16.068 -17.270 1.00 94.88 357 GLU A CA 1
ATOM 2818 C C . GLU A 1 357 ? 3.876 16.205 -18.666 1.00 94.88 357 GLU A C 1
ATOM 2820 O O . GLU A 1 357 ? 3.095 15.349 -19.077 1.00 94.88 357 GLU A O 1
ATOM 2825 N N . LEU A 1 358 ? 4.295 17.208 -19.438 1.00 95.00 358 LEU A N 1
ATOM 2826 C CA . LEU A 1 358 ? 3.899 17.342 -20.839 1.00 95.00 358 LEU A CA 1
ATOM 2827 C C . LEU A 1 358 ? 4.456 16.194 -21.692 1.00 95.00 358 LEU A C 1
ATOM 2829 O O . LEU A 1 358 ? 3.721 15.610 -22.481 1.00 95.00 358 LEU A O 1
ATOM 2833 N N . LEU A 1 359 ? 5.713 15.783 -21.503 1.00 94.50 359 LEU A N 1
ATOM 2834 C CA . LEU A 1 359 ? 6.286 14.651 -22.245 1.00 94.50 359 LEU A CA 1
ATOM 2835 C C . LEU A 1 359 ? 5.559 13.325 -21.961 1.00 94.50 359 LEU A C 1
ATOM 2837 O O . LEU A 1 359 ? 5.369 12.525 -22.875 1.00 94.50 359 LEU A O 1
ATOM 2841 N N . LYS A 1 360 ? 5.075 13.104 -20.730 1.00 94.06 360 LYS A N 1
ATOM 2842 C CA . LYS A 1 360 ? 4.210 11.954 -20.387 1.00 94.06 360 LYS A CA 1
ATOM 2843 C C . LYS A 1 360 ? 2.853 11.974 -21.100 1.00 94.06 360 LYS A C 1
ATOM 2845 O O . LYS A 1 360 ? 2.166 10.955 -21.098 1.00 94.06 360 LYS A O 1
ATOM 2850 N N . PHE A 1 361 ? 2.454 13.112 -21.663 1.00 92.38 361 PHE A N 1
ATOM 2851 C CA . PHE A 1 361 ? 1.226 13.267 -22.437 1.00 92.38 361 PHE A CA 1
ATOM 2852 C C . PHE A 1 361 ? 1.379 12.730 -23.867 1.00 92.38 361 PHE A C 1
ATOM 2854 O O . PHE A 1 361 ? 0.400 12.268 -24.439 1.00 92.38 361 PHE A O 1
ATOM 2861 N N . VAL A 1 362 ? 2.597 12.727 -24.429 1.00 93.88 362 VAL A N 1
ATOM 2862 C CA . VAL A 1 362 ? 2.864 12.349 -25.832 1.00 93.88 362 VAL A CA 1
ATOM 2863 C C . VAL A 1 362 ? 2.275 10.985 -26.224 1.00 93.88 362 VAL A C 1
ATOM 2865 O O . VAL A 1 362 ? 1.625 10.927 -27.265 1.00 93.88 362 VAL A O 1
ATOM 2868 N N . PRO A 1 363 ? 2.400 9.905 -25.421 1.00 92.88 363 PRO A N 1
ATOM 2869 C CA . PRO A 1 363 ? 1.816 8.605 -25.771 1.00 92.88 363 PRO A CA 1
ATOM 2870 C C . PRO A 1 363 ? 0.278 8.577 -25.809 1.00 92.88 363 PRO A C 1
ATOM 2872 O O . PRO A 1 363 ? -0.292 7.565 -26.201 1.00 92.88 363 PRO A O 1
ATOM 2875 N N . LEU A 1 364 ? -0.388 9.639 -25.342 1.00 94.00 364 LEU A N 1
ATOM 2876 C CA . LEU A 1 364 ? -1.848 9.768 -25.307 1.00 94.00 364 LEU A CA 1
ATOM 2877 C C . LEU A 1 364 ? -2.403 10.547 -26.508 1.00 94.00 364 LEU A C 1
ATOM 2879 O O . LEU A 1 364 ? -3.616 10.582 -26.685 1.00 94.00 364 LEU A O 1
ATOM 2883 N N . LEU A 1 365 ? -1.543 11.222 -27.275 1.00 92.56 365 LEU A N 1
ATOM 2884 C CA . LEU A 1 365 ? -1.950 12.088 -28.379 1.00 92.56 365 LEU A CA 1
ATOM 2885 C C . LEU A 1 365 ? -2.248 11.284 -29.645 1.00 92.56 365 LEU A C 1
ATOM 2887 O O . LEU A 1 365 ? -1.640 10.241 -29.891 1.00 92.56 365 LEU A O 1
ATOM 2891 N N . ASP A 1 366 ? -3.118 11.832 -30.491 1.00 89.88 366 ASP A N 1
ATOM 2892 C CA . ASP A 1 366 ? -3.232 11.379 -31.873 1.00 89.88 366 ASP A CA 1
ATOM 2893 C C . ASP A 1 366 ? -2.014 11.869 -32.677 1.00 89.88 366 ASP A C 1
ATOM 2895 O O . ASP A 1 366 ? -1.772 13.069 -32.828 1.00 89.88 366 ASP A O 1
ATOM 2899 N N . LEU A 1 367 ? -1.223 10.917 -33.176 1.00 90.38 367 LEU A N 1
ATOM 2900 C CA . LEU A 1 367 ? -0.003 11.164 -33.948 1.00 90.38 367 LEU A CA 1
ATOM 2901 C C . LEU A 1 367 ? -0.241 11.135 -35.471 1.00 90.38 367 LEU A C 1
ATOM 2903 O O . LEU A 1 367 ? 0.718 10.998 -36.236 1.00 90.38 367 LEU A O 1
ATOM 2907 N N . GLY A 1 368 ? -1.500 11.244 -35.914 1.00 86.50 368 GLY A N 1
ATOM 2908 C CA . GLY A 1 368 ? -1.891 11.298 -37.326 1.00 86.50 368 GLY A CA 1
ATOM 2909 C C . GLY A 1 368 ? -1.517 12.596 -38.058 1.00 86.50 368 GLY A C 1
ATOM 2910 O O . GLY A 1 368 ? -1.392 12.584 -39.282 1.00 86.50 368 GLY A O 1
ATOM 2911 N N . ASP A 1 369 ? -1.292 13.702 -37.340 1.00 87.88 369 ASP A N 1
ATOM 2912 C CA . ASP A 1 369 ? -0.819 14.971 -37.917 1.00 87.88 369 ASP A CA 1
ATOM 2913 C C . ASP A 1 369 ? 0.670 14.879 -38.301 1.00 87.88 369 ASP A C 1
ATOM 2915 O O . ASP A 1 369 ? 1.559 14.970 -37.452 1.00 87.88 369 ASP A O 1
ATOM 2919 N N . GLU A 1 370 ? 0.964 14.722 -39.596 1.00 87.69 370 GLU A N 1
ATOM 2920 C CA . GLU A 1 370 ? 2.338 14.616 -40.108 1.00 87.69 370 GLU A CA 1
ATOM 2921 C C . GLU A 1 370 ? 3.196 15.863 -39.823 1.00 87.69 370 GLU A C 1
ATOM 2923 O O . GLU A 1 370 ? 4.396 15.743 -39.543 1.00 87.69 370 GLU A O 1
ATOM 2928 N N . LEU A 1 371 ? 2.605 17.065 -39.881 1.00 87.62 371 LEU A N 1
ATOM 2929 C CA . LEU A 1 371 ? 3.325 18.320 -39.649 1.00 87.62 371 LEU A CA 1
ATOM 2930 C C . LEU A 1 371 ? 3.664 18.473 -38.166 1.00 87.62 371 LEU A C 1
ATOM 2932 O O . LEU A 1 371 ? 4.828 18.717 -37.826 1.00 87.62 371 LEU A O 1
ATOM 2936 N N . GLY A 1 372 ? 2.677 18.266 -37.293 1.00 90.88 372 GLY A N 1
ATOM 2937 C CA . GLY A 1 372 ? 2.862 18.239 -35.845 1.00 90.88 372 GLY A CA 1
ATOM 2938 C C . GLY A 1 372 ? 3.865 17.167 -35.419 1.00 90.88 372 GLY A C 1
ATOM 2939 O O . GLY A 1 372 ? 4.780 17.450 -34.646 1.00 90.88 372 GLY A O 1
ATOM 2940 N N . ARG A 1 373 ? 3.789 15.964 -36.002 1.00 92.56 373 ARG A N 1
ATOM 2941 C CA . ARG A 1 373 ? 4.714 14.851 -35.734 1.00 92.56 373 ARG A CA 1
ATOM 2942 C C . ARG A 1 373 ? 6.147 15.221 -36.081 1.00 92.56 373 ARG A C 1
ATOM 2944 O O . ARG A 1 373 ? 7.044 15.008 -35.267 1.00 92.56 373 ARG A O 1
ATOM 2951 N N . LYS A 1 374 ? 6.377 15.826 -37.250 1.00 91.19 374 LYS A N 1
ATOM 2952 C CA . LYS A 1 374 ? 7.710 16.292 -37.657 1.00 91.19 374 LYS A CA 1
ATOM 2953 C C . LYS A 1 374 ? 8.232 17.407 -36.746 1.00 91.19 374 LYS A C 1
ATOM 2955 O O . LYS A 1 374 ? 9.418 17.398 -36.398 1.00 91.19 374 LYS A O 1
ATOM 2960 N N . LYS A 1 375 ? 7.369 18.350 -36.344 1.00 94.00 375 LYS A N 1
ATOM 2961 C CA . LYS A 1 375 ? 7.731 19.414 -35.394 1.00 94.00 375 LYS A CA 1
ATOM 2962 C C . LYS A 1 375 ? 8.131 18.811 -34.046 1.00 94.00 375 LYS A C 1
ATOM 2964 O O . LYS A 1 375 ? 9.235 19.082 -33.578 1.00 94.00 375 LYS A O 1
ATOM 2969 N N . LEU A 1 376 ? 7.294 17.946 -33.471 1.00 94.75 376 LEU A N 1
ATOM 2970 C CA . LEU A 1 376 ? 7.555 17.294 -32.189 1.00 94.75 376 LEU A CA 1
ATOM 2971 C C . LEU A 1 376 ? 8.839 16.458 -32.232 1.00 94.75 376 LEU A C 1
ATOM 2973 O O . LEU A 1 376 ? 9.675 16.593 -31.346 1.00 94.75 376 LEU A O 1
ATOM 2977 N N . TYR A 1 377 ? 9.042 15.662 -33.284 1.00 92.56 377 TYR A N 1
ATOM 2978 C CA . TYR A 1 377 ? 10.254 14.858 -33.462 1.00 92.56 377 TYR A CA 1
ATOM 2979 C C . TYR A 1 377 ? 11.527 15.717 -33.449 1.00 92.56 377 TYR A C 1
ATOM 2981 O O . TYR A 1 377 ? 12.502 15.398 -32.769 1.00 92.56 377 TYR A O 1
ATOM 2989 N N . THR A 1 378 ? 11.489 16.861 -34.141 1.00 92.56 378 THR A N 1
ATOM 2990 C CA . THR A 1 378 ? 12.600 17.825 -34.172 1.00 92.56 378 THR A CA 1
ATOM 2991 C C . THR A 1 378 ? 12.837 18.449 -32.794 1.00 92.56 378 THR A C 1
ATOM 2993 O O . THR A 1 378 ? 13.980 18.528 -32.345 1.00 92.56 378 THR A O 1
ATOM 2996 N N . MET A 1 379 ? 11.768 18.849 -32.096 1.00 93.06 379 MET A N 1
ATOM 2997 C CA . MET A 1 379 ? 11.859 19.403 -30.741 1.00 93.06 379 MET A CA 1
ATOM 2998 C C . MET A 1 379 ? 12.480 18.398 -29.765 1.00 93.06 379 MET A C 1
ATOM 3000 O O . MET A 1 379 ? 13.442 18.728 -29.077 1.00 93.06 379 MET A O 1
ATOM 3004 N N . LEU A 1 380 ? 11.994 17.156 -29.742 1.00 93.44 380 LEU A N 1
ATOM 3005 C CA . LEU A 1 380 ? 12.533 16.100 -28.882 1.00 93.44 380 LEU A CA 1
ATOM 3006 C C . LEU A 1 380 ? 14.016 15.812 -29.174 1.00 93.44 380 LEU A C 1
ATOM 3008 O O . LEU A 1 380 ? 14.809 15.692 -28.242 1.00 93.44 380 LEU A O 1
ATOM 3012 N N . GLY A 1 381 ? 14.415 15.785 -30.451 1.00 92.25 381 GLY A N 1
ATOM 3013 C CA . GLY A 1 381 ? 15.826 15.683 -30.837 1.00 92.25 381 GLY A CA 1
ATOM 3014 C C . GLY A 1 381 ? 16.675 16.846 -30.316 1.00 92.25 381 GLY A C 1
ATOM 3015 O O . GLY A 1 381 ? 17.763 16.628 -29.789 1.00 92.25 381 GLY A O 1
ATOM 3016 N N . SER A 1 382 ? 16.163 18.077 -30.400 1.00 89.94 382 SER A N 1
ATOM 3017 C CA . SER A 1 382 ? 16.861 19.262 -29.881 1.00 89.94 382 SER A CA 1
ATOM 3018 C C . SER A 1 382 ? 17.051 19.232 -28.358 1.00 89.94 382 SER A C 1
ATOM 3020 O O . SER A 1 382 ? 18.089 19.673 -27.870 1.00 89.94 382 SER A O 1
ATOM 3022 N N . ILE A 1 383 ? 16.103 18.645 -27.614 1.00 89.50 383 ILE A N 1
ATOM 3023 C CA . ILE A 1 383 ? 16.219 18.459 -26.161 1.00 89.50 383 ILE A CA 1
ATOM 3024 C C . ILE A 1 383 ? 17.379 17.511 -25.835 1.00 89.50 383 ILE A C 1
ATOM 3026 O O . ILE A 1 383 ? 18.167 17.819 -24.947 1.00 89.50 383 ILE A O 1
ATOM 3030 N N . LEU A 1 384 ? 17.531 16.399 -26.567 1.00 88.88 384 LEU A N 1
ATOM 3031 C CA . LEU A 1 384 ? 18.646 15.460 -26.358 1.00 88.88 384 LEU A CA 1
ATOM 3032 C C . LEU A 1 384 ? 20.017 16.060 -26.704 1.00 88.88 384 LEU A C 1
ATOM 3034 O O . LEU A 1 384 ? 21.016 15.662 -26.115 1.00 88.88 384 LEU A O 1
ATOM 3038 N N . LEU A 1 385 ? 20.076 17.007 -27.644 1.00 88.69 385 LEU A N 1
ATOM 3039 C CA . LEU A 1 385 ? 21.316 17.706 -27.999 1.00 88.69 385 LEU A CA 1
ATOM 3040 C C . LEU A 1 385 ? 21.732 18.767 -26.962 1.00 88.69 385 LEU A C 1
ATOM 3042 O O . LEU A 1 385 ? 22.862 19.253 -27.001 1.00 88.69 385 LEU A O 1
ATOM 3046 N N . SER A 1 386 ? 20.845 19.144 -26.038 1.00 85.31 386 SER A N 1
ATOM 3047 C CA . SER A 1 386 ? 21.118 20.147 -25.009 1.00 85.31 386 SER A CA 1
ATOM 3048 C C . SER A 1 386 ? 21.724 19.503 -23.757 1.00 85.31 386 SER A C 1
ATOM 3050 O O . SER A 1 386 ? 21.057 18.771 -23.031 1.00 85.31 386 SER A O 1
ATOM 3052 N N . LEU A 1 387 ? 22.987 19.832 -23.462 1.00 74.62 387 LEU A N 1
ATOM 3053 C CA . LEU A 1 387 ? 23.718 19.330 -22.285 1.00 74.62 387 LEU A CA 1
ATOM 3054 C C . LEU A 1 387 ? 23.249 19.933 -20.945 1.00 74.62 387 LEU A C 1
ATOM 3056 O O . LEU A 1 387 ? 23.693 19.499 -19.887 1.00 74.62 387 LEU A O 1
ATOM 3060 N N . GLU A 1 388 ? 22.365 20.932 -20.974 1.00 79.81 388 GLU A N 1
ATOM 3061 C CA . GLU A 1 388 ? 21.868 21.629 -19.777 1.00 79.81 388 GLU A CA 1
ATOM 3062 C C . GLU A 1 388 ? 20.585 21.000 -19.206 1.00 79.81 388 GLU A C 1
ATOM 3064 O O . GLU A 1 388 ? 20.073 21.441 -18.175 1.00 79.81 388 GLU A O 1
ATOM 3069 N N . GLN A 1 389 ? 20.034 19.976 -19.868 1.00 79.19 389 GLN A N 1
ATOM 3070 C CA . GLN A 1 389 ? 18.745 19.403 -19.493 1.00 79.19 389 GLN A CA 1
ATOM 3071 C C . GLN A 1 389 ? 18.859 18.415 -18.321 1.00 79.19 389 GLN A C 1
ATOM 3073 O O . GLN A 1 389 ? 19.787 17.607 -18.264 1.00 79.19 389 GLN A O 1
ATOM 3078 N N . PRO A 1 390 ? 17.878 18.398 -17.401 1.00 84.44 390 PRO A N 1
ATOM 3079 C CA . PRO A 1 390 ? 17.805 17.384 -16.356 1.00 84.44 390 PRO A CA 1
ATOM 3080 C C . PRO A 1 390 ? 17.695 15.961 -16.917 1.00 84.44 390 PRO A C 1
ATOM 3082 O O . PRO A 1 390 ? 16.839 15.674 -17.756 1.00 84.44 390 PRO A O 1
ATOM 3085 N N . MET A 1 391 ? 18.479 15.034 -16.357 1.00 83.25 391 MET A N 1
ATOM 3086 C CA . MET A 1 391 ? 18.480 13.612 -16.740 1.00 83.25 391 MET A CA 1
ATOM 3087 C C . MET A 1 391 ? 17.094 12.949 -16.650 1.00 83.25 391 MET A C 1
ATOM 3089 O O . MET A 1 391 ? 16.795 12.022 -17.402 1.00 83.25 391 MET A O 1
ATOM 3093 N N . SER A 1 392 ? 16.214 13.439 -15.769 1.00 83.00 392 SER A N 1
ATOM 3094 C CA . SER A 1 392 ? 14.838 12.945 -15.614 1.00 83.00 392 SER A CA 1
ATOM 3095 C C . SER A 1 392 ? 13.970 13.117 -16.870 1.00 83.00 392 SER A C 1
ATOM 3097 O O . SER A 1 392 ? 13.006 12.367 -17.056 1.00 83.00 392 SER A O 1
ATOM 3099 N N . LEU A 1 393 ? 14.310 14.062 -17.755 1.00 88.62 393 LEU A N 1
ATOM 3100 C CA . LEU A 1 393 ? 13.602 14.278 -19.018 1.00 88.62 393 LEU A CA 1
ATOM 3101 C C . LEU A 1 393 ? 13.948 13.219 -20.063 1.00 88.62 393 LEU A C 1
ATOM 3103 O O . LEU A 1 393 ? 13.072 12.833 -20.834 1.00 88.62 393 LEU A O 1
ATOM 3107 N N . ILE A 1 394 ? 15.186 12.716 -20.068 1.00 89.56 394 ILE A N 1
ATOM 3108 C CA . ILE A 1 394 ? 15.721 11.871 -21.146 1.00 89.56 394 ILE A CA 1
ATOM 3109 C C . ILE A 1 394 ? 14.837 10.645 -21.379 1.00 89.56 394 ILE A C 1
ATOM 3111 O O . ILE A 1 394 ? 14.432 10.393 -22.509 1.00 89.56 394 ILE A O 1
ATOM 3115 N N . SER A 1 395 ? 14.450 9.926 -20.322 1.00 90.12 395 SER A N 1
ATOM 3116 C CA . SER A 1 395 ? 13.586 8.738 -20.445 1.00 90.12 395 SER A CA 1
ATOM 3117 C C . SER A 1 395 ? 12.230 9.050 -21.106 1.00 90.12 395 SER A C 1
ATOM 3119 O O . SER A 1 395 ? 11.743 8.305 -21.962 1.00 90.12 395 SER A O 1
ATOM 3121 N N . HIS A 1 396 ? 11.642 10.204 -20.782 1.00 92.38 396 HIS A N 1
ATOM 3122 C CA . HIS A 1 396 ? 10.362 10.639 -21.339 1.00 92.38 396 HIS A CA 1
ATOM 3123 C C . HIS A 1 396 ? 10.500 11.121 -22.789 1.00 92.38 396 HIS A C 1
ATOM 3125 O O . HIS A 1 396 ? 9.643 10.820 -23.618 1.00 92.38 396 HIS A O 1
ATOM 3131 N N . VAL A 1 397 ? 11.602 11.801 -23.119 1.00 93.06 397 VAL A N 1
ATOM 3132 C CA . VAL A 1 397 ? 11.941 12.189 -24.497 1.00 93.06 397 VAL A CA 1
ATOM 3133 C C . VAL A 1 397 ? 12.154 10.953 -25.371 1.00 93.06 397 VAL A C 1
ATOM 3135 O O . VAL A 1 397 ? 11.589 10.874 -26.458 1.00 93.06 397 VAL A O 1
ATOM 3138 N N . MET A 1 398 ? 12.903 9.960 -24.881 1.00 91.88 398 MET A N 1
ATOM 3139 C CA . MET A 1 398 ? 13.135 8.690 -25.579 1.00 91.88 398 MET A CA 1
ATOM 3140 C C . MET A 1 398 ? 11.827 7.938 -25.835 1.00 91.88 398 MET A C 1
ATOM 3142 O O . MET A 1 398 ? 11.612 7.442 -26.938 1.00 91.88 398 MET A O 1
ATOM 3146 N N . THR A 1 399 ? 10.926 7.913 -24.848 1.00 91.81 399 THR A N 1
ATOM 3147 C CA . THR A 1 399 ? 9.584 7.332 -25.005 1.00 91.81 399 THR A CA 1
ATOM 3148 C C . THR A 1 399 ? 8.788 8.068 -26.084 1.00 91.81 399 THR A C 1
ATOM 3150 O O . THR A 1 399 ? 8.230 7.430 -26.973 1.00 91.81 399 THR A O 1
ATOM 3153 N N . GLY A 1 400 ? 8.781 9.406 -26.058 1.00 92.38 400 GLY A N 1
ATOM 3154 C CA . GLY A 1 400 ? 8.108 10.220 -27.071 1.00 92.38 400 GLY A CA 1
ATOM 3155 C C . GLY A 1 400 ? 8.661 9.990 -28.481 1.00 92.38 400 GLY A C 1
ATOM 3156 O O . GLY A 1 400 ? 7.890 9.774 -29.411 1.00 92.38 400 GLY A O 1
ATOM 3157 N N . LEU A 1 401 ? 9.987 9.959 -28.645 1.00 93.06 401 LEU A N 1
ATOM 3158 C CA . LEU A 1 401 ? 10.634 9.657 -29.928 1.00 93.06 401 LEU A CA 1
ATOM 3159 C C . LEU A 1 401 ? 10.284 8.254 -30.432 1.00 93.06 401 LEU A C 1
ATOM 3161 O O . LEU A 1 401 ? 10.042 8.089 -31.624 1.00 93.06 401 LEU A O 1
ATOM 3165 N N . HIS A 1 402 ? 10.214 7.263 -29.541 1.00 91.12 402 HIS A N 1
ATOM 3166 C CA . HIS A 1 402 ? 9.819 5.904 -29.905 1.00 91.12 402 HIS A CA 1
ATOM 3167 C C . HIS A 1 402 ? 8.350 5.825 -30.351 1.00 91.12 402 HIS A C 1
ATOM 3169 O O . HIS A 1 402 ? 8.039 5.117 -31.303 1.00 91.12 402 HIS A O 1
ATOM 3175 N N . CYS A 1 403 ? 7.445 6.596 -29.736 1.00 90.56 403 CYS A N 1
ATOM 3176 C CA . CYS A 1 403 ? 6.058 6.711 -30.204 1.00 90.56 403 CYS A CA 1
ATOM 3177 C C . CYS A 1 403 ? 5.960 7.348 -31.602 1.00 90.56 403 CYS A C 1
ATOM 3179 O O . CYS A 1 403 ? 5.077 6.995 -32.382 1.00 90.56 403 CYS A O 1
ATOM 3181 N N . LEU A 1 404 ? 6.858 8.284 -31.922 1.00 90.75 404 LEU A N 1
ATOM 3182 C CA . LEU A 1 404 ? 6.883 8.992 -33.205 1.00 90.75 404 LEU A CA 1
ATOM 3183 C C . LEU A 1 404 ? 7.621 8.229 -34.307 1.00 90.75 404 LEU A C 1
ATOM 3185 O O . LEU A 1 404 ? 7.451 8.576 -35.473 1.00 90.75 404 LEU A O 1
ATOM 3189 N N . GLU A 1 405 ? 8.445 7.235 -33.979 1.00 88.00 405 GLU A N 1
ATOM 3190 C CA . GLU A 1 405 ? 9.208 6.445 -34.944 1.00 88.00 405 GLU A CA 1
ATOM 3191 C C . GLU A 1 405 ? 8.922 4.955 -34.762 1.00 88.00 405 GLU A C 1
ATOM 3193 O O . GLU A 1 405 ? 9.507 4.273 -33.922 1.00 88.00 405 GLU A O 1
ATOM 3198 N N . SER A 1 406 ? 8.010 4.442 -35.587 1.00 77.62 406 SER A N 1
ATOM 3199 C CA . SER A 1 406 ? 7.590 3.042 -35.547 1.00 77.62 406 SER A CA 1
ATOM 3200 C C . SER A 1 406 ? 8.666 2.073 -36.046 1.00 77.62 406 SER A C 1
ATOM 3202 O O . SER A 1 406 ? 8.593 0.884 -35.739 1.00 77.62 406 SER A O 1
ATOM 3204 N N . ASN A 1 407 ? 9.643 2.538 -36.837 1.00 89.50 407 ASN A N 1
ATOM 3205 C CA . ASN A 1 407 ? 10.722 1.689 -37.333 1.00 89.50 407 ASN A CA 1
ATOM 3206 C C . ASN A 1 407 ? 11.915 1.690 -36.361 1.00 89.50 407 ASN A C 1
ATOM 3208 O O . ASN A 1 407 ? 12.579 2.707 -36.162 1.00 89.50 407 ASN A O 1
ATOM 3212 N N . SER A 1 408 ? 12.233 0.523 -35.793 1.00 87.19 408 SER A N 1
ATOM 3213 C CA . SER A 1 408 ? 13.324 0.379 -34.822 1.00 87.19 408 SER A CA 1
ATOM 3214 C C . SER A 1 408 ? 14.707 0.718 -35.388 1.00 87.19 408 SER A C 1
ATOM 3216 O O . SER A 1 408 ? 15.516 1.300 -34.672 1.00 87.19 408 SER A O 1
ATOM 3218 N N . GLU A 1 409 ? 14.993 0.405 -36.655 1.00 88.38 409 GLU A N 1
ATOM 3219 C CA . GLU A 1 409 ? 16.280 0.734 -37.286 1.00 88.38 409 GLU A CA 1
ATOM 3220 C C . GLU A 1 409 ? 16.422 2.243 -37.494 1.00 88.38 409 GLU A C 1
ATOM 3222 O O . GLU A 1 409 ? 17.467 2.814 -37.182 1.00 88.38 409 GLU A O 1
ATOM 3227 N N . SER A 1 410 ? 15.360 2.908 -37.960 1.00 88.94 410 SER A N 1
ATOM 3228 C CA . SER A 1 410 ? 15.327 4.366 -38.121 1.00 88.94 410 SER A CA 1
ATOM 3229 C C . SER A 1 410 ? 15.465 5.086 -36.780 1.00 88.94 410 SER A C 1
ATOM 3231 O O . SER A 1 410 ? 16.236 6.040 -36.674 1.00 88.94 410 SER A O 1
ATOM 3233 N N . PHE A 1 411 ? 14.793 4.588 -35.738 1.00 90.38 411 PHE A N 1
ATOM 3234 C CA . PHE A 1 411 ? 14.933 5.096 -34.376 1.00 90.38 411 PHE A CA 1
ATOM 3235 C C . PHE A 1 411 ? 16.377 4.968 -33.873 1.00 90.38 411 PHE A C 1
ATOM 3237 O O . PHE A 1 411 ? 16.968 5.952 -33.430 1.00 90.38 411 PHE A O 1
ATOM 3244 N N . VAL A 1 412 ? 16.985 3.783 -33.999 1.00 88.06 412 VAL A N 1
ATOM 3245 C CA . VAL A 1 412 ? 18.377 3.551 -33.583 1.00 88.06 412 VAL A CA 1
ATOM 3246 C C . VAL A 1 412 ? 19.347 4.427 -34.376 1.00 88.06 412 VAL A C 1
ATOM 3248 O O . VAL A 1 412 ? 20.238 5.030 -33.780 1.00 88.06 412 VAL A O 1
ATOM 3251 N N . ALA A 1 413 ? 19.165 4.558 -35.693 1.00 87.62 413 ALA A N 1
ATOM 3252 C CA . ALA A 1 413 ? 20.006 5.403 -36.538 1.00 87.62 413 ALA A CA 1
ATOM 3253 C C . ALA A 1 413 ? 19.928 6.885 -36.139 1.00 87.62 413 ALA A C 1
ATOM 3255 O O . ALA A 1 413 ? 20.952 7.570 -36.102 1.00 87.62 413 ALA A O 1
ATOM 3256 N N . PHE A 1 414 ? 18.735 7.376 -35.794 1.00 89.19 414 PHE A N 1
ATOM 3257 C CA . PHE A 1 414 ? 18.547 8.739 -35.307 1.00 89.19 414 PHE A CA 1
ATOM 3258 C C . PHE A 1 414 ? 19.265 8.979 -33.975 1.00 89.19 414 PHE A C 1
ATOM 3260 O O . PHE A 1 414 ? 20.039 9.930 -33.854 1.00 89.19 414 PHE A O 1
ATOM 3267 N N . ILE A 1 415 ? 19.073 8.086 -32.998 1.00 88.38 415 ILE A N 1
ATOM 3268 C CA . ILE A 1 415 ? 19.738 8.178 -31.691 1.00 88.38 415 ILE A CA 1
ATOM 3269 C C . ILE A 1 415 ? 21.258 8.071 -31.839 1.00 88.38 415 ILE A C 1
ATOM 3271 O O . ILE A 1 415 ? 21.989 8.859 -31.242 1.00 88.38 415 ILE A O 1
ATOM 3275 N N . ALA A 1 416 ? 21.751 7.169 -32.691 1.00 84.56 416 ALA A N 1
ATOM 3276 C CA . ALA A 1 416 ? 23.171 7.080 -33.017 1.00 84.56 416 ALA A CA 1
ATOM 3277 C C . ALA A 1 416 ? 23.697 8.387 -33.637 1.00 84.56 416 ALA A C 1
ATOM 3279 O O . ALA A 1 416 ? 24.804 8.816 -33.316 1.00 84.56 416 ALA A O 1
ATOM 3280 N N . GLY A 1 417 ? 22.898 9.057 -34.473 1.00 86.69 417 GLY A N 1
ATOM 3281 C CA . GLY A 1 417 ? 23.207 10.376 -35.025 1.00 86.69 417 GLY A CA 1
ATOM 3282 C C . GLY A 1 417 ? 23.314 11.476 -33.963 1.00 86.69 417 GLY A C 1
ATOM 3283 O O . GLY A 1 417 ? 24.205 12.320 -34.057 1.00 86.69 417 GLY A O 1
ATOM 3284 N N . ILE A 1 418 ? 22.456 11.453 -32.939 1.00 87.62 418 ILE A N 1
ATOM 3285 C CA . ILE A 1 418 ? 22.532 12.370 -31.790 1.00 87.62 418 ILE A CA 1
ATOM 3286 C C . ILE A 1 418 ? 23.781 12.082 -30.954 1.00 87.62 418 ILE A C 1
ATOM 3288 O O . ILE A 1 418 ? 24.555 12.995 -30.679 1.00 87.62 418 ILE A O 1
ATOM 3292 N N . LEU A 1 419 ? 24.028 10.818 -30.601 1.00 84.50 419 LEU A N 1
ATOM 3293 C CA . LEU A 1 419 ? 25.218 10.421 -29.839 1.00 84.50 419 LEU A CA 1
ATOM 3294 C C . LEU A 1 419 ? 26.508 10.785 -30.576 1.00 84.50 419 LEU A C 1
ATOM 3296 O O . LEU A 1 419 ? 27.449 11.276 -29.963 1.00 84.50 419 LEU A O 1
ATOM 3300 N N . LYS A 1 420 ? 26.537 10.603 -31.899 1.00 81.62 420 LYS A N 1
ATOM 3301 C CA . LYS A 1 420 ? 27.649 11.021 -32.754 1.00 81.62 420 LYS A CA 1
ATOM 3302 C C . LYS A 1 420 ? 27.925 12.523 -32.653 1.00 81.62 420 LYS A C 1
ATOM 3304 O O . LYS A 1 420 ? 29.088 12.910 -32.616 1.00 81.62 420 LYS A O 1
ATOM 3309 N N . GLN A 1 421 ? 26.883 13.352 -32.602 1.00 85.88 421 GLN A N 1
ATOM 3310 C CA . GLN A 1 421 ? 27.029 14.801 -32.440 1.00 85.88 421 GLN A CA 1
ATOM 3311 C C . GLN A 1 421 ? 27.507 15.178 -31.036 1.00 85.88 421 GLN A C 1
ATOM 3313 O O . GLN A 1 421 ? 28.390 16.016 -30.911 1.00 85.88 421 GLN A O 1
ATOM 3318 N N . LEU A 1 422 ? 26.963 14.541 -29.997 1.00 83.75 422 LEU A N 1
ATOM 3319 C CA . LEU A 1 422 ? 27.334 14.816 -28.605 1.00 83.75 422 LEU A CA 1
ATOM 3320 C C . LEU A 1 422 ? 28.758 14.366 -28.261 1.00 83.75 422 LEU A C 1
ATOM 3322 O O . LEU A 1 422 ? 29.434 15.013 -27.469 1.00 83.75 422 LEU A O 1
ATOM 3326 N N . LEU A 1 423 ? 29.194 13.240 -28.826 1.00 78.31 423 LEU A N 1
ATOM 3327 C CA . LEU A 1 423 ? 30.458 12.585 -28.486 1.00 78.31 423 LEU A CA 1
ATOM 3328 C C . LEU A 1 423 ? 31.549 12.791 -29.550 1.00 78.31 423 LEU A C 1
ATOM 3330 O O . LEU A 1 423 ? 32.629 12.218 -29.434 1.00 78.31 423 LEU A O 1
ATOM 3334 N N . GLU A 1 424 ? 31.255 13.569 -30.598 1.00 73.38 424 GLU A N 1
ATOM 3335 C CA . GLU A 1 424 ? 32.152 13.858 -31.726 1.00 73.38 424 GLU A CA 1
ATOM 3336 C C . GLU A 1 424 ? 32.744 12.594 -32.403 1.00 73.38 424 GLU A C 1
ATOM 3338 O O . GLU A 1 424 ? 33.880 12.587 -32.879 1.00 73.38 424 GLU A O 1
ATOM 3343 N N . PHE A 1 425 ? 31.993 11.485 -32.467 1.00 62.34 425 PHE A N 1
ATOM 3344 C CA . PHE A 1 425 ? 32.490 10.207 -33.009 1.00 62.34 425 PHE A CA 1
ATOM 3345 C C . PHE A 1 425 ? 32.346 10.070 -34.533 1.00 62.34 425 PHE A C 1
ATOM 3347 O O . PHE A 1 425 ? 31.384 10.533 -35.132 1.00 62.34 425 PHE A O 1
ATOM 3354 N N . ALA A 1 426 ? 33.266 9.370 -35.206 1.00 53.34 426 ALA A N 1
ATOM 3355 C CA . ALA A 1 426 ? 33.225 9.226 -36.667 1.00 53.34 426 ALA A CA 1
ATOM 3356 C C . ALA A 1 426 ? 32.393 8.021 -37.173 1.00 53.34 426 ALA A C 1
ATOM 3358 O O . ALA A 1 426 ? 31.738 8.157 -38.211 1.00 53.34 426 ALA A O 1
ATOM 3359 N N . GLU A 1 427 ? 32.339 6.888 -36.456 1.00 54.00 427 GLU A N 1
ATOM 3360 C CA . GLU A 1 427 ? 31.848 5.589 -36.977 1.00 54.00 427 GLU A CA 1
ATOM 3361 C C . GLU A 1 427 ? 31.013 4.764 -35.971 1.00 54.00 427 GLU A C 1
ATOM 3363 O O . GLU A 1 427 ? 31.046 5.014 -34.773 1.00 54.00 427 GLU A O 1
ATOM 3368 N N . VAL A 1 428 ? 30.273 3.756 -36.460 1.00 47.31 428 VAL A N 1
ATOM 3369 C CA . VAL A 1 428 ? 29.355 2.884 -35.684 1.00 47.31 428 VAL A CA 1
ATOM 3370 C C . VAL A 1 428 ? 30.095 1.899 -34.759 1.00 47.31 428 VAL A C 1
ATOM 3372 O O . VAL A 1 428 ? 29.603 1.594 -33.6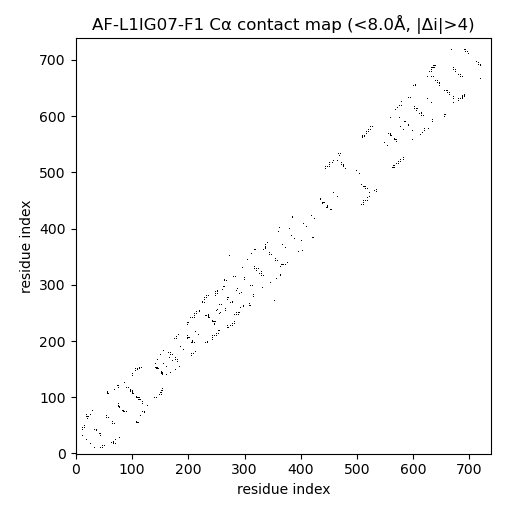72 1.00 47.31 428 VAL A O 1
ATOM 3375 N N . ASP A 1 429 ? 31.317 1.477 -35.107 1.00 54.47 429 ASP A N 1
ATOM 3376 C CA . ASP A 1 429 ? 32.185 0.695 -34.204 1.00 54.47 429 ASP A CA 1
ATOM 3377 C C . ASP A 1 429 ? 32.602 1.487 -32.950 1.00 54.47 429 ASP A C 1
ATOM 3379 O O . ASP A 1 429 ? 32.988 0.904 -31.928 1.00 54.47 429 ASP A O 1
ATOM 3383 N N . ALA A 1 430 ? 32.427 2.815 -32.969 1.00 58.78 430 ALA A N 1
ATOM 3384 C CA . ALA A 1 430 ? 32.640 3.660 -31.806 1.00 58.78 430 ALA A CA 1
ATOM 3385 C C . ALA A 1 430 ? 31.679 3.335 -30.655 1.00 58.78 430 ALA A C 1
ATOM 3387 O O . ALA A 1 430 ? 32.048 3.593 -29.520 1.00 58.78 430 ALA A O 1
ATOM 3388 N N . SER A 1 431 ? 30.500 2.735 -30.880 1.00 65.62 431 SER A N 1
ATOM 3389 C CA . SER A 1 431 ? 29.564 2.414 -29.787 1.00 65.62 431 SER A CA 1
ATOM 3390 C C . SER A 1 431 ? 30.090 1.311 -28.862 1.00 65.62 431 SER A C 1
ATOM 3392 O O . SER A 1 431 ? 30.023 1.452 -27.642 1.00 65.62 431 SER A O 1
ATOM 3394 N N . LYS A 1 432 ? 30.679 0.241 -29.418 1.00 69.44 432 LYS A N 1
ATOM 3395 C CA . LYS A 1 432 ? 31.333 -0.809 -28.614 1.00 69.44 432 LYS A CA 1
ATOM 3396 C C . LYS A 1 432 ? 32.597 -0.278 -27.940 1.00 69.44 432 LYS A C 1
ATOM 3398 O O . LYS A 1 432 ? 32.816 -0.547 -26.764 1.00 69.44 432 LYS A O 1
ATOM 3403 N N . ALA A 1 433 ? 33.407 0.497 -28.664 1.00 73.06 433 ALA A N 1
ATOM 3404 C CA . ALA A 1 433 ? 34.611 1.118 -28.112 1.00 73.06 433 ALA A CA 1
ATOM 3405 C C . ALA A 1 433 ? 34.292 2.147 -27.010 1.00 73.06 433 ALA A C 1
ATOM 3407 O O . ALA A 1 433 ? 35.027 2.253 -26.031 1.00 73.06 433 ALA A O 1
ATOM 3408 N N . PHE A 1 434 ? 33.187 2.883 -27.147 1.00 78.69 434 PHE A N 1
ATOM 3409 C CA . PHE A 1 434 ? 32.687 3.825 -26.151 1.00 78.69 434 PHE A CA 1
ATOM 3410 C C . PHE A 1 434 ? 32.208 3.096 -24.901 1.00 78.69 434 PHE A C 1
ATOM 3412 O O . PHE A 1 434 ? 32.667 3.434 -23.817 1.00 78.69 434 PHE A O 1
ATOM 3419 N N . LEU A 1 435 ? 31.385 2.048 -25.043 1.00 80.25 435 LEU A N 1
ATOM 3420 C CA . LEU A 1 435 ? 30.974 1.222 -23.903 1.00 80.25 435 LEU A CA 1
ATOM 3421 C C . LEU A 1 435 ? 32.184 0.638 -23.167 1.00 80.25 435 LEU A C 1
ATOM 3423 O O . LEU A 1 435 ? 32.255 0.744 -21.949 1.00 80.25 435 LEU A O 1
ATOM 3427 N N . HIS A 1 436 ? 33.173 0.104 -23.890 1.00 80.44 436 HIS A N 1
ATOM 3428 C CA . HIS A 1 436 ? 34.424 -0.371 -23.287 1.00 80.44 436 HIS A CA 1
ATOM 3429 C C . HIS A 1 436 ? 35.178 0.726 -22.532 1.00 80.44 436 HIS A C 1
ATOM 3431 O O . HIS A 1 436 ? 35.642 0.482 -21.424 1.00 80.44 436 HIS A O 1
ATOM 3437 N N . ARG A 1 437 ? 35.250 1.946 -23.078 1.00 82.81 437 ARG A N 1
ATOM 3438 C CA . ARG A 1 437 ? 35.846 3.098 -22.383 1.00 82.81 437 ARG A CA 1
ATOM 3439 C C . ARG A 1 437 ? 35.090 3.438 -21.099 1.00 82.81 437 ARG A C 1
ATOM 3441 O O . ARG A 1 437 ? 35.724 3.666 -20.079 1.00 82.81 437 ARG A O 1
ATOM 3448 N N . CYS A 1 438 ? 33.759 3.432 -21.141 1.00 86.38 438 CYS A N 1
ATOM 3449 C CA . CYS A 1 438 ? 32.926 3.702 -19.972 1.00 86.38 438 CYS A CA 1
ATOM 3450 C C . CYS A 1 438 ? 33.052 2.612 -18.898 1.00 86.38 438 CYS A C 1
ATOM 3452 O O . CYS A 1 438 ? 32.962 2.924 -17.719 1.00 86.38 438 CYS A O 1
ATOM 3454 N N . LEU A 1 439 ? 33.294 1.352 -19.275 1.00 84.81 439 LEU A N 1
ATOM 3455 C CA . LEU A 1 439 ? 33.494 0.244 -18.328 1.00 84.81 439 LEU A CA 1
ATOM 3456 C C . LEU A 1 439 ? 34.803 0.357 -17.532 1.00 84.81 439 LEU A C 1
ATOM 3458 O O . LEU A 1 439 ? 34.879 -0.155 -16.414 1.00 84.81 439 LEU A O 1
ATOM 3462 N N . VAL A 1 440 ? 35.816 1.029 -18.087 1.00 82.75 440 VAL A N 1
ATOM 3463 C CA . VAL A 1 440 ? 37.114 1.273 -17.431 1.00 82.75 440 VAL A CA 1
ATOM 3464 C C . VAL A 1 440 ? 37.248 2.694 -16.874 1.00 82.75 440 VAL A C 1
ATOM 3466 O O . VAL A 1 440 ? 38.339 3.084 -16.464 1.00 82.75 440 VAL A O 1
ATOM 3469 N N . ASP A 1 441 ? 36.159 3.467 -16.865 1.00 83.19 441 ASP A N 1
ATOM 3470 C CA . ASP A 1 441 ? 36.146 4.843 -16.369 1.00 83.19 441 ASP A CA 1
ATOM 3471 C C . ASP A 1 441 ? 36.427 4.903 -14.856 1.00 83.19 441 ASP A C 1
ATOM 3473 O O . ASP A 1 441 ? 36.097 3.982 -14.104 1.00 83.19 441 ASP A O 1
ATOM 3477 N N . GLU A 1 442 ? 37.036 5.992 -14.386 1.00 80.38 442 GLU A N 1
ATOM 3478 C CA . GLU A 1 442 ? 37.296 6.187 -12.955 1.00 80.38 442 GLU A CA 1
ATOM 3479 C C . GLU A 1 442 ? 36.005 6.446 -12.159 1.00 80.38 442 GLU A C 1
ATOM 3481 O O . GLU A 1 442 ? 35.976 6.223 -10.948 1.00 80.38 442 GLU A O 1
ATOM 3486 N N . ASN A 1 443 ? 34.936 6.897 -12.822 1.00 81.44 443 ASN A N 1
ATOM 3487 C CA . ASN A 1 443 ? 33.650 7.179 -12.203 1.00 81.44 443 ASN A CA 1
ATOM 3488 C C . ASN A 1 443 ? 32.749 5.931 -12.155 1.00 81.44 443 ASN A C 1
ATOM 3490 O O . ASN A 1 443 ? 32.310 5.405 -13.180 1.00 81.44 443 ASN A O 1
ATOM 3494 N N . ASP A 1 444 ? 32.424 5.491 -10.940 1.00 82.94 444 ASP A N 1
ATOM 3495 C CA . ASP A 1 444 ? 31.559 4.336 -10.673 1.00 82.94 444 ASP A CA 1
ATOM 3496 C C . ASP A 1 444 ? 30.155 4.481 -11.265 1.00 82.94 444 ASP A C 1
ATOM 3498 O O . ASP A 1 444 ? 29.593 3.477 -11.695 1.00 82.94 444 ASP A O 1
ATOM 3502 N N . ASP A 1 445 ? 29.599 5.693 -11.329 1.00 84.50 445 ASP A N 1
ATOM 3503 C CA . ASP A 1 445 ? 28.276 5.910 -11.920 1.00 84.50 445 ASP A CA 1
ATOM 3504 C C . ASP A 1 445 ? 28.334 5.602 -13.428 1.00 84.50 445 ASP A C 1
ATOM 3506 O O . ASP A 1 445 ? 27.632 4.719 -13.918 1.00 84.50 445 ASP A O 1
ATOM 3510 N N . ILE A 1 446 ? 29.317 6.164 -14.143 1.00 86.44 446 ILE A N 1
ATOM 3511 C CA . ILE A 1 446 ? 29.538 5.880 -15.574 1.00 86.44 446 ILE A CA 1
ATOM 3512 C C . ILE A 1 446 ? 29.728 4.379 -15.821 1.00 86.44 446 ILE A C 1
ATOM 3514 O O . ILE A 1 446 ? 29.121 3.817 -16.737 1.00 86.44 446 ILE A O 1
ATOM 3518 N N . ARG A 1 447 ? 30.535 3.707 -14.989 1.00 87.81 447 ARG A N 1
ATOM 3519 C CA . ARG A 1 447 ? 30.735 2.254 -15.081 1.00 87.81 447 ARG A CA 1
ATOM 3520 C C . ARG A 1 447 ? 29.441 1.483 -14.849 1.00 87.81 447 ARG A C 1
ATOM 3522 O O . ARG A 1 447 ? 29.185 0.502 -15.546 1.00 87.81 447 ARG A O 1
ATOM 3529 N N . LYS A 1 448 ? 28.622 1.916 -13.893 1.00 89.12 448 LYS A N 1
ATOM 3530 C CA . LYS A 1 448 ? 27.331 1.306 -13.573 1.00 89.12 448 LYS A CA 1
ATOM 3531 C C . LYS A 1 448 ? 26.368 1.415 -14.753 1.00 89.12 448 LYS A C 1
ATOM 3533 O O . LYS A 1 448 ? 25.858 0.391 -15.204 1.00 89.12 448 LYS A O 1
ATOM 3538 N N . GLU A 1 449 ? 26.175 2.611 -15.301 1.00 89.12 449 GLU A N 1
ATOM 3539 C CA . GLU A 1 449 ? 25.331 2.803 -16.481 1.00 89.12 449 GLU A CA 1
ATOM 3540 C C . GLU A 1 449 ? 25.866 2.031 -17.707 1.00 89.12 449 GLU A C 1
ATOM 3542 O O . GLU A 1 449 ? 25.086 1.458 -18.474 1.00 89.12 449 GLU A O 1
ATOM 3547 N N . ALA A 1 450 ? 27.191 1.932 -17.874 1.00 90.12 450 ALA A N 1
ATOM 3548 C CA . ALA A 1 450 ? 27.807 1.124 -18.929 1.00 90.12 450 ALA A CA 1
ATOM 3549 C C . ALA A 1 450 ? 27.568 -0.386 -18.756 1.00 90.12 450 ALA A C 1
ATOM 3551 O O . ALA A 1 450 ? 27.300 -1.073 -19.743 1.00 90.12 450 ALA A O 1
ATOM 3552 N N . LEU A 1 451 ? 27.624 -0.906 -17.525 1.00 91.56 451 LEU A N 1
ATOM 3553 C CA . LEU A 1 451 ? 27.302 -2.304 -17.218 1.00 91.56 451 LEU A CA 1
ATOM 3554 C C . LEU A 1 451 ? 25.830 -2.619 -17.487 1.00 91.56 451 LEU A C 1
ATOM 3556 O O . LEU A 1 451 ? 25.536 -3.676 -18.044 1.00 91.56 451 LEU A O 1
ATOM 3560 N N . GLU A 1 452 ? 24.915 -1.712 -17.140 1.00 92.69 452 GLU A N 1
ATOM 3561 C CA . GLU A 1 452 ? 23.488 -1.857 -17.454 1.00 92.69 452 GLU A CA 1
ATOM 3562 C C . GLU A 1 452 ? 23.262 -1.896 -18.974 1.00 92.69 452 GLU A C 1
ATOM 3564 O O . GLU A 1 452 ? 22.589 -2.797 -19.481 1.00 92.69 452 GLU A O 1
ATOM 3569 N N . CYS A 1 453 ? 23.900 -0.990 -19.723 1.00 91.25 453 CYS A N 1
ATOM 3570 C CA . CYS A 1 453 ? 23.835 -0.975 -21.186 1.00 91.25 453 CYS A CA 1
ATOM 3571 C C . CYS A 1 453 ? 24.436 -2.242 -21.812 1.00 91.25 453 CYS A C 1
ATOM 3573 O O . CYS A 1 453 ? 23.859 -2.800 -22.747 1.00 91.25 453 CYS A O 1
ATOM 3575 N N . LEU A 1 454 ? 25.573 -2.723 -21.298 1.00 91.19 454 LEU A N 1
ATOM 3576 C CA . LEU A 1 454 ? 26.188 -3.969 -21.752 1.00 91.19 454 LEU A CA 1
ATOM 3577 C C . LEU A 1 454 ? 25.289 -5.173 -21.450 1.00 91.19 454 LEU A C 1
ATOM 3579 O O . LEU A 1 454 ? 25.166 -6.060 -22.292 1.00 91.19 454 LEU A O 1
ATOM 3583 N N . GLY A 1 455 ? 24.640 -5.196 -20.284 1.00 92.56 455 GLY A N 1
ATOM 3584 C CA . GLY A 1 455 ? 23.665 -6.220 -19.917 1.00 92.56 455 GLY A CA 1
ATOM 3585 C C . GLY A 1 455 ? 22.519 -6.277 -20.924 1.00 92.56 455 GLY A C 1
ATOM 3586 O O . GLY A 1 455 ? 22.268 -7.336 -21.493 1.00 92.56 455 GLY A O 1
ATOM 3587 N N . LEU A 1 456 ? 21.902 -5.129 -21.232 1.00 93.25 456 LEU A N 1
ATOM 3588 C CA . LEU A 1 456 ? 20.853 -5.018 -22.255 1.00 93.25 456 LEU A CA 1
ATOM 3589 C C . LEU A 1 456 ? 21.341 -5.456 -23.642 1.00 93.25 456 LEU A C 1
ATOM 3591 O O . LEU A 1 456 ? 20.626 -6.165 -24.346 1.00 93.25 456 LEU A O 1
ATOM 3595 N N . PHE A 1 457 ? 22.565 -5.080 -24.022 1.00 90.19 457 PHE A N 1
ATOM 3596 C CA . PHE A 1 457 ? 23.178 -5.500 -25.282 1.00 90.19 457 PHE A CA 1
ATOM 3597 C C . PHE A 1 457 ? 23.372 -7.022 -25.352 1.00 90.19 457 PHE A C 1
ATOM 3599 O O . PHE A 1 457 ? 23.104 -7.629 -26.387 1.00 90.19 457 PHE A O 1
ATOM 3606 N N . CYS A 1 458 ? 23.766 -7.656 -24.244 1.00 91.69 458 CYS A N 1
ATOM 3607 C CA . CYS A 1 458 ? 23.896 -9.110 -24.158 1.00 91.69 458 CYS A CA 1
ATOM 3608 C C . CYS A 1 458 ? 22.552 -9.830 -24.327 1.00 91.69 458 CYS A C 1
ATOM 3610 O O . CYS A 1 458 ? 22.528 -10.937 -24.850 1.00 91.69 458 CYS A O 1
ATOM 3612 N N . LEU A 1 459 ? 21.422 -9.221 -23.949 1.00 94.12 459 LEU A N 1
ATOM 3613 C CA . LEU A 1 459 ? 20.100 -9.837 -24.141 1.00 94.12 459 LEU A CA 1
ATOM 3614 C C . LEU A 1 459 ? 19.685 -9.954 -25.617 1.00 94.12 459 LEU A C 1
ATOM 3616 O O . LEU A 1 459 ? 18.718 -10.655 -25.914 1.00 94.12 459 LEU A O 1
ATOM 3620 N N . LEU A 1 460 ? 20.394 -9.291 -26.537 1.00 91.25 460 LEU A N 1
ATOM 3621 C CA . LEU A 1 460 ? 20.094 -9.331 -27.969 1.00 91.25 460 LEU A CA 1
ATOM 3622 C C . LEU A 1 460 ? 20.638 -10.585 -28.665 1.00 91.25 460 LEU A C 1
ATOM 3624 O O . LEU A 1 460 ? 20.065 -11.003 -29.669 1.00 91.25 460 LEU A O 1
ATOM 3628 N N . ASP A 1 461 ? 21.728 -11.176 -28.165 1.00 90.19 461 ASP A N 1
ATOM 3629 C CA . ASP A 1 461 ? 22.404 -12.300 -28.822 1.00 90.19 461 ASP A CA 1
ATOM 3630 C C . ASP A 1 461 ? 23.147 -13.206 -27.824 1.00 90.19 461 ASP A C 1
ATOM 3632 O O . ASP A 1 461 ? 23.931 -12.747 -26.991 1.00 90.19 461 ASP A O 1
ATOM 3636 N N . GLU A 1 462 ? 22.928 -14.518 -27.944 1.00 89.38 462 GLU A N 1
ATOM 3637 C CA . GLU A 1 462 ? 23.476 -15.523 -27.025 1.00 89.38 462 GLU A CA 1
ATOM 3638 C C . GLU A 1 462 ? 25.010 -15.620 -27.093 1.00 89.38 462 GLU A C 1
ATOM 3640 O O . GLU A 1 462 ? 25.666 -15.791 -26.063 1.00 89.38 462 GLU A O 1
ATOM 3645 N N . HIS A 1 463 ? 25.608 -15.473 -28.281 1.00 87.62 463 HIS A N 1
ATOM 3646 C CA . HIS A 1 463 ? 27.061 -15.531 -28.443 1.00 87.62 463 HIS A CA 1
ATOM 3647 C C . HIS A 1 463 ? 27.738 -14.299 -27.843 1.00 87.62 463 HIS A C 1
ATOM 3649 O O . HIS A 1 463 ? 28.774 -14.423 -27.184 1.00 87.62 463 HIS A O 1
ATOM 3655 N N . ILE A 1 464 ? 27.136 -13.121 -28.028 1.00 87.50 464 ILE A N 1
ATOM 3656 C CA . ILE A 1 464 ? 27.580 -11.887 -27.375 1.00 87.50 464 ILE A CA 1
ATOM 3657 C C . ILE A 1 464 ? 27.497 -12.058 -25.858 1.00 87.50 464 ILE A C 1
ATOM 3659 O O . ILE A 1 464 ? 28.499 -11.843 -25.175 1.00 87.50 464 ILE A O 1
ATOM 3663 N N . ALA A 1 465 ? 26.362 -12.522 -25.329 1.00 89.50 465 ALA A N 1
ATOM 3664 C CA . ALA A 1 465 ? 26.202 -12.763 -23.899 1.00 89.50 465 ALA A CA 1
ATOM 3665 C C . ALA A 1 465 ? 27.277 -13.708 -23.345 1.00 89.50 465 ALA A C 1
ATOM 3667 O O . ALA A 1 465 ? 27.945 -13.379 -22.363 1.00 89.50 465 ALA A O 1
ATOM 3668 N N . ALA A 1 466 ? 27.503 -14.847 -24.007 1.00 86.00 466 ALA A N 1
ATOM 3669 C CA . ALA A 1 466 ? 28.515 -15.817 -23.600 1.00 86.00 466 ALA A CA 1
ATOM 3670 C C . ALA A 1 466 ? 29.926 -15.207 -23.556 1.00 86.00 466 ALA A C 1
ATOM 3672 O O . ALA A 1 466 ? 30.707 -15.544 -22.668 1.00 86.00 466 ALA A O 1
ATOM 3673 N N . SER A 1 467 ? 30.241 -14.273 -24.461 1.00 84.44 467 SER A N 1
ATOM 3674 C CA . SER A 1 467 ? 31.538 -13.591 -24.466 1.00 84.44 467 SER A CA 1
ATOM 3675 C C . SER A 1 467 ? 31.735 -12.623 -23.291 1.00 84.44 467 SER A C 1
ATOM 3677 O O . SER A 1 467 ? 32.861 -12.469 -22.825 1.00 84.44 467 SER A O 1
ATOM 3679 N N . TYR A 1 468 ? 30.661 -12.018 -22.772 1.00 87.62 468 TYR A N 1
ATOM 3680 C CA . TYR A 1 468 ? 30.724 -10.995 -21.720 1.00 87.62 468 TYR A CA 1
ATOM 3681 C C . TYR A 1 468 ? 30.371 -11.499 -20.312 1.00 87.62 468 TYR A C 1
ATOM 3683 O O . TYR A 1 468 ? 30.669 -10.806 -19.340 1.00 87.62 468 TYR A O 1
ATOM 3691 N N . ILE A 1 469 ? 29.813 -12.706 -20.148 1.00 87.50 469 ILE A N 1
ATOM 3692 C CA . ILE A 1 469 ? 29.607 -13.306 -18.813 1.00 87.50 469 ILE A CA 1
ATOM 3693 C C . ILE A 1 469 ? 30.877 -13.286 -17.944 1.00 87.50 469 ILE A C 1
ATOM 3695 O O . ILE A 1 469 ? 30.764 -12.900 -16.779 1.00 87.50 469 ILE A O 1
ATOM 3699 N N . PRO A 1 470 ? 32.076 -13.646 -18.448 1.00 86.06 470 PRO A N 1
ATOM 3700 C CA . PRO A 1 470 ? 33.293 -13.593 -17.641 1.00 86.06 470 PRO A CA 1
ATOM 3701 C C . PRO A 1 470 ? 33.583 -12.200 -17.074 1.00 86.06 470 PRO A C 1
ATOM 3703 O O . PRO A 1 470 ? 34.013 -12.099 -15.929 1.00 86.06 470 PRO A O 1
ATOM 3706 N N . LEU A 1 471 ? 33.281 -11.134 -17.825 1.00 86.25 471 LEU A N 1
ATOM 3707 C CA . LEU A 1 471 ? 33.424 -9.757 -17.351 1.00 86.25 471 LEU A CA 1
ATOM 3708 C C . LEU A 1 471 ? 32.457 -9.470 -16.196 1.00 86.25 471 LEU A C 1
ATOM 3710 O O . LEU A 1 471 ? 32.872 -8.936 -15.172 1.00 86.25 471 LEU A O 1
ATOM 3714 N N . PHE A 1 472 ? 31.183 -9.855 -16.312 1.00 89.56 472 PHE A N 1
ATOM 3715 C CA . PHE A 1 472 ? 30.227 -9.672 -15.215 1.00 89.56 472 PHE A CA 1
ATOM 3716 C C . PHE A 1 472 ? 30.603 -10.491 -13.976 1.00 89.56 472 PHE A C 1
ATOM 3718 O O . PHE A 1 472 ? 30.481 -9.992 -12.860 1.00 89.56 472 PHE A O 1
ATOM 3725 N N . LEU A 1 473 ? 31.095 -11.723 -14.150 1.00 87.12 473 LEU A N 1
ATOM 3726 C CA . LEU A 1 473 ? 31.611 -12.529 -13.041 1.00 87.12 473 LEU A CA 1
ATOM 3727 C C . LEU A 1 473 ? 32.839 -11.883 -12.403 1.00 87.12 473 LEU A C 1
ATOM 3729 O O . LEU A 1 473 ? 32.958 -11.885 -11.181 1.00 87.12 473 LEU A O 1
ATOM 3733 N N . GLN A 1 474 ? 33.728 -11.297 -13.207 1.00 83.44 474 GLN A N 1
ATOM 3734 C CA . GLN A 1 474 ? 34.860 -10.542 -12.694 1.00 83.44 474 GLN A CA 1
ATOM 3735 C C . GLN A 1 474 ? 34.373 -9.346 -11.883 1.00 83.44 474 GLN A C 1
ATOM 3737 O O . GLN A 1 474 ? 34.820 -9.200 -10.761 1.00 83.44 474 GLN A O 1
ATOM 3742 N N . VAL A 1 475 ? 33.427 -8.541 -12.372 1.00 85.88 475 VAL A N 1
ATOM 3743 C CA . VAL A 1 475 ? 32.861 -7.416 -11.602 1.00 85.88 475 VAL A CA 1
ATOM 3744 C C . VAL A 1 475 ? 32.179 -7.897 -10.318 1.00 85.88 475 VAL A C 1
ATOM 3746 O O . VAL A 1 475 ? 32.307 -7.261 -9.276 1.00 85.88 475 VAL A O 1
ATOM 3749 N N . LEU A 1 476 ? 31.494 -9.042 -10.364 1.00 85.06 476 LEU A N 1
ATOM 3750 C CA . LEU A 1 476 ? 30.864 -9.654 -9.195 1.00 85.06 476 LEU A CA 1
ATOM 3751 C C . LEU A 1 476 ? 31.898 -10.141 -8.161 1.00 85.06 476 LEU A C 1
ATOM 3753 O O . LEU A 1 476 ? 31.654 -10.033 -6.960 1.00 85.06 476 LEU A O 1
ATOM 3757 N N . ALA A 1 477 ? 33.039 -10.670 -8.613 1.00 77.31 477 ALA A N 1
ATOM 3758 C CA . ALA A 1 477 ? 34.113 -11.193 -7.766 1.00 77.31 477 ALA A CA 1
ATOM 3759 C C . ALA A 1 477 ? 35.084 -10.104 -7.267 1.00 77.31 477 ALA A C 1
ATOM 3761 O O . ALA A 1 477 ? 35.575 -10.172 -6.132 1.00 77.31 477 ALA A O 1
ATOM 3762 N N . HIS A 1 478 ? 35.365 -9.111 -8.113 1.00 66.25 478 HIS A N 1
ATOM 3763 C CA . HIS A 1 478 ? 36.277 -8.006 -7.856 1.00 66.25 478 HIS A CA 1
ATOM 3764 C C . HIS A 1 478 ? 35.727 -7.170 -6.691 1.00 66.25 478 HIS A C 1
ATOM 3766 O O . HIS A 1 478 ? 34.531 -6.917 -6.584 1.00 66.25 478 HIS A O 1
ATOM 3772 N N . ASP A 1 479 ? 36.635 -6.781 -5.796 1.00 52.81 479 ASP A N 1
ATOM 3773 C CA . ASP A 1 479 ? 36.435 -5.987 -4.573 1.00 52.81 479 ASP A CA 1
ATOM 3774 C C . ASP A 1 479 ? 36.078 -6.697 -3.263 1.00 52.81 479 ASP A C 1
ATOM 3776 O O . ASP A 1 479 ? 36.138 -6.041 -2.224 1.00 52.81 479 ASP A O 1
ATOM 3780 N N . THR A 1 480 ? 35.904 -8.021 -3.207 1.00 50.88 480 THR A N 1
ATOM 3781 C CA . THR A 1 480 ? 35.819 -8.694 -1.887 1.00 50.88 480 THR A CA 1
ATOM 3782 C C . THR A 1 480 ? 37.105 -8.479 -1.058 1.00 50.88 480 THR A C 1
ATOM 3784 O O . THR A 1 480 ? 37.039 -8.169 0.133 1.00 50.88 480 THR A O 1
ATOM 3787 N N . GLU A 1 481 ? 38.278 -8.500 -1.708 1.00 44.19 481 GLU A N 1
ATOM 3788 C CA . GLU A 1 481 ? 39.591 -8.308 -1.069 1.00 44.19 481 GLU A CA 1
ATOM 3789 C C . GLU A 1 481 ? 39.929 -6.840 -0.748 1.00 44.19 481 GLU A C 1
ATOM 3791 O O . GLU A 1 481 ? 40.472 -6.569 0.322 1.00 44.19 481 GLU A O 1
ATOM 3796 N N . LYS A 1 482 ? 39.568 -5.862 -1.598 1.00 46.09 482 LYS A N 1
ATOM 3797 C CA . LYS A 1 482 ? 39.755 -4.425 -1.287 1.00 46.09 482 LYS A CA 1
ATOM 3798 C C . LYS A 1 482 ? 38.830 -3.964 -0.155 1.00 46.09 482 LYS A C 1
ATOM 3800 O O . LYS A 1 482 ? 39.233 -3.137 0.664 1.00 46.09 482 LYS A O 1
ATOM 3805 N N . LEU A 1 483 ? 37.617 -4.520 -0.078 1.00 49.34 483 LEU A N 1
ATOM 3806 C CA . LEU A 1 483 ? 36.660 -4.282 1.007 1.00 49.34 483 LEU A CA 1
ATOM 3807 C C . LEU A 1 483 ? 37.130 -4.890 2.341 1.00 49.34 483 LEU A C 1
ATOM 3809 O O . LEU A 1 483 ? 36.949 -4.262 3.386 1.00 49.34 483 LEU A O 1
ATOM 3813 N N . GLN A 1 484 ? 37.760 -6.073 2.319 1.00 48.59 484 GLN A N 1
ATOM 3814 C CA . GLN A 1 484 ? 38.363 -6.706 3.503 1.00 48.59 484 GLN A CA 1
ATOM 3815 C C . GLN A 1 484 ? 39.657 -6.012 3.949 1.00 48.59 484 GLN A C 1
ATOM 3817 O O . GLN A 1 484 ? 39.751 -5.614 5.108 1.00 48.59 484 GLN A O 1
ATOM 3822 N N . ALA A 1 485 ? 40.589 -5.734 3.032 1.00 47.22 485 ALA A N 1
ATOM 3823 C CA . ALA A 1 485 ? 41.856 -5.066 3.340 1.00 47.22 485 ALA A CA 1
ATOM 3824 C C . ALA A 1 485 ? 41.673 -3.668 3.967 1.00 47.22 485 ALA A C 1
ATOM 3826 O O . ALA A 1 485 ? 42.486 -3.253 4.792 1.00 47.22 485 ALA A O 1
ATOM 3827 N N . ARG A 1 486 ? 40.593 -2.944 3.625 1.00 51.19 486 ARG A N 1
ATOM 3828 C CA . ARG A 1 486 ? 40.274 -1.628 4.215 1.00 51.19 486 ARG A CA 1
ATOM 3829 C C . ARG A 1 486 ? 39.398 -1.685 5.471 1.00 51.19 486 ARG A C 1
ATOM 3831 O O . ARG A 1 486 ? 39.468 -0.765 6.286 1.00 51.19 486 ARG A O 1
ATOM 3838 N N . ARG A 1 487 ? 38.599 -2.748 5.651 1.00 50.19 487 ARG A N 1
ATOM 3839 C CA . ARG A 1 487 ? 37.943 -3.055 6.939 1.00 50.19 487 ARG A CA 1
ATOM 3840 C C . ARG A 1 487 ? 38.978 -3.355 8.016 1.00 50.19 487 ARG A C 1
ATOM 3842 O O . ARG A 1 487 ? 38.815 -2.902 9.141 1.00 50.19 487 ARG A O 1
ATOM 3849 N N . ASP A 1 488 ? 40.055 -4.038 7.646 1.00 47.16 488 ASP A N 1
ATOM 3850 C CA . ASP A 1 488 ? 41.156 -4.343 8.559 1.00 47.16 488 ASP A CA 1
ATOM 3851 C C . ASP A 1 488 ? 42.076 -3.126 8.790 1.00 47.16 488 ASP A C 1
ATOM 3853 O O . ASP A 1 488 ? 42.712 -3.017 9.836 1.00 47.16 488 ASP A O 1
ATOM 3857 N N . SER A 1 489 ? 42.102 -2.154 7.864 1.00 48.81 489 SER A N 1
ATOM 3858 C CA . SER A 1 489 ? 42.904 -0.926 7.980 1.00 48.81 489 SER A CA 1
ATOM 3859 C C . SER A 1 489 ? 42.197 0.249 8.678 1.00 48.81 489 SER A C 1
ATOM 3861 O O . SER A 1 489 ? 42.743 1.355 8.702 1.00 48.81 489 SER A O 1
ATOM 3863 N N . SER A 1 490 ? 40.985 0.077 9.222 1.00 46.06 490 SER A N 1
ATOM 3864 C CA . SER A 1 490 ? 40.172 1.164 9.797 1.00 46.06 490 SER A CA 1
ATOM 3865 C C . SER A 1 490 ? 40.629 1.648 11.189 1.00 46.06 490 SER A C 1
ATOM 3867 O O . SER A 1 490 ? 39.808 2.071 12.001 1.00 46.06 490 SER A O 1
ATOM 3869 N N . SER A 1 491 ? 41.933 1.610 11.481 1.00 42.53 491 SER A N 1
ATOM 3870 C CA . SER A 1 491 ? 42.537 2.139 12.714 1.00 42.53 491 SER A CA 1
ATOM 3871 C C . SER A 1 491 ? 43.274 3.477 12.532 1.00 42.53 491 SER A C 1
ATOM 3873 O O . SER A 1 491 ? 44.027 3.872 13.419 1.00 42.53 491 SER A O 1
ATOM 3875 N N . LEU A 1 492 ? 43.095 4.189 11.412 1.00 39.44 492 LEU A N 1
ATOM 3876 C CA . LEU A 1 492 ? 43.722 5.500 11.166 1.00 39.44 492 LEU A CA 1
ATOM 3877 C C . LEU A 1 492 ? 42.673 6.611 10.968 1.00 39.44 492 LEU A C 1
ATOM 3879 O O . LEU A 1 492 ? 41.642 6.367 10.336 1.00 39.44 492 LEU A O 1
ATOM 3883 N N . PRO A 1 493 ? 42.906 7.824 11.514 1.00 38.38 493 PRO A N 1
ATOM 3884 C CA . PRO A 1 493 ? 41.928 8.906 11.504 1.00 38.38 493 PRO A CA 1
ATOM 3885 C C . PRO A 1 493 ? 41.811 9.553 10.112 1.00 38.38 493 PRO A C 1
ATOM 3887 O O . PRO A 1 493 ? 42.747 9.474 9.311 1.00 38.38 493 PRO A O 1
ATOM 3890 N N . PRO A 1 494 ? 40.677 10.215 9.812 1.00 40.44 494 PRO A N 1
ATOM 3891 C CA . PRO A 1 494 ? 40.413 10.761 8.492 1.00 40.44 494 PRO A CA 1
ATOM 3892 C C . PRO A 1 494 ? 41.186 12.068 8.301 1.00 40.44 494 PRO A C 1
ATOM 3894 O O . PRO A 1 494 ? 40.856 13.091 8.899 1.00 40.44 494 PRO A O 1
ATOM 3897 N N . SER A 1 495 ? 42.186 12.045 7.425 1.00 36.56 495 SER A N 1
ATOM 3898 C CA . SER A 1 495 ? 42.839 13.255 6.930 1.00 36.56 495 SER A CA 1
ATOM 3899 C C . SER A 1 495 ? 42.526 13.429 5.446 1.00 36.56 495 SER A C 1
ATOM 3901 O O . SER A 1 495 ? 43.063 12.717 4.608 1.00 36.56 495 SER A O 1
ATOM 3903 N N . SER A 1 496 ? 41.686 14.426 5.156 1.00 35.94 496 SER A N 1
ATOM 3904 C CA . SER A 1 496 ? 41.582 15.156 3.884 1.00 35.94 496 SER A CA 1
ATOM 3905 C C . SER A 1 496 ? 41.152 14.389 2.623 1.00 35.94 496 SER A C 1
ATOM 3907 O O . SER A 1 496 ? 41.981 13.973 1.820 1.00 35.94 496 SER A O 1
ATOM 3909 N N . SER A 1 497 ? 39.839 14.314 2.391 1.00 34.47 497 SER A N 1
ATOM 3910 C CA . SER A 1 497 ? 39.134 14.662 1.134 1.00 34.47 497 SER A CA 1
ATOM 3911 C C . SER A 1 497 ? 37.720 14.064 1.158 1.00 34.47 497 SER A C 1
ATOM 3913 O O . SER A 1 497 ? 37.466 13.020 1.753 1.00 34.47 497 SER A O 1
ATOM 3915 N N . TYR A 1 498 ? 36.770 14.811 0.609 1.00 36.78 498 TYR A N 1
ATOM 3916 C CA . TYR A 1 498 ? 35.331 14.630 0.760 1.00 36.78 498 TYR A CA 1
ATOM 3917 C C . TYR A 1 498 ? 34.809 13.358 0.073 1.00 36.78 498 TYR A C 1
ATOM 3919 O O . TYR A 1 498 ? 34.394 13.422 -1.072 1.00 36.78 498 TYR A O 1
ATOM 3927 N N . LEU A 1 499 ? 34.782 12.224 0.776 1.00 36.06 499 LEU A N 1
ATOM 3928 C CA . LEU A 1 499 ? 33.840 11.118 0.549 1.00 36.06 499 LEU A CA 1
ATOM 3929 C C . LEU A 1 499 ? 33.771 10.284 1.835 1.00 36.06 499 LEU A C 1
ATOM 3931 O O . LEU A 1 499 ? 34.762 9.706 2.280 1.00 36.06 499 LEU A O 1
ATOM 3935 N N . HIS A 1 500 ? 32.597 10.248 2.472 1.00 37.91 500 HIS A N 1
ATOM 3936 C CA . HIS A 1 500 ? 32.369 9.367 3.617 1.00 37.91 500 HIS A CA 1
ATOM 3937 C C . HIS A 1 500 ? 32.615 7.902 3.196 1.00 37.91 500 HIS A C 1
ATOM 3939 O O . HIS A 1 500 ? 32.143 7.505 2.128 1.00 37.91 500 HIS A O 1
ATOM 3945 N N . PRO A 1 501 ? 33.254 7.061 4.037 1.00 42.00 501 PRO A N 1
ATOM 3946 C CA . PRO A 1 501 ? 33.470 5.640 3.745 1.00 42.00 501 PRO A CA 1
ATOM 3947 C C . PRO A 1 501 ? 32.194 4.878 3.344 1.00 42.00 501 PRO A C 1
ATOM 3949 O O . PRO A 1 501 ? 32.267 3.911 2.596 1.00 42.00 501 PRO A O 1
ATOM 3952 N N . SER A 1 502 ? 31.018 5.324 3.798 1.00 52.81 502 SER A N 1
ATOM 3953 C CA . SER A 1 502 ? 29.713 4.742 3.462 1.00 52.81 502 SER A CA 1
ATOM 3954 C C . SER A 1 502 ? 29.260 4.971 2.014 1.00 52.81 502 SER A C 1
ATOM 3956 O O . SER A 1 502 ? 28.524 4.139 1.494 1.00 52.81 502 SER A O 1
ATOM 3958 N N . SER A 1 503 ? 29.686 6.053 1.352 1.00 57.56 503 SER A N 1
ATOM 3959 C CA . SER A 1 503 ? 29.251 6.386 -0.016 1.00 57.56 503 SER A CA 1
ATOM 3960 C C . SER A 1 503 ? 29.934 5.504 -1.062 1.00 57.56 503 SER A C 1
ATOM 3962 O O . SER A 1 503 ? 29.280 4.972 -1.951 1.00 57.56 503 SER A O 1
ATOM 3964 N N . TRP A 1 504 ? 31.241 5.283 -0.909 1.00 53.47 504 TRP A N 1
ATOM 3965 C CA . TRP A 1 504 ? 32.018 4.440 -1.821 1.00 53.47 504 TRP A CA 1
ATOM 3966 C C . TRP A 1 504 ? 31.663 2.950 -1.682 1.00 53.47 504 TRP A C 1
ATOM 3968 O O . TRP A 1 504 ? 31.493 2.249 -2.673 1.00 53.47 504 TRP A O 1
ATOM 3978 N N . LEU A 1 505 ? 31.462 2.469 -0.446 1.00 59.66 505 LEU A N 1
ATOM 3979 C CA . LEU A 1 505 ? 30.999 1.095 -0.195 1.00 59.66 505 LEU A CA 1
ATOM 3980 C C . LEU A 1 505 ? 29.652 0.807 -0.873 1.00 59.66 505 LEU A C 1
ATOM 3982 O O . LEU A 1 505 ? 29.416 -0.310 -1.342 1.00 59.66 505 LEU A O 1
ATOM 3986 N N . LEU A 1 506 ? 28.772 1.811 -0.927 1.00 68.69 506 LEU A N 1
ATOM 3987 C CA . LEU A 1 506 ? 27.494 1.712 -1.618 1.00 68.69 506 LEU A CA 1
ATOM 3988 C C . LEU A 1 506 ? 27.688 1.637 -3.140 1.00 68.69 506 LEU A C 1
ATOM 3990 O O . LEU A 1 506 ? 27.085 0.772 -3.765 1.00 68.69 506 LEU A O 1
ATOM 3994 N N . GLN A 1 507 ? 28.556 2.469 -3.721 1.00 70.31 507 GLN A N 1
ATOM 3995 C CA . GLN A 1 507 ? 28.831 2.483 -5.166 1.00 70.31 507 GLN A CA 1
ATOM 3996 C C . GLN A 1 507 ? 29.421 1.160 -5.673 1.00 70.31 507 GLN A C 1
ATOM 3998 O O . GLN A 1 507 ? 28.896 0.577 -6.619 1.00 70.31 507 GLN A O 1
ATOM 4003 N N . VAL A 1 508 ? 30.415 0.605 -4.974 1.00 68.12 508 VAL A N 1
ATOM 4004 C CA . VAL A 1 508 ? 30.980 -0.717 -5.310 1.00 68.12 508 VAL A CA 1
ATOM 4005 C C . VAL A 1 508 ? 29.914 -1.813 -5.241 1.00 68.12 508 VAL A C 1
ATOM 4007 O O . VAL A 1 508 ? 29.816 -2.660 -6.128 1.00 68.12 508 VAL A O 1
ATOM 4010 N N . THR A 1 509 ? 29.057 -1.770 -4.217 1.00 81.44 509 THR A N 1
ATOM 4011 C CA . THR A 1 509 ? 27.938 -2.715 -4.092 1.00 81.44 509 THR A CA 1
ATOM 4012 C C . THR A 1 509 ? 26.966 -2.594 -5.271 1.00 81.44 509 THR A C 1
ATOM 4014 O O . THR A 1 509 ? 26.446 -3.607 -5.734 1.00 81.44 509 THR A O 1
ATOM 4017 N N . LEU A 1 510 ? 26.716 -1.381 -5.774 1.00 86.31 510 LEU A N 1
ATOM 4018 C CA . LEU A 1 510 ? 25.828 -1.156 -6.918 1.00 86.31 510 LEU A CA 1
ATOM 4019 C C . LEU A 1 510 ? 26.394 -1.753 -8.211 1.00 86.31 510 LEU A C 1
ATOM 4021 O O . LEU A 1 510 ? 25.642 -2.400 -8.933 1.00 86.31 510 LEU A O 1
ATOM 4025 N N . LEU A 1 511 ? 27.702 -1.642 -8.464 1.00 88.50 511 LEU A N 1
ATOM 4026 C CA . LEU A 1 511 ? 28.345 -2.292 -9.618 1.00 88.50 511 LEU A CA 1
ATOM 4027 C C . LEU A 1 511 ? 28.160 -3.816 -9.588 1.00 88.50 511 LEU A C 1
ATOM 4029 O O . LEU A 1 511 ? 27.788 -4.422 -10.595 1.00 88.50 511 LEU A O 1
ATOM 4033 N N . GLN A 1 512 ? 28.347 -4.432 -8.417 1.00 89.12 512 GLN A N 1
ATOM 4034 C CA . GLN A 1 512 ? 28.125 -5.869 -8.229 1.00 89.12 512 GLN A CA 1
ATOM 4035 C C . GLN A 1 512 ? 26.652 -6.249 -8.435 1.00 89.12 512 GLN A C 1
ATOM 4037 O O . GLN A 1 512 ? 26.362 -7.288 -9.026 1.00 89.12 512 GLN A O 1
ATOM 4042 N N . VAL A 1 513 ? 25.714 -5.413 -7.977 1.00 91.12 513 VAL A N 1
ATOM 4043 C CA . VAL A 1 513 ? 24.273 -5.620 -8.193 1.00 91.12 513 VAL A CA 1
ATOM 4044 C C . VAL A 1 513 ? 23.925 -5.541 -9.680 1.00 91.12 513 VAL A C 1
ATOM 4046 O O . VAL A 1 513 ? 23.190 -6.405 -10.159 1.00 91.12 513 VAL A O 1
ATOM 4049 N N . CYS A 1 514 ? 24.467 -4.573 -10.424 1.00 92.56 514 CYS A N 1
ATOM 4050 C CA . CYS A 1 514 ? 24.258 -4.457 -11.870 1.00 92.56 514 CYS A CA 1
ATOM 4051 C C . CYS A 1 514 ? 24.822 -5.677 -12.611 1.00 92.56 514 CYS A C 1
ATOM 4053 O O . CYS A 1 514 ? 24.120 -6.278 -13.423 1.00 92.56 514 CYS A O 1
ATOM 4055 N N . ALA A 1 515 ? 26.043 -6.108 -12.277 1.00 93.12 515 ALA A N 1
ATOM 4056 C CA . ALA A 1 515 ? 26.654 -7.293 -12.877 1.00 93.12 515 ALA A CA 1
ATOM 4057 C C . ALA A 1 515 ? 25.870 -8.579 -12.571 1.00 93.12 515 ALA A C 1
ATOM 4059 O O . ALA A 1 515 ? 25.587 -9.369 -13.473 1.00 93.12 515 ALA A O 1
ATOM 4060 N N . LEU A 1 516 ? 25.460 -8.774 -11.314 1.00 94.38 516 LEU A N 1
ATOM 4061 C CA . LEU A 1 516 ? 24.633 -9.909 -10.911 1.00 94.38 516 LEU A CA 1
ATOM 4062 C C . LEU A 1 516 ? 23.276 -9.898 -11.626 1.00 94.38 516 LEU A C 1
ATOM 4064 O O . LEU A 1 516 ? 22.833 -10.945 -12.093 1.00 94.38 516 LEU A O 1
ATOM 4068 N N . SER A 1 517 ? 22.634 -8.732 -11.737 1.00 95.31 517 SER A N 1
ATOM 4069 C CA . SER A 1 517 ? 21.355 -8.578 -12.444 1.00 95.31 517 SER A CA 1
ATOM 4070 C C . SER A 1 517 ? 21.494 -8.942 -13.921 1.00 95.31 517 SER A C 1
ATOM 4072 O O . SER A 1 517 ? 20.713 -9.750 -14.417 1.00 95.31 517 SER A O 1
ATOM 4074 N N . ALA A 1 518 ? 22.546 -8.459 -14.592 1.00 94.94 518 ALA A N 1
ATOM 4075 C CA . ALA A 1 518 ? 22.831 -8.809 -15.981 1.00 94.94 518 ALA A CA 1
ATOM 4076 C C . ALA A 1 518 ? 23.027 -10.324 -16.166 1.00 94.94 518 ALA A C 1
ATOM 4078 O O . ALA A 1 518 ? 22.424 -10.916 -17.060 1.00 94.94 518 ALA A O 1
ATOM 4079 N N . ILE A 1 519 ? 23.804 -10.979 -15.291 1.00 94.06 519 ILE A N 1
ATOM 4080 C CA . ILE A 1 519 ? 23.979 -12.441 -15.321 1.00 94.06 519 ILE A CA 1
ATOM 4081 C C . ILE A 1 519 ? 22.627 -13.149 -15.164 1.00 94.06 519 ILE A C 1
ATOM 4083 O O . ILE A 1 519 ? 22.308 -14.055 -15.932 1.00 94.06 519 ILE A O 1
ATOM 4087 N N . LEU A 1 520 ? 21.822 -12.747 -14.180 1.00 94.94 520 LEU A N 1
ATOM 4088 C CA . LEU A 1 520 ? 20.515 -13.349 -13.909 1.00 94.94 520 LEU A CA 1
ATOM 4089 C C . LEU A 1 520 ? 19.554 -13.208 -15.098 1.00 94.94 520 LEU A C 1
ATOM 4091 O O . LEU A 1 520 ? 18.881 -14.183 -15.439 1.00 94.94 520 LEU A O 1
ATOM 4095 N N . ASP A 1 521 ? 19.520 -12.043 -15.745 1.00 95.81 521 ASP A N 1
ATOM 4096 C CA . ASP A 1 521 ? 18.675 -11.783 -16.912 1.00 95.81 521 ASP A CA 1
ATOM 4097 C C . ASP A 1 521 ? 19.137 -12.587 -18.136 1.00 95.81 521 ASP A C 1
ATOM 4099 O O . ASP A 1 521 ? 18.314 -13.226 -18.795 1.00 95.81 521 ASP A O 1
ATOM 4103 N N . ILE A 1 522 ? 20.449 -12.659 -18.389 1.00 93.81 522 ILE A N 1
ATOM 4104 C CA . ILE A 1 522 ? 21.038 -13.492 -19.452 1.00 93.81 522 ILE A CA 1
ATOM 4105 C C . ILE A 1 522 ? 20.645 -14.964 -19.264 1.00 93.81 522 ILE A C 1
ATOM 4107 O O . ILE A 1 522 ? 20.136 -15.597 -20.191 1.00 93.81 522 ILE A O 1
ATOM 4111 N N . LEU A 1 523 ? 20.816 -15.504 -18.051 1.00 90.94 523 LEU A N 1
ATOM 4112 C CA . LEU A 1 523 ? 20.464 -16.891 -17.715 1.00 90.94 523 LEU A CA 1
ATOM 4113 C C . LEU A 1 523 ? 18.949 -17.151 -17.768 1.00 90.94 523 LEU A C 1
ATOM 4115 O O . LEU A 1 523 ? 18.503 -18.293 -17.928 1.00 90.94 523 LEU A O 1
ATOM 4119 N N . LEU A 1 524 ? 18.136 -16.105 -17.604 1.00 92.69 524 LEU A N 1
ATOM 4120 C CA . LEU A 1 524 ? 16.688 -16.195 -17.727 1.00 92.69 524 LEU A CA 1
ATOM 4121 C C . LEU A 1 524 ? 16.260 -16.227 -19.198 1.00 92.69 524 LEU A C 1
ATOM 4123 O O . LEU A 1 524 ? 15.397 -17.038 -19.554 1.00 92.69 524 LEU A O 1
ATOM 4127 N N . VAL A 1 525 ? 16.865 -15.396 -20.047 1.00 92.81 525 VAL A N 1
ATOM 4128 C CA . VAL A 1 525 ? 16.558 -15.299 -21.481 1.00 92.81 525 VAL A CA 1
ATOM 4129 C C . VAL A 1 525 ? 17.069 -16.525 -22.244 1.00 92.81 525 VAL A C 1
ATOM 4131 O O . VAL A 1 525 ? 16.272 -17.215 -22.888 1.00 92.81 525 VAL A O 1
ATOM 4134 N N . PHE A 1 526 ? 18.355 -16.857 -22.119 1.00 88.94 526 PHE A N 1
ATOM 4135 C CA . PHE A 1 526 ? 19.010 -17.897 -22.916 1.00 88.94 526 PHE A CA 1
ATOM 4136 C C . PHE A 1 526 ? 19.050 -19.249 -22.196 1.00 88.94 526 PHE A C 1
ATOM 4138 O O . PHE A 1 526 ? 19.331 -19.343 -21.002 1.00 88.94 526 PHE A O 1
ATOM 4145 N N . LYS A 1 527 ? 18.742 -20.331 -22.924 1.00 74.69 527 LYS A N 1
ATOM 4146 C CA . LYS A 1 527 ? 18.603 -21.678 -22.339 1.00 74.69 527 LYS A CA 1
ATOM 4147 C C . LYS A 1 527 ? 19.857 -22.547 -22.446 1.00 74.69 527 LYS A C 1
ATOM 4149 O O . LYS A 1 527 ? 19.966 -23.480 -21.652 1.00 74.69 527 LYS A O 1
ATOM 4154 N N . GLN A 1 528 ? 20.725 -22.339 -23.440 1.00 63.81 528 GLN A N 1
ATOM 4155 C CA . GLN A 1 528 ? 21.714 -23.344 -23.854 1.00 63.81 528 GLN A CA 1
ATOM 4156 C C . GLN A 1 528 ? 23.047 -22.744 -24.303 1.00 63.81 528 GLN A C 1
ATOM 4158 O O . GLN A 1 528 ? 23.470 -22.905 -25.444 1.00 63.81 528 GLN A O 1
ATOM 4163 N N . SER A 1 529 ? 23.785 -22.204 -23.340 1.00 60.44 529 SER A N 1
ATOM 4164 C CA . SER A 1 529 ? 25.208 -21.954 -23.524 1.00 60.44 529 SER A CA 1
ATOM 4165 C C . SER A 1 529 ? 26.025 -22.667 -22.464 1.00 60.44 529 SER A C 1
ATOM 4167 O O . SER A 1 529 ? 25.634 -22.790 -21.302 1.00 60.44 529 SER A O 1
ATOM 4169 N N . ASP A 1 530 ? 27.192 -23.140 -22.883 1.00 64.38 530 ASP A N 1
ATOM 4170 C CA . ASP A 1 530 ? 28.234 -23.623 -21.991 1.00 64.38 530 ASP A CA 1
ATOM 4171 C C . ASP A 1 530 ? 28.899 -22.387 -21.362 1.00 64.38 530 ASP A C 1
ATOM 4173 O O . ASP A 1 530 ? 29.978 -21.962 -21.774 1.00 64.38 530 ASP A O 1
ATOM 4177 N N . TRP A 1 531 ? 28.195 -21.746 -20.418 1.00 69.62 531 TRP A N 1
ATOM 4178 C CA . TRP A 1 531 ? 28.544 -20.442 -19.826 1.00 69.62 531 TRP A CA 1
ATOM 4179 C C . TRP A 1 531 ? 29.896 -20.416 -19.091 1.00 69.62 531 TRP A C 1
ATOM 4181 O O . TRP A 1 531 ? 30.302 -19.384 -18.568 1.00 69.62 531 TRP A O 1
ATOM 4191 N N . ASN A 1 532 ? 30.594 -21.551 -19.040 1.00 59.66 532 ASN A N 1
ATOM 4192 C CA . ASN A 1 532 ? 31.921 -21.697 -18.457 1.00 59.66 532 ASN A CA 1
ATOM 4193 C C . ASN A 1 532 ? 33.059 -21.492 -19.485 1.00 59.66 532 ASN A C 1
ATOM 4195 O O . ASN A 1 532 ? 34.226 -21.610 -19.116 1.00 59.66 532 ASN A O 1
ATOM 4199 N N . LYS A 1 533 ? 32.760 -21.222 -20.767 1.00 50.97 533 LYS A N 1
ATOM 4200 C CA . LYS A 1 533 ? 33.782 -20.955 -21.797 1.00 50.97 533 LYS A CA 1
ATOM 4201 C C . LYS A 1 533 ? 34.246 -19.496 -21.745 1.00 50.97 533 LYS A C 1
ATOM 4203 O O . LYS A 1 533 ? 33.471 -18.587 -22.014 1.00 50.97 533 LYS A O 1
ATOM 4208 N N . VAL A 1 534 ? 35.523 -19.292 -21.426 1.00 42.41 534 VAL A N 1
ATOM 4209 C CA . VAL A 1 534 ? 36.186 -17.978 -21.385 1.00 42.41 534 VAL A CA 1
ATOM 4210 C C . VAL A 1 534 ? 36.746 -17.641 -22.776 1.00 42.41 534 VAL A C 1
ATOM 4212 O O . VAL A 1 534 ? 37.492 -18.456 -23.319 1.00 42.41 534 VAL A O 1
ATOM 4215 N N . PRO A 1 535 ? 36.443 -16.476 -23.377 1.00 40.97 535 PRO A N 1
ATOM 4216 C CA . PRO A 1 535 ? 37.188 -15.984 -24.535 1.00 40.97 535 PRO A CA 1
ATOM 4217 C C . PRO A 1 535 ? 38.583 -15.501 -24.107 1.00 40.97 535 PRO A C 1
ATOM 4219 O O . PRO A 1 535 ? 38.694 -14.664 -23.214 1.00 40.97 535 PRO A O 1
ATOM 4222 N N . GLU A 1 536 ? 39.641 -15.971 -24.774 1.00 37.81 536 GLU A N 1
ATOM 4223 C CA . GLU A 1 536 ? 41.053 -15.651 -24.460 1.00 37.81 536 GLU A CA 1
ATOM 4224 C C . GLU A 1 536 ? 41.417 -14.152 -24.581 1.00 37.81 536 GLU A C 1
ATOM 4226 O O . GLU A 1 536 ? 42.471 -13.742 -24.107 1.00 37.81 536 GLU A O 1
ATOM 4231 N N . ASN A 1 537 ? 40.543 -13.310 -25.148 1.00 39.62 537 ASN A N 1
ATOM 4232 C CA . ASN A 1 537 ? 40.888 -11.947 -25.581 1.00 39.62 537 ASN A CA 1
ATOM 4233 C C . ASN A 1 537 ? 40.275 -10.806 -24.739 1.00 39.62 537 ASN A C 1
ATOM 4235 O O . ASN A 1 537 ? 40.343 -9.653 -25.155 1.00 39.62 537 ASN A O 1
ATOM 4239 N N . LEU A 1 538 ? 39.652 -11.092 -23.589 1.00 40.91 538 LEU A N 1
ATOM 4240 C CA . LEU A 1 538 ? 39.068 -10.064 -22.698 1.00 40.91 538 LEU A CA 1
ATOM 4241 C C . LEU A 1 538 ? 39.888 -9.826 -21.412 1.00 40.91 538 LEU A C 1
ATOM 4243 O O . LEU A 1 538 ? 39.494 -9.028 -20.565 1.00 40.91 538 LEU A O 1
ATOM 4247 N N . LEU A 1 539 ? 41.033 -10.501 -21.270 1.00 38.53 539 LEU A N 1
ATOM 4248 C CA . LEU A 1 539 ? 41.874 -10.515 -20.068 1.00 38.53 539 LEU A CA 1
ATOM 4249 C C . LEU A 1 539 ? 43.015 -9.487 -20.133 1.00 38.53 539 LEU A C 1
ATOM 4251 O O . LEU A 1 539 ? 44.184 -9.851 -20.139 1.00 38.53 539 LEU A O 1
ATOM 4255 N N . GLU A 1 540 ? 42.686 -8.197 -20.129 1.00 35.16 540 GLU A N 1
ATOM 4256 C CA . GLU A 1 540 ? 43.637 -7.141 -19.735 1.00 35.16 540 GLU A CA 1
ATOM 4257 C C . GLU A 1 540 ? 42.982 -6.142 -18.767 1.00 35.16 540 GLU A C 1
ATOM 4259 O O . GLU A 1 540 ? 43.108 -4.930 -18.890 1.00 35.16 540 GLU A O 1
ATOM 4264 N N . VAL A 1 541 ? 42.268 -6.651 -17.760 1.00 34.72 541 VAL A N 1
ATOM 4265 C CA . VAL A 1 541 ? 41.966 -5.904 -16.529 1.00 34.72 541 VAL A CA 1
ATOM 4266 C C . VAL A 1 541 ? 42.198 -6.875 -15.373 1.00 34.72 541 VAL A C 1
ATOM 4268 O O . VAL A 1 541 ? 41.616 -7.955 -15.344 1.00 34.72 541 VAL A O 1
ATOM 4271 N N . GLY A 1 542 ? 43.153 -6.549 -14.502 1.00 31.80 542 GLY A N 1
ATOM 4272 C CA . GLY A 1 542 ? 43.907 -7.512 -13.695 1.00 31.80 542 GLY A CA 1
ATOM 4273 C C . GLY A 1 542 ? 43.141 -8.391 -12.695 1.00 31.80 542 GLY A C 1
ATOM 4274 O O . GLY A 1 542 ? 42.044 -8.071 -12.239 1.00 31.80 542 GLY A O 1
ATOM 4275 N N . GLY A 1 543 ? 43.816 -9.483 -12.311 1.00 34.78 543 GLY A N 1
ATOM 4276 C CA . GLY A 1 543 ? 43.494 -10.343 -11.169 1.00 34.78 543 GLY A CA 1
ATOM 4277 C C . GLY A 1 543 ? 43.369 -11.829 -11.521 1.00 34.78 543 GLY A C 1
ATOM 4278 O O . GLY A 1 543 ? 42.268 -12.315 -11.765 1.00 34.78 543 GLY A O 1
ATOM 4279 N N . ASP A 1 544 ? 44.485 -12.564 -11.486 1.00 34.84 544 ASP A N 1
ATOM 4280 C CA . ASP A 1 544 ? 44.527 -14.032 -11.566 1.00 34.84 544 ASP A CA 1
ATOM 4281 C C . ASP A 1 544 ? 43.840 -14.667 -10.339 1.00 34.84 544 ASP A C 1
ATOM 4283 O O . ASP A 1 544 ? 44.459 -14.775 -9.283 1.00 34.84 544 ASP A O 1
ATOM 4287 N N . SER A 1 545 ? 42.565 -15.079 -10.436 1.00 40.12 545 SER A N 1
ATOM 4288 C CA . SER A 1 545 ? 41.924 -15.914 -9.388 1.00 40.12 545 SER A CA 1
ATOM 4289 C C . SER A 1 545 ? 40.597 -16.610 -9.769 1.00 40.12 545 SER A C 1
ATOM 4291 O O . SER A 1 545 ? 40.211 -17.582 -9.127 1.00 40.12 545 SER A O 1
ATOM 4293 N N . ALA A 1 546 ? 39.875 -16.203 -10.820 1.00 43.19 546 ALA A N 1
ATOM 4294 C CA . ALA A 1 546 ? 38.512 -16.716 -11.073 1.00 43.19 546 ALA A CA 1
ATOM 4295 C C . ALA A 1 546 ? 38.412 -17.945 -12.010 1.00 43.19 546 ALA A C 1
ATOM 4297 O O . ALA A 1 546 ? 37.321 -18.304 -12.460 1.00 43.19 546 ALA A O 1
ATOM 4298 N N . ALA A 1 547 ? 39.524 -18.610 -12.326 1.00 40.56 547 ALA A N 1
ATOM 4299 C CA . ALA A 1 547 ? 39.553 -19.722 -13.276 1.00 40.56 547 ALA A CA 1
ATOM 4300 C C . ALA A 1 547 ? 39.151 -21.058 -12.613 1.00 40.56 547 ALA A C 1
ATOM 4302 O O . ALA A 1 547 ? 40.007 -21.880 -12.291 1.00 40.56 547 ALA A O 1
ATOM 4303 N N . GLY A 1 548 ? 37.851 -21.297 -12.391 1.00 46.28 548 GLY A N 1
ATOM 4304 C CA . GLY A 1 548 ? 37.382 -22.650 -12.036 1.00 46.28 548 GLY A CA 1
ATOM 4305 C C . GLY A 1 548 ? 35.976 -22.816 -11.449 1.00 46.28 548 GLY A C 1
ATOM 4306 O O . GLY A 1 548 ? 35.475 -23.940 -11.423 1.00 46.28 548 GLY A O 1
ATOM 4307 N N . THR A 1 549 ? 35.313 -21.751 -10.992 1.00 56.66 549 THR A N 1
ATOM 4308 C CA . THR A 1 549 ? 33.991 -21.854 -10.339 1.00 56.66 549 THR A CA 1
ATOM 4309 C C . THR A 1 549 ? 32.866 -21.611 -11.342 1.00 56.66 549 THR A C 1
ATOM 4311 O O . THR A 1 549 ? 32.833 -20.558 -11.978 1.00 56.66 549 THR A O 1
ATOM 4314 N N . SER A 1 550 ? 31.922 -22.553 -11.460 1.00 73.62 550 SER A N 1
ATOM 4315 C CA . SER A 1 550 ? 30.788 -22.427 -12.392 1.00 73.62 550 SER A CA 1
ATOM 4316 C C . SER A 1 550 ? 29.956 -21.166 -12.123 1.00 73.62 550 SER A C 1
ATOM 4318 O O . SER A 1 550 ? 29.763 -20.789 -10.964 1.00 73.62 550 SER A O 1
ATOM 4320 N N . VAL A 1 551 ? 29.399 -20.552 -13.177 1.00 82.50 551 VAL A N 1
ATOM 4321 C CA . VAL A 1 551 ? 28.509 -19.371 -13.075 1.00 82.50 551 VAL A CA 1
ATOM 4322 C C . VAL A 1 551 ? 27.424 -19.587 -12.012 1.00 82.50 551 VAL A C 1
ATOM 4324 O O . VAL A 1 551 ? 27.1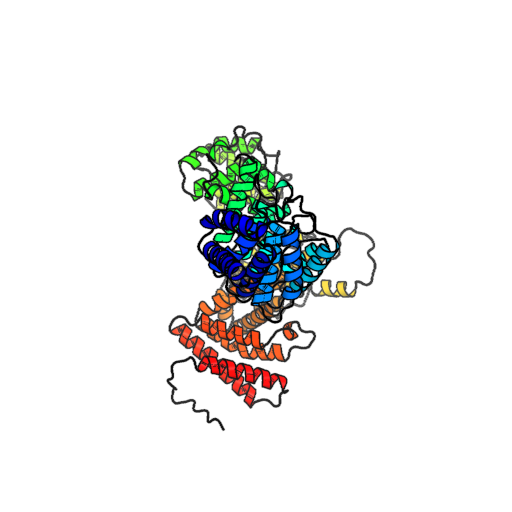83 -18.728 -11.166 1.00 82.50 551 VAL A O 1
ATOM 4327 N N . TRP A 1 552 ? 26.815 -20.777 -11.998 1.00 80.38 552 TRP A N 1
ATOM 4328 C CA . TRP A 1 552 ? 25.760 -21.145 -11.053 1.00 80.38 552 TRP A CA 1
ATOM 4329 C C . TRP A 1 552 ? 26.207 -21.087 -9.592 1.00 80.38 552 TRP A C 1
ATOM 4331 O O . TRP A 1 552 ? 25.472 -20.580 -8.747 1.00 80.38 552 TRP A O 1
ATOM 4341 N N . GLN A 1 553 ? 27.413 -21.567 -9.286 1.00 78.56 553 GLN A N 1
ATOM 4342 C CA . GLN A 1 553 ? 27.953 -21.522 -7.927 1.00 78.56 553 GLN A CA 1
ATOM 4343 C C . GLN A 1 553 ? 28.193 -20.081 -7.466 1.00 78.56 553 GLN A C 1
ATOM 4345 O O . GLN A 1 553 ? 27.850 -19.757 -6.333 1.00 78.56 553 GLN A O 1
ATOM 4350 N N . GLN A 1 554 ? 28.704 -19.206 -8.339 1.00 82.56 554 GLN A N 1
ATOM 4351 C CA . GLN A 1 554 ? 28.961 -17.801 -7.996 1.00 82.56 554 GLN A CA 1
ATOM 4352 C C . GLN A 1 554 ? 27.659 -17.022 -7.734 1.00 82.56 554 GLN A C 1
ATOM 4354 O O . GLN A 1 554 ? 27.542 -16.287 -6.749 1.00 82.56 554 GLN A O 1
ATOM 4359 N N . VAL A 1 555 ? 26.631 -17.244 -8.561 1.00 86.69 555 VAL A N 1
ATOM 4360 C CA . VAL A 1 555 ? 25.307 -16.633 -8.361 1.00 86.69 555 VAL A CA 1
ATOM 4361 C C . VAL A 1 555 ? 24.669 -17.134 -7.058 1.00 86.69 555 VAL A C 1
ATOM 4363 O O . VAL A 1 555 ? 24.163 -16.332 -6.276 1.00 86.69 555 VAL A O 1
ATOM 4366 N N . VAL A 1 556 ? 24.736 -18.437 -6.759 1.00 84.69 556 VAL A N 1
ATOM 4367 C CA . VAL A 1 556 ? 24.209 -18.989 -5.494 1.00 84.69 556 VAL A CA 1
ATOM 4368 C C . VAL A 1 556 ? 24.995 -18.477 -4.281 1.00 84.69 556 VAL A C 1
ATOM 4370 O O . VAL A 1 556 ? 24.392 -18.142 -3.261 1.00 84.69 556 VAL A O 1
ATOM 4373 N N . GLN A 1 557 ? 26.320 -18.340 -4.383 1.00 85.12 557 GLN A N 1
ATOM 4374 C CA . GLN A 1 557 ? 27.170 -17.808 -3.311 1.00 85.12 557 GLN A CA 1
ATOM 4375 C C . GLN A 1 557 ? 26.814 -16.360 -2.941 1.00 85.12 557 GLN A C 1
ATOM 4377 O O . GLN A 1 557 ? 26.977 -15.963 -1.784 1.00 85.12 557 GLN A O 1
ATOM 4382 N N . SER A 1 558 ? 26.233 -15.598 -3.873 1.00 88.25 558 SER A N 1
ATOM 4383 C CA . SER A 1 558 ? 25.769 -14.228 -3.626 1.00 88.25 558 SER A CA 1
ATOM 4384 C C . SER A 1 558 ? 24.653 -14.149 -2.571 1.00 88.25 558 SER A C 1
ATOM 4386 O O . SER A 1 558 ? 24.527 -13.129 -1.896 1.00 88.25 558 SER A O 1
ATOM 4388 N N . LEU A 1 559 ? 23.917 -15.243 -2.314 1.00 85.75 559 LEU A N 1
ATOM 4389 C CA . LEU A 1 559 ? 22.964 -15.343 -1.195 1.00 85.75 559 LEU A CA 1
ATOM 4390 C C . LEU A 1 559 ? 23.629 -15.290 0.189 1.00 85.75 559 LEU A C 1
ATOM 4392 O O . LEU A 1 559 ? 22.952 -15.019 1.178 1.00 85.75 559 LEU A O 1
ATOM 4396 N N . SER A 1 560 ? 24.935 -15.554 0.272 1.00 81.94 560 SER A N 1
ATOM 4397 C CA . SER A 1 560 ? 25.713 -15.507 1.518 1.00 81.94 560 SER A CA 1
ATOM 4398 C C . SER A 1 560 ? 26.556 -14.231 1.648 1.00 81.94 560 SER A C 1
ATOM 4400 O O . SER A 1 560 ? 27.382 -14.133 2.554 1.00 81.94 560 SER A O 1
ATOM 4402 N N . ASN A 1 561 ? 26.376 -13.250 0.753 1.00 82.75 561 ASN A N 1
ATOM 4403 C CA . ASN A 1 561 ? 27.134 -12.000 0.767 1.00 82.75 561 ASN A CA 1
ATOM 4404 C C . ASN A 1 561 ? 26.751 -11.109 1.971 1.00 82.75 561 ASN A C 1
ATOM 4406 O O . ASN A 1 561 ? 25.609 -11.106 2.433 1.00 82.75 561 ASN A O 1
ATOM 4410 N N . GLY A 1 562 ? 27.701 -10.317 2.478 1.00 76.12 562 GLY A N 1
ATOM 4411 C CA . GLY A 1 562 ? 27.456 -9.371 3.572 1.00 76.12 562 GLY A CA 1
ATOM 4412 C C . GLY A 1 562 ? 26.510 -8.217 3.209 1.00 76.12 562 GLY A C 1
ATOM 4413 O O . GLY A 1 562 ? 25.907 -7.628 4.102 1.00 76.12 562 GLY A O 1
ATOM 4414 N N . SER A 1 563 ? 26.352 -7.902 1.922 1.00 83.00 563 SER A N 1
ATOM 4415 C CA . SER A 1 563 ? 25.439 -6.867 1.434 1.00 83.00 563 SER A CA 1
ATOM 4416 C C . SER A 1 563 ? 24.005 -7.383 1.295 1.00 83.00 563 SER A C 1
ATOM 4418 O O . SER A 1 563 ? 23.747 -8.372 0.606 1.00 83.00 563 SER A O 1
ATOM 4420 N N . PHE A 1 564 ? 23.048 -6.674 1.903 1.00 83.12 564 PHE A N 1
ATOM 4421 C CA . PHE A 1 564 ? 21.621 -6.989 1.777 1.00 83.12 564 PHE A CA 1
ATOM 4422 C C . PHE A 1 564 ? 21.103 -6.794 0.341 1.00 83.12 564 PHE A C 1
ATOM 4424 O O . PHE A 1 564 ? 20.254 -7.563 -0.106 1.00 83.12 564 PHE A O 1
ATOM 4431 N N . LEU A 1 565 ? 21.632 -5.811 -0.405 1.00 85.38 565 LEU A N 1
ATOM 4432 C CA . LEU A 1 565 ? 21.228 -5.543 -1.793 1.00 85.38 565 LEU A CA 1
ATOM 4433 C C . LEU A 1 565 ? 21.589 -6.714 -2.710 1.00 85.38 565 LEU A C 1
ATOM 4435 O O . LEU A 1 565 ? 20.759 -7.157 -3.505 1.00 85.38 565 LEU A O 1
ATOM 4439 N N . LEU A 1 566 ? 22.798 -7.263 -2.557 1.00 87.81 566 LEU A N 1
ATOM 4440 C CA . LEU A 1 566 ? 23.234 -8.432 -3.322 1.00 87.81 566 LEU A CA 1
ATOM 4441 C C . LEU A 1 566 ? 22.431 -9.676 -2.964 1.00 87.81 566 LEU A C 1
ATOM 4443 O O . LEU A 1 566 ? 21.990 -10.389 -3.863 1.00 87.81 566 LEU A O 1
ATOM 4447 N N . ARG A 1 567 ? 22.178 -9.912 -1.671 1.00 89.19 567 ARG A N 1
ATOM 4448 C CA . ARG A 1 567 ? 21.349 -11.043 -1.236 1.00 89.19 567 ARG A CA 1
ATOM 4449 C C . ARG A 1 567 ? 19.924 -10.947 -1.775 1.00 89.19 567 ARG A C 1
ATOM 4451 O O . ARG A 1 567 ? 19.411 -11.946 -2.272 1.00 89.19 567 ARG A O 1
ATOM 4458 N N . ALA A 1 568 ? 19.312 -9.762 -1.743 1.00 90.12 568 ALA A N 1
ATOM 4459 C CA . ALA A 1 568 ? 17.976 -9.534 -2.290 1.00 90.12 568 ALA A CA 1
ATOM 4460 C C . ALA A 1 568 ? 17.927 -9.758 -3.811 1.00 90.12 568 ALA A C 1
ATOM 4462 O O . ALA A 1 568 ? 17.054 -10.482 -4.288 1.00 90.12 568 ALA A O 1
ATOM 4463 N N . THR A 1 569 ? 18.899 -9.210 -4.547 1.00 92.19 569 THR A N 1
ATOM 4464 C CA . THR A 1 569 ? 19.025 -9.373 -6.007 1.00 92.19 569 THR A CA 1
ATOM 4465 C C . THR A 1 569 ? 19.224 -10.844 -6.382 1.00 92.19 569 THR A C 1
ATOM 4467 O O . THR A 1 569 ? 18.505 -11.378 -7.227 1.00 92.19 569 THR A O 1
ATOM 4470 N N . ALA A 1 570 ? 20.140 -11.537 -5.695 1.00 93.00 570 ALA A N 1
ATOM 4471 C CA . ALA A 1 570 ? 20.383 -12.966 -5.877 1.00 93.00 570 ALA A CA 1
ATOM 4472 C C . ALA A 1 570 ? 19.124 -13.792 -5.588 1.00 93.00 570 ALA A C 1
ATOM 4474 O O . ALA A 1 570 ? 18.763 -14.664 -6.376 1.00 93.00 570 ALA A O 1
ATOM 4475 N N . ALA A 1 571 ? 18.436 -13.514 -4.476 1.00 94.25 571 ALA A N 1
ATOM 4476 C CA . ALA A 1 571 ? 17.238 -14.242 -4.078 1.00 94.25 571 ALA A CA 1
ATOM 4477 C C . ALA A 1 571 ? 16.104 -14.089 -5.093 1.00 94.25 571 ALA A C 1
ATOM 4479 O O . ALA A 1 571 ? 15.494 -15.089 -5.472 1.00 94.25 571 ALA A O 1
ATOM 4480 N N . GLU A 1 572 ? 15.845 -12.867 -5.563 1.00 95.38 572 GLU A N 1
ATOM 4481 C CA . GLU A 1 572 ? 14.826 -12.609 -6.579 1.00 95.38 572 GLU A CA 1
ATOM 4482 C C . GLU A 1 572 ? 15.172 -13.289 -7.911 1.00 95.38 572 GLU A C 1
ATOM 4484 O O . GLU A 1 572 ? 14.333 -13.982 -8.492 1.00 95.38 572 GLU A O 1
ATOM 4489 N N . GLY A 1 573 ? 16.410 -13.140 -8.386 1.00 95.19 573 GLY A N 1
ATOM 4490 C CA . GLY A 1 573 ? 16.855 -13.740 -9.641 1.00 95.19 573 GLY A CA 1
ATOM 4491 C C . GLY A 1 573 ? 16.833 -15.266 -9.624 1.00 95.19 573 GLY A C 1
ATOM 4492 O O . GLY A 1 573 ? 16.271 -15.892 -10.522 1.00 95.19 573 GLY A O 1
ATOM 4493 N N . LEU A 1 574 ? 17.377 -15.888 -8.576 1.00 94.81 574 LEU A N 1
ATOM 4494 C CA . LEU A 1 574 ? 17.371 -17.345 -8.417 1.00 94.81 574 LEU A CA 1
ATOM 4495 C C . LEU A 1 574 ? 15.946 -17.895 -8.268 1.00 94.81 574 LEU A C 1
ATOM 4497 O O . LEU A 1 574 ? 15.642 -18.952 -8.824 1.00 94.81 574 LEU A O 1
ATOM 4501 N N . ALA A 1 575 ? 15.051 -17.170 -7.589 1.00 96.75 575 ALA A N 1
ATOM 4502 C CA . ALA A 1 575 ? 13.631 -17.509 -7.532 1.00 96.75 575 ALA A CA 1
ATOM 4503 C C . ALA A 1 575 ? 12.985 -17.479 -8.930 1.00 96.75 575 ALA A C 1
ATOM 4505 O O . ALA A 1 575 ? 12.285 -18.424 -9.301 1.00 96.75 575 ALA A O 1
ATOM 4506 N N . LYS A 1 576 ? 13.262 -16.450 -9.747 1.00 95.94 576 LYS A N 1
ATOM 4507 C CA . LYS A 1 576 ? 12.791 -16.372 -11.144 1.00 95.94 576 LYS A CA 1
ATOM 4508 C C . LYS A 1 576 ? 13.334 -17.524 -11.993 1.00 95.94 576 LYS A C 1
ATOM 4510 O O . LYS A 1 576 ? 12.565 -18.153 -12.717 1.00 95.94 576 LYS A O 1
ATOM 4515 N N . LEU A 1 577 ? 14.622 -17.848 -11.871 1.00 93.06 577 LEU A N 1
ATOM 4516 C CA . LEU A 1 577 ? 15.274 -18.939 -12.607 1.00 93.06 577 LEU A CA 1
ATOM 4517 C C . LEU A 1 577 ? 14.718 -20.320 -12.229 1.00 93.06 577 LEU A C 1
ATOM 4519 O O . LEU A 1 577 ? 14.455 -21.134 -13.119 1.00 93.06 577 LEU A O 1
ATOM 4523 N N . LEU A 1 578 ? 14.491 -20.579 -10.934 1.00 92.69 578 LEU A N 1
ATOM 4524 C CA . LEU A 1 578 ? 13.808 -21.789 -10.455 1.00 92.69 578 LEU A CA 1
ATOM 4525 C C . LEU A 1 578 ? 12.383 -21.860 -10.987 1.00 92.69 578 LEU A C 1
ATOM 4527 O O . LEU A 1 578 ? 11.990 -22.873 -11.561 1.00 92.69 578 LEU A O 1
ATOM 4531 N N . TYR A 1 579 ? 11.622 -20.773 -10.845 1.00 95.00 579 TYR A N 1
ATOM 4532 C CA . TYR A 1 579 ? 10.251 -20.716 -11.334 1.00 95.00 579 TYR A CA 1
ATOM 4533 C C . TYR A 1 579 ? 10.195 -20.954 -12.846 1.00 95.00 579 TYR A C 1
ATOM 4535 O O . TYR A 1 579 ? 9.311 -21.662 -13.315 1.00 95.00 579 TYR A O 1
ATOM 4543 N N . ALA A 1 580 ? 11.143 -20.427 -13.622 1.00 92.12 580 ALA A N 1
ATOM 4544 C CA . ALA A 1 580 ? 11.248 -20.627 -15.067 1.00 92.12 580 ALA A CA 1
ATOM 4545 C C . ALA A 1 580 ? 11.834 -21.996 -15.487 1.00 92.12 580 ALA A C 1
ATOM 4547 O O . ALA A 1 580 ? 11.951 -22.256 -16.686 1.00 92.12 580 ALA A O 1
ATOM 4548 N N . GLY A 1 581 ? 12.211 -22.862 -14.537 1.00 88.81 581 GLY A N 1
ATOM 4549 C CA . GLY A 1 581 ? 12.780 -24.188 -14.802 1.00 88.81 581 GLY A CA 1
ATOM 4550 C C . GLY A 1 581 ? 14.216 -24.172 -15.345 1.00 88.81 581 GLY A C 1
ATOM 4551 O O . GLY A 1 581 ? 14.695 -25.192 -15.838 1.00 88.81 581 GLY A O 1
ATOM 4552 N N . ARG A 1 582 ? 14.923 -23.034 -15.269 1.00 87.00 582 ARG A N 1
ATOM 4553 C CA . ARG A 1 582 ? 16.285 -22.871 -15.813 1.00 87.00 582 ARG A CA 1
ATOM 4554 C C . ARG A 1 582 ? 17.316 -23.700 -15.051 1.00 87.00 582 ARG A C 1
ATOM 4556 O O . ARG A 1 582 ? 18.150 -24.356 -15.665 1.00 87.00 582 ARG A O 1
ATOM 4563 N N . LEU A 1 583 ? 17.211 -23.753 -13.722 1.00 83.25 583 LEU A N 1
ATOM 4564 C CA . LEU A 1 583 ? 18.144 -24.530 -12.893 1.00 83.25 583 LEU A CA 1
ATOM 4565 C C . LEU A 1 583 ? 17.958 -26.040 -13.025 1.00 83.25 583 LEU A C 1
ATOM 4567 O O . LEU A 1 583 ? 18.933 -26.779 -12.935 1.00 83.25 583 LEU A O 1
ATOM 4571 N N . ARG A 1 584 ? 16.737 -26.509 -13.306 1.00 81.88 584 ARG A N 1
ATOM 4572 C CA . ARG A 1 584 ? 16.498 -27.929 -13.597 1.00 81.88 584 ARG A CA 1
ATOM 4573 C C . ARG A 1 584 ? 17.257 -28.373 -14.846 1.00 81.88 584 ARG A C 1
ATOM 4575 O O . ARG A 1 584 ? 17.830 -29.457 -14.848 1.00 81.88 584 ARG A O 1
ATOM 4582 N N . ALA A 1 585 ? 17.300 -27.522 -15.874 1.00 74.75 585 ALA A N 1
ATOM 4583 C CA . ALA A 1 585 ? 18.067 -27.778 -17.092 1.00 74.75 585 ALA A CA 1
ATOM 4584 C C . ALA A 1 585 ? 19.588 -27.774 -16.848 1.00 74.75 585 ALA A C 1
ATOM 4586 O O . ALA A 1 585 ? 20.302 -28.534 -17.494 1.00 74.75 585 ALA A O 1
ATOM 4587 N N . ALA A 1 586 ? 20.073 -26.968 -15.897 1.00 71.62 586 ALA A N 1
ATOM 4588 C CA . ALA A 1 586 ? 21.479 -26.957 -15.483 1.00 71.62 586 ALA A CA 1
ATOM 4589 C C . ALA A 1 586 ? 21.877 -28.193 -14.650 1.00 71.62 586 ALA A C 1
ATOM 4591 O O . ALA A 1 586 ? 23.035 -28.604 -14.665 1.00 71.62 586 ALA A O 1
ATOM 4592 N N . GLY A 1 587 ? 20.923 -28.797 -13.935 1.00 79.56 587 GLY A N 1
ATOM 4593 C CA . GLY A 1 587 ? 21.090 -30.065 -13.232 1.00 79.56 587 GLY A CA 1
ATOM 4594 C C . GLY A 1 587 ? 20.296 -30.134 -11.926 1.00 79.56 587 GLY A C 1
ATOM 4595 O O . GLY A 1 587 ? 20.201 -29.162 -11.177 1.00 79.56 587 GLY A O 1
ATOM 4596 N N . HIS A 1 588 ? 19.775 -31.322 -11.603 1.00 80.75 588 HIS A N 1
ATOM 4597 C CA . HIS A 1 588 ? 18.960 -31.542 -10.399 1.00 80.75 588 HIS A CA 1
ATOM 4598 C C . HIS A 1 588 ? 19.657 -31.164 -9.085 1.00 80.75 588 HIS A C 1
ATOM 4600 O O . HIS A 1 588 ? 18.988 -30.784 -8.127 1.00 80.75 588 HIS A O 1
ATOM 4606 N N . GLU A 1 589 ? 20.982 -31.284 -9.013 1.00 81.56 589 GLU A N 1
ATOM 4607 C CA . GLU A 1 589 ? 21.721 -30.926 -7.801 1.00 81.56 589 GLU A CA 1
ATOM 4608 C C . GLU A 1 589 ? 21.783 -29.405 -7.604 1.00 81.56 589 GLU A C 1
ATOM 4610 O O . GLU A 1 589 ? 21.536 -28.918 -6.503 1.00 81.56 589 GLU A O 1
ATOM 4615 N N . VAL A 1 590 ? 21.990 -28.645 -8.683 1.00 81.88 590 VAL A N 1
ATOM 4616 C CA . VAL A 1 590 ? 21.975 -27.173 -8.657 1.00 81.88 590 VAL A CA 1
ATOM 4617 C C . VAL A 1 590 ? 20.585 -26.659 -8.269 1.00 81.88 590 VAL A C 1
ATOM 4619 O O . VAL A 1 590 ? 20.465 -25.764 -7.431 1.00 81.88 590 VAL A O 1
ATOM 4622 N N . GLU A 1 591 ? 19.526 -27.262 -8.819 1.00 86.06 591 GLU A N 1
ATOM 4623 C CA . GLU A 1 591 ? 18.132 -26.961 -8.470 1.00 86.06 591 GLU A CA 1
ATOM 4624 C C . GLU A 1 591 ? 17.870 -27.157 -6.966 1.00 86.06 591 GLU A C 1
ATOM 4626 O O . GLU A 1 591 ? 17.337 -26.263 -6.301 1.00 86.06 591 GLU A O 1
ATOM 4631 N N . LYS A 1 592 ? 18.294 -28.294 -6.398 1.00 88.38 592 LYS A N 1
ATOM 4632 C CA . LYS A 1 592 ? 18.132 -28.592 -4.966 1.00 88.38 592 LYS A CA 1
ATOM 4633 C C . LYS A 1 592 ? 18.926 -27.640 -4.079 1.00 88.38 592 LYS A C 1
ATOM 4635 O O . LYS A 1 592 ? 18.353 -27.080 -3.145 1.00 88.38 592 LYS A O 1
ATOM 4640 N N . GLN A 1 593 ? 20.213 -27.442 -4.367 1.00 87.00 593 GLN A N 1
ATOM 4641 C CA . GLN A 1 593 ? 21.088 -26.569 -3.581 1.00 87.00 593 GLN A CA 1
ATOM 4642 C C . GLN A 1 593 ? 20.579 -25.129 -3.579 1.00 87.00 593 GLN A C 1
ATOM 4644 O O . GLN A 1 593 ? 20.515 -24.498 -2.525 1.00 87.00 593 GLN A O 1
ATOM 4649 N N . THR A 1 594 ? 20.124 -24.638 -4.732 1.00 89.88 594 THR A N 1
ATOM 4650 C CA . THR A 1 594 ? 19.547 -23.296 -4.834 1.00 89.88 594 THR A CA 1
ATOM 4651 C C . THR A 1 594 ? 18.242 -23.188 -4.054 1.00 89.88 594 THR A C 1
ATOM 4653 O O . THR A 1 594 ? 18.065 -22.247 -3.282 1.00 89.88 594 THR A O 1
ATOM 4656 N N . THR A 1 595 ? 17.333 -24.160 -4.197 1.00 93.44 595 THR A N 1
ATOM 4657 C CA . THR A 1 595 ? 16.053 -24.153 -3.465 1.00 93.44 595 THR A CA 1
ATOM 4658 C C . THR A 1 595 ? 16.288 -24.163 -1.951 1.00 93.44 595 THR A C 1
ATOM 4660 O O . THR A 1 595 ? 15.625 -23.437 -1.209 1.00 93.44 595 THR A O 1
ATOM 4663 N N . LEU A 1 596 ? 17.272 -24.940 -1.489 1.00 92.12 596 LEU A N 1
ATOM 4664 C CA . LEU A 1 596 ? 17.696 -24.984 -0.092 1.00 92.12 596 LEU A CA 1
ATOM 4665 C C . LEU A 1 596 ? 18.292 -23.645 0.378 1.00 92.12 596 LEU A C 1
ATOM 4667 O O . LEU A 1 596 ? 17.922 -23.152 1.443 1.00 92.12 596 LEU A O 1
ATOM 4671 N N . ALA A 1 597 ? 19.164 -23.025 -0.420 1.00 91.62 597 ALA A N 1
ATOM 4672 C CA . ALA A 1 597 ? 19.763 -21.731 -0.097 1.00 91.62 597 ALA A CA 1
ATOM 4673 C C . ALA A 1 597 ? 18.711 -20.610 0.005 1.00 91.62 597 ALA A C 1
ATOM 4675 O O . ALA A 1 597 ? 18.746 -19.818 0.947 1.00 91.62 597 ALA A O 1
ATOM 4676 N N . LEU A 1 598 ? 17.720 -20.582 -0.895 1.00 94.62 598 LEU A N 1
ATOM 4677 C CA . LEU A 1 598 ? 16.593 -19.646 -0.807 1.00 94.62 598 LEU A CA 1
ATOM 4678 C C . LEU A 1 598 ? 15.726 -19.896 0.431 1.00 94.62 598 LEU A C 1
ATOM 4680 O O . LEU A 1 598 ? 15.223 -18.947 1.032 1.00 94.62 598 LEU A O 1
ATOM 4684 N N . LEU A 1 599 ? 15.559 -21.157 0.845 1.00 93.94 599 LEU A N 1
ATOM 4685 C CA . LEU A 1 599 ? 14.804 -21.488 2.056 1.00 93.94 599 LEU A CA 1
ATOM 4686 C C . LEU A 1 599 ? 15.505 -20.907 3.287 1.00 93.94 599 LEU A C 1
ATOM 4688 O O . LEU A 1 599 ? 14.865 -20.296 4.142 1.00 93.94 599 LEU A O 1
ATOM 4692 N N . PHE A 1 600 ? 16.829 -21.037 3.352 1.00 91.44 600 PHE A N 1
ATOM 4693 C CA . PHE A 1 600 ? 17.625 -20.417 4.404 1.00 91.44 600 PHE A CA 1
ATOM 4694 C C . PHE A 1 600 ? 17.562 -18.895 4.360 1.00 91.44 600 PHE A C 1
ATOM 4696 O O . PHE A 1 600 ? 17.326 -18.291 5.404 1.00 91.44 600 PHE A O 1
ATOM 4703 N N . ALA A 1 601 ? 17.681 -18.277 3.182 1.00 90.50 601 ALA A N 1
ATOM 4704 C CA . ALA A 1 601 ? 17.532 -16.830 3.034 1.00 90.50 601 ALA A CA 1
ATOM 4705 C C . ALA A 1 601 ? 16.168 -16.347 3.560 1.00 90.50 601 ALA A C 1
ATOM 4707 O O . ALA A 1 601 ? 16.099 -15.373 4.308 1.00 90.50 601 ALA A O 1
ATOM 4708 N N . TYR A 1 602 ? 15.086 -17.076 3.269 1.00 92.88 602 TYR A N 1
ATOM 4709 C CA . TYR A 1 602 ? 13.747 -16.738 3.750 1.00 92.88 602 TYR A CA 1
ATOM 4710 C C . TYR A 1 602 ? 13.642 -16.742 5.282 1.00 92.88 602 TYR A C 1
ATOM 4712 O O . TYR A 1 602 ? 13.128 -15.785 5.864 1.00 92.88 602 TYR A O 1
ATOM 4720 N N . PHE A 1 603 ? 14.148 -17.783 5.947 1.00 89.62 603 PHE A N 1
ATOM 4721 C CA . PHE A 1 603 ? 14.022 -17.920 7.403 1.00 89.62 603 PHE A CA 1
ATOM 4722 C C . PHE A 1 603 ? 15.083 -17.160 8.207 1.00 89.62 603 PHE A C 1
ATOM 4724 O O . PHE A 1 603 ? 14.810 -16.790 9.349 1.00 89.62 603 PHE A O 1
ATOM 4731 N N . ALA A 1 604 ? 16.265 -16.920 7.636 1.00 86.25 604 ALA A N 1
ATOM 4732 C CA . ALA A 1 604 ? 17.342 -16.167 8.277 1.00 86.25 604 ALA A CA 1
ATOM 4733 C C . ALA A 1 604 ? 17.195 -14.645 8.110 1.00 86.25 604 ALA A C 1
ATOM 4735 O O . ALA A 1 604 ? 17.762 -13.898 8.907 1.00 86.25 604 ALA A O 1
ATOM 4736 N N . SER A 1 605 ? 16.444 -14.187 7.100 1.00 81.56 605 SER A N 1
ATOM 4737 C CA . SER A 1 605 ? 16.245 -12.759 6.828 1.00 81.56 605 SER A CA 1
ATOM 4738 C C . SER A 1 605 ? 15.577 -12.017 7.992 1.00 81.56 605 SER A C 1
ATOM 4740 O O . SER A 1 605 ? 14.548 -12.443 8.541 1.00 81.56 605 SER A O 1
ATOM 4742 N N . SER A 1 606 ? 16.151 -10.870 8.366 1.00 70.00 606 SER A N 1
ATOM 4743 C CA . SER A 1 606 ? 15.557 -9.992 9.375 1.00 70.00 606 SER A CA 1
ATOM 4744 C C . SER A 1 606 ? 14.318 -9.297 8.793 1.00 70.00 606 SER A C 1
ATOM 4746 O O . SER A 1 606 ? 14.275 -8.923 7.621 1.00 70.00 606 SER A O 1
ATOM 4748 N N . ALA A 1 607 ? 13.266 -9.143 9.602 1.00 62.88 607 ALA A N 1
ATOM 4749 C CA . ALA A 1 607 ? 12.038 -8.485 9.146 1.00 62.88 607 ALA A CA 1
ATOM 4750 C C . ALA A 1 607 ? 12.220 -6.973 8.910 1.00 62.88 607 ALA A C 1
ATOM 4752 O O . ALA A 1 607 ? 11.434 -6.387 8.169 1.00 62.88 607 ALA A O 1
ATOM 4753 N N . GLU A 1 608 ? 13.228 -6.361 9.537 1.00 61.12 608 GLU A N 1
ATOM 4754 C CA . GLU A 1 608 ? 13.477 -4.917 9.496 1.00 61.12 608 GLU A CA 1
ATOM 4755 C C . GLU A 1 608 ? 14.353 -4.512 8.304 1.00 61.12 608 GLU A C 1
ATOM 4757 O O . GLU A 1 608 ? 13.990 -3.587 7.583 1.00 61.12 608 GLU A O 1
ATOM 4762 N N . GLU A 1 609 ? 15.450 -5.228 8.035 1.00 67.31 609 GLU A N 1
ATOM 4763 C CA . GLU A 1 609 ? 16.418 -4.834 6.996 1.00 67.31 609 GLU A CA 1
ATOM 4764 C C . GLU A 1 609 ? 16.137 -5.507 5.641 1.00 67.31 609 GLU A C 1
ATOM 4766 O O . GLU A 1 609 ? 16.436 -4.941 4.594 1.00 67.31 609 GLU A O 1
ATOM 4771 N N . GLU A 1 610 ? 15.513 -6.693 5.628 1.00 76.62 610 GLU A N 1
ATOM 4772 C CA . GLU A 1 610 ? 15.386 -7.535 4.422 1.00 76.62 610 GLU A CA 1
ATOM 4773 C C . GLU A 1 610 ? 13.936 -7.866 4.056 1.00 76.62 610 GLU A C 1
ATOM 4775 O O . GLU A 1 610 ? 13.619 -8.921 3.495 1.00 76.62 610 GLU A O 1
ATOM 4780 N N . SER A 1 611 ? 13.026 -6.942 4.367 1.00 81.25 611 SER A N 1
ATOM 4781 C CA . SER A 1 611 ? 11.589 -7.144 4.174 1.00 81.25 611 SER A CA 1
ATOM 4782 C C . SER A 1 611 ? 11.206 -7.440 2.715 1.00 81.25 611 SER A C 1
ATOM 4784 O O . SER A 1 611 ? 10.344 -8.289 2.488 1.00 81.25 611 SER A O 1
ATOM 4786 N N . ALA A 1 612 ? 11.861 -6.810 1.733 1.00 82.38 612 ALA A N 1
ATOM 4787 C CA . ALA A 1 612 ? 11.606 -7.033 0.307 1.00 82.38 612 ALA A CA 1
ATOM 4788 C C . ALA A 1 612 ? 11.984 -8.457 -0.134 1.00 82.38 612 ALA A C 1
ATOM 4790 O O . ALA A 1 612 ? 11.159 -9.158 -0.720 1.00 82.38 612 ALA A O 1
ATOM 4791 N N . MET A 1 613 ? 13.185 -8.927 0.230 1.00 89.38 613 MET A N 1
ATOM 4792 C CA . MET A 1 613 ? 13.631 -10.297 -0.049 1.00 89.38 613 MET A CA 1
ATOM 4793 C C . MET A 1 613 ? 12.701 -11.318 0.611 1.00 89.38 613 MET A C 1
ATOM 4795 O O . MET A 1 613 ? 12.241 -12.264 -0.029 1.00 89.38 613 MET A O 1
ATOM 4799 N N . ARG A 1 614 ? 12.356 -11.100 1.884 1.00 90.06 614 ARG A N 1
ATOM 4800 C CA . ARG A 1 614 ? 11.449 -11.990 2.611 1.00 90.06 614 ARG A CA 1
ATOM 4801 C C . ARG A 1 614 ? 10.057 -12.041 1.978 1.00 90.06 614 ARG A C 1
ATOM 4803 O O . ARG A 1 614 ? 9.467 -13.116 1.911 1.00 90.06 614 ARG A O 1
ATOM 4810 N N . GLN A 1 615 ? 9.533 -10.909 1.507 1.00 90.25 615 GLN A N 1
ATOM 4811 C CA . GLN A 1 615 ? 8.252 -10.844 0.795 1.00 90.25 615 GLN A CA 1
ATOM 4812 C C . GLN A 1 615 ? 8.311 -11.552 -0.561 1.00 90.25 615 GLN A C 1
ATOM 4814 O O . GLN A 1 615 ? 7.397 -12.314 -0.871 1.00 90.25 615 GLN A O 1
ATOM 4819 N N . CYS A 1 616 ? 9.387 -11.353 -1.330 1.00 93.06 616 CYS A N 1
ATOM 4820 C CA . CYS A 1 616 ? 9.624 -12.060 -2.588 1.00 93.06 616 CYS A CA 1
ATOM 4821 C C . CYS A 1 616 ? 9.572 -13.579 -2.369 1.00 93.06 616 CYS A C 1
ATOM 4823 O O . CYS A 1 616 ? 8.769 -14.277 -2.991 1.00 93.06 616 CYS A O 1
ATOM 4825 N N . LEU A 1 617 ? 10.331 -14.083 -1.392 1.00 95.19 617 LEU A N 1
ATOM 4826 C CA . LEU A 1 617 ? 10.393 -15.511 -1.082 1.00 95.19 617 LEU A CA 1
ATOM 4827 C C . LEU A 1 617 ? 9.077 -16.061 -0.505 1.00 95.19 617 LEU A C 1
ATOM 4829 O O . LEU A 1 617 ? 8.688 -17.184 -0.829 1.00 95.19 617 LEU A O 1
ATOM 4833 N N . ALA A 1 618 ? 8.344 -15.258 0.275 1.00 94.19 618 ALA A N 1
ATOM 4834 C CA . ALA A 1 618 ? 7.019 -15.622 0.779 1.00 94.19 618 ALA A CA 1
ATOM 4835 C C . ALA A 1 618 ? 5.988 -15.837 -0.344 1.00 94.19 618 ALA A C 1
ATOM 4837 O O . ALA A 1 618 ? 5.081 -16.652 -0.181 1.00 94.19 618 ALA A O 1
ATOM 4838 N N . VAL A 1 619 ? 6.115 -15.121 -1.468 1.00 95.38 619 VAL A N 1
ATOM 4839 C CA . VAL A 1 619 ? 5.284 -15.317 -2.670 1.00 95.38 619 VAL A CA 1
ATOM 4840 C C . VAL A 1 619 ? 5.832 -16.452 -3.538 1.00 95.38 619 VAL A C 1
ATOM 4842 O O . VAL A 1 619 ? 5.062 -17.265 -4.055 1.00 95.38 619 VAL A O 1
ATOM 4845 N N . PHE A 1 620 ? 7.154 -16.539 -3.677 1.00 97.44 620 PHE A N 1
ATOM 4846 C CA . PHE A 1 620 ? 7.825 -17.538 -4.503 1.00 97.44 620 PHE A CA 1
ATOM 4847 C C . PHE A 1 620 ? 7.530 -18.972 -4.055 1.00 97.44 620 PHE A C 1
ATOM 4849 O O . PHE A 1 620 ? 7.093 -19.770 -4.871 1.00 97.44 620 PHE A O 1
ATOM 4856 N N . PHE A 1 621 ? 7.723 -19.330 -2.783 1.00 97.81 621 PHE A N 1
ATOM 4857 C CA . PHE A 1 621 ? 7.619 -20.736 -2.367 1.00 97.81 621 PHE A CA 1
ATOM 4858 C C . PHE A 1 621 ? 6.230 -21.362 -2.610 1.00 97.81 621 PHE A C 1
ATOM 4860 O O . PHE A 1 621 ? 6.177 -22.449 -3.194 1.00 97.81 621 PHE A O 1
ATOM 4867 N N . PRO A 1 622 ? 5.101 -20.711 -2.250 1.00 96.88 622 PRO A N 1
ATOM 4868 C CA . PRO A 1 622 ? 3.770 -21.222 -2.581 1.00 96.88 622 PRO A CA 1
ATOM 4869 C C . PRO A 1 622 ? 3.513 -21.315 -4.088 1.00 96.88 622 PRO A C 1
ATOM 4871 O O . PRO A 1 622 ? 2.923 -22.291 -4.552 1.00 96.88 622 PRO A O 1
ATOM 4874 N N . THR A 1 623 ? 3.960 -20.323 -4.866 1.00 96.50 623 THR A N 1
ATOM 4875 C CA . THR A 1 623 ? 3.748 -20.311 -6.323 1.00 96.50 623 THR A CA 1
ATOM 4876 C C . THR A 1 623 ? 4.615 -21.349 -7.033 1.00 96.50 623 THR A C 1
ATOM 4878 O O . THR A 1 623 ? 4.126 -22.039 -7.923 1.00 96.50 623 THR A O 1
ATOM 4881 N N . PHE A 1 624 ? 5.862 -21.533 -6.598 1.00 96.62 624 PHE A N 1
ATOM 4882 C CA . PHE A 1 624 ? 6.761 -22.584 -7.063 1.00 96.62 624 PHE A CA 1
ATOM 4883 C C . PHE A 1 624 ? 6.189 -23.971 -6.764 1.00 96.62 624 PHE A C 1
ATOM 4885 O O . PHE A 1 624 ? 6.084 -24.785 -7.679 1.00 96.62 624 PHE A O 1
ATOM 4892 N N . ALA A 1 625 ? 5.741 -24.224 -5.529 1.00 96.44 625 ALA A N 1
ATOM 4893 C CA . ALA A 1 625 ? 5.131 -25.498 -5.144 1.00 96.44 625 ALA A CA 1
ATOM 4894 C C . ALA A 1 625 ? 3.907 -25.848 -6.010 1.00 96.44 625 ALA A C 1
ATOM 4896 O O . ALA A 1 625 ? 3.745 -26.995 -6.415 1.00 96.44 625 ALA A O 1
ATOM 4897 N N . ALA A 1 626 ? 3.061 -24.858 -6.315 1.00 95.25 626 ALA A N 1
ATOM 4898 C CA . ALA A 1 626 ? 1.828 -25.052 -7.076 1.00 95.25 626 ALA A CA 1
ATOM 4899 C C . ALA A 1 626 ? 2.018 -25.138 -8.602 1.00 95.25 626 ALA A C 1
ATOM 4901 O O . ALA A 1 626 ? 1.072 -25.507 -9.297 1.00 95.25 626 ALA A O 1
ATOM 4902 N N . LYS A 1 627 ? 3.194 -24.778 -9.137 1.00 94.88 627 LYS A N 1
ATOM 4903 C CA . LYS A 1 627 ? 3.408 -24.665 -10.589 1.00 94.88 627 LYS A CA 1
ATOM 4904 C C . LYS A 1 627 ? 3.490 -26.020 -11.297 1.00 94.88 627 LYS A C 1
ATOM 4906 O O . LYS A 1 627 ? 2.825 -26.219 -12.308 1.00 94.88 627 LYS A O 1
ATOM 4911 N N . GLU A 1 628 ? 4.323 -26.927 -10.793 1.00 92.88 628 GLU A N 1
ATOM 4912 C CA . GLU A 1 628 ? 4.592 -28.238 -11.395 1.00 92.88 628 GLU A CA 1
ATOM 4913 C C . GLU A 1 628 ? 4.720 -29.309 -10.310 1.00 92.88 628 GLU A C 1
ATOM 4915 O O . GLU A 1 628 ? 5.268 -29.057 -9.237 1.00 92.88 628 GLU A O 1
ATOM 4920 N N . ALA A 1 629 ? 4.269 -30.532 -10.604 1.00 93.75 629 ALA A N 1
ATOM 4921 C CA . ALA A 1 629 ? 4.317 -31.643 -9.653 1.00 93.75 629 ALA A CA 1
ATOM 4922 C C . ALA A 1 629 ? 5.756 -31.976 -9.203 1.00 93.75 629 ALA A C 1
ATOM 4924 O O . ALA A 1 629 ? 5.982 -32.269 -8.029 1.00 93.75 629 ALA A O 1
ATOM 4925 N N . ASP A 1 630 ? 6.739 -31.859 -10.099 1.00 93.25 630 ASP A N 1
ATOM 4926 C CA . ASP A 1 630 ? 8.151 -32.112 -9.787 1.00 93.25 630 ASP A CA 1
ATOM 4927 C C . ASP A 1 630 ? 8.721 -31.127 -8.754 1.00 93.25 630 ASP A C 1
ATOM 4929 O O . ASP A 1 630 ? 9.582 -31.503 -7.956 1.00 93.25 630 ASP A O 1
ATOM 4933 N N . ASN A 1 631 ? 8.185 -29.904 -8.668 1.00 95.19 631 ASN A N 1
ATOM 4934 C CA . ASN A 1 631 ? 8.616 -28.916 -7.671 1.00 95.19 631 ASN A CA 1
ATOM 4935 C C . ASN A 1 631 ? 8.330 -29.406 -6.242 1.00 95.19 631 ASN A C 1
ATOM 4937 O O . ASN A 1 631 ? 9.118 -29.168 -5.327 1.00 95.19 631 ASN A O 1
ATOM 4941 N N . LEU A 1 632 ? 7.245 -30.163 -6.047 1.00 94.69 632 LEU A N 1
ATOM 4942 C CA . LEU A 1 632 ? 6.921 -30.794 -4.764 1.00 94.69 632 LEU A CA 1
ATOM 4943 C C . LEU A 1 632 ? 7.956 -31.857 -4.381 1.00 94.69 632 LEU A C 1
ATOM 4945 O O . LEU A 1 632 ? 8.284 -32.009 -3.204 1.00 94.69 632 LEU A O 1
ATOM 4949 N N . LEU A 1 633 ? 8.505 -32.576 -5.364 1.00 93.75 633 LEU A N 1
ATOM 4950 C CA . LEU A 1 633 ? 9.562 -33.560 -5.131 1.00 93.75 633 LEU A CA 1
ATOM 4951 C C . LEU A 1 633 ? 10.870 -32.880 -4.715 1.00 93.75 633 LEU A C 1
ATOM 4953 O O . LEU A 1 633 ? 11.539 -33.375 -3.807 1.00 93.75 633 LEU A O 1
ATOM 4957 N N . VAL A 1 634 ? 11.203 -31.734 -5.320 1.00 93.88 634 VAL A N 1
ATOM 4958 C CA . VAL A 1 634 ? 12.356 -30.910 -4.916 1.00 93.88 634 VAL A CA 1
ATOM 4959 C C . VAL A 1 634 ? 12.188 -30.426 -3.473 1.00 93.88 634 VAL A C 1
ATOM 4961 O O . VAL A 1 634 ? 13.088 -30.633 -2.660 1.00 93.88 634 VAL A O 1
ATOM 4964 N N . LEU A 1 635 ? 11.020 -29.875 -3.119 1.00 94.44 635 LEU A N 1
ATOM 4965 C CA . LEU A 1 635 ? 10.713 -29.431 -1.751 1.00 94.44 635 LEU A CA 1
ATOM 4966 C C . LEU A 1 635 ? 10.798 -30.577 -0.731 1.00 94.44 635 LEU A C 1
ATOM 4968 O O . LEU A 1 635 ? 11.346 -30.403 0.357 1.00 94.44 635 LEU A O 1
ATOM 4972 N N . GLY A 1 636 ? 10.310 -31.767 -1.095 1.00 90.00 636 GLY A N 1
ATOM 4973 C CA . GLY A 1 636 ? 10.450 -32.966 -0.269 1.00 90.00 636 GLY A CA 1
ATOM 4974 C C . GLY A 1 636 ? 11.906 -33.393 -0.071 1.00 90.00 636 GLY A C 1
ATOM 4975 O O . GLY A 1 636 ? 12.291 -33.775 1.032 1.00 90.00 636 GLY A O 1
ATOM 4976 N N . ALA A 1 637 ? 12.727 -33.301 -1.120 1.00 88.69 637 ALA A N 1
ATOM 4977 C CA . ALA A 1 637 ? 14.129 -33.712 -1.088 1.00 88.69 637 ALA A CA 1
ATOM 4978 C C . ALA A 1 637 ? 15.017 -32.789 -0.235 1.00 88.69 637 ALA A C 1
ATOM 4980 O O . ALA A 1 637 ? 15.974 -33.268 0.371 1.00 88.69 637 ALA A O 1
ATOM 4981 N N . ILE A 1 638 ? 14.711 -31.489 -0.160 1.00 89.75 638 ILE A N 1
ATOM 4982 C CA . ILE A 1 638 ? 15.505 -30.530 0.628 1.00 89.75 638 ILE A CA 1
ATOM 4983 C C . ILE A 1 638 ? 15.130 -30.491 2.116 1.00 89.75 638 ILE A C 1
ATOM 4985 O O . ILE A 1 638 ? 15.865 -29.909 2.910 1.00 89.75 638 ILE A O 1
ATOM 4989 N N . ALA A 1 639 ? 14.013 -31.107 2.516 1.00 85.62 639 ALA A N 1
ATOM 4990 C CA . ALA A 1 639 ? 13.470 -30.970 3.865 1.00 85.62 639 ALA A CA 1
ATOM 4991 C C . ALA A 1 639 ? 14.409 -31.494 4.964 1.00 85.62 639 ALA A C 1
ATOM 4993 O O . ALA A 1 639 ? 14.682 -30.771 5.920 1.00 85.62 639 ALA A O 1
ATOM 4994 N N . LEU A 1 640 ? 14.933 -32.721 4.841 1.00 80.38 640 LEU A N 1
ATOM 4995 C CA . LEU A 1 640 ? 15.867 -33.250 5.843 1.00 80.38 640 LEU A CA 1
ATOM 4996 C C . LEU A 1 640 ? 17.216 -32.502 5.839 1.00 80.38 640 LEU A C 1
ATOM 4998 O O . LEU A 1 640 ? 17.646 -32.103 6.924 1.00 80.38 640 LEU A O 1
ATOM 5002 N N . PRO A 1 641 ? 17.864 -32.244 4.679 1.00 84.38 641 PRO A N 1
ATOM 5003 C CA . PRO A 1 641 ? 19.059 -31.401 4.629 1.00 84.38 641 PRO A CA 1
ATOM 5004 C C . PRO A 1 641 ? 18.877 -30.043 5.319 1.00 84.38 641 PRO A C 1
ATOM 5006 O O . PRO A 1 641 ? 19.736 -29.637 6.099 1.00 84.38 641 PRO A O 1
ATOM 5009 N N . ALA A 1 642 ? 17.737 -29.374 5.103 1.00 86.31 642 ALA A N 1
ATOM 5010 C CA . ALA A 1 642 ? 17.426 -28.101 5.752 1.00 86.31 642 ALA A CA 1
ATOM 5011 C C . ALA A 1 642 ? 17.415 -28.214 7.279 1.00 86.31 642 ALA A C 1
ATOM 5013 O O . ALA A 1 642 ? 18.024 -27.401 7.973 1.00 86.31 642 ALA A O 1
ATOM 5014 N N . LEU A 1 643 ? 16.743 -29.238 7.804 1.00 80.25 643 LEU A N 1
ATOM 5015 C CA . LEU A 1 643 ? 16.621 -29.453 9.242 1.00 80.25 643 LEU A CA 1
ATOM 5016 C C . LEU A 1 643 ? 17.966 -29.791 9.889 1.00 80.25 643 LEU A C 1
ATOM 5018 O O . LEU A 1 643 ? 18.266 -29.231 10.940 1.00 80.25 643 LEU A O 1
ATOM 5022 N N . ARG A 1 644 ? 18.785 -30.647 9.260 1.00 78.19 644 ARG A N 1
ATOM 5023 C CA . ARG A 1 644 ? 20.131 -30.980 9.758 1.00 78.19 644 ARG A CA 1
ATOM 5024 C C . ARG A 1 644 ? 20.998 -29.729 9.880 1.00 78.19 644 ARG A C 1
ATOM 5026 O O . ARG A 1 644 ? 21.489 -29.437 10.964 1.00 78.19 644 ARG A O 1
ATOM 5033 N N . ILE A 1 645 ? 21.085 -28.938 8.810 1.00 83.94 645 ILE A N 1
ATOM 5034 C CA . ILE A 1 645 ? 21.904 -27.716 8.784 1.00 83.94 645 ILE A CA 1
ATOM 5035 C C . ILE A 1 645 ? 21.452 -26.712 9.854 1.00 83.94 645 ILE A C 1
ATOM 5037 O O . ILE A 1 645 ? 22.293 -26.102 10.507 1.00 83.94 645 ILE A O 1
ATOM 5041 N N . ILE A 1 646 ? 20.142 -26.546 10.070 1.00 81.50 646 ILE A N 1
ATOM 5042 C CA . ILE A 1 646 ? 19.623 -25.641 11.109 1.00 81.50 646 ILE A CA 1
ATOM 5043 C C . ILE A 1 646 ? 19.951 -26.162 12.515 1.00 81.50 646 ILE A C 1
ATOM 5045 O O . ILE A 1 646 ? 20.350 -25.383 13.378 1.00 81.50 646 ILE A O 1
ATOM 5049 N N . LEU A 1 647 ? 19.786 -27.464 12.762 1.00 77.75 647 LEU A N 1
ATOM 5050 C CA . LEU A 1 647 ? 20.030 -28.070 14.077 1.00 77.75 647 LEU A CA 1
ATOM 5051 C C . LEU A 1 647 ? 21.519 -28.115 14.445 1.00 77.75 647 LEU A C 1
ATOM 5053 O O . LEU A 1 647 ? 21.856 -28.040 15.626 1.00 77.75 647 LEU A O 1
ATOM 5057 N N . GLU A 1 648 ? 22.394 -28.223 13.448 1.00 81.06 648 GLU A N 1
ATOM 5058 C CA . GLU A 1 648 ? 23.853 -28.255 13.601 1.00 81.06 648 GLU A CA 1
ATOM 5059 C C . GLU A 1 648 ? 24.499 -26.865 13.475 1.00 81.06 648 GLU A C 1
ATOM 5061 O O . GLU A 1 648 ? 25.714 -26.725 13.626 1.00 81.06 648 GLU A O 1
ATOM 5066 N N . ALA A 1 649 ? 23.702 -25.821 13.224 1.00 81.75 649 ALA A N 1
ATOM 5067 C CA . ALA A 1 649 ? 24.199 -24.469 13.017 1.00 81.75 649 ALA A CA 1
ATOM 5068 C C . ALA A 1 649 ? 25.001 -23.967 14.242 1.00 81.75 649 ALA A C 1
ATOM 5070 O O . ALA A 1 649 ? 24.486 -23.957 15.367 1.00 81.75 649 ALA A O 1
ATOM 5071 N N . PRO A 1 650 ? 26.245 -23.479 14.055 1.00 87.50 650 PRO A N 1
ATOM 5072 C CA . PRO A 1 650 ? 27.027 -22.880 15.133 1.00 87.50 650 PRO A CA 1
ATOM 5073 C C . PRO A 1 650 ? 26.305 -21.683 15.759 1.00 87.50 650 PRO A C 1
ATOM 5075 O O . PRO A 1 650 ? 25.617 -20.946 15.060 1.00 87.50 650 PRO A O 1
ATOM 5078 N N . ARG A 1 651 ? 26.536 -21.398 17.049 1.00 82.06 651 ARG A N 1
ATOM 5079 C CA . ARG A 1 651 ? 25.862 -20.295 17.777 1.00 82.06 651 ARG A CA 1
ATOM 5080 C C . ARG A 1 651 ? 26.003 -18.910 17.123 1.00 82.06 651 ARG A C 1
ATOM 5082 O O . ARG A 1 651 ? 25.149 -18.059 17.342 1.00 82.06 651 ARG A O 1
ATOM 5089 N N . GLY A 1 652 ? 27.073 -18.681 16.358 1.00 81.88 652 GLY A N 1
ATOM 5090 C CA . GLY A 1 652 ? 27.301 -17.436 15.613 1.00 81.88 652 GLY A CA 1
ATOM 5091 C C . GLY A 1 652 ? 26.579 -17.356 14.261 1.00 81.88 652 GLY A C 1
ATOM 5092 O O . GLY A 1 652 ? 26.543 -16.288 13.662 1.00 81.88 652 GLY A O 1
ATOM 5093 N N . SER A 1 653 ? 26.003 -18.458 13.775 1.00 84.12 653 SER A N 1
ATOM 5094 C CA . SER A 1 653 ? 25.273 -18.498 12.508 1.00 84.12 653 SER A CA 1
ATOM 5095 C C . SER A 1 653 ? 23.881 -17.865 12.652 1.00 84.12 653 SER A C 1
ATOM 5097 O O . SER A 1 653 ? 23.182 -18.161 13.626 1.00 84.12 653 SER A O 1
ATOM 5099 N N . PRO A 1 654 ? 23.404 -17.075 11.667 1.00 82.50 654 PRO A N 1
ATOM 5100 C CA . PRO A 1 654 ? 22.014 -16.614 11.619 1.00 82.50 654 PRO A CA 1
ATOM 5101 C C . PRO A 1 654 ? 20.998 -17.762 11.711 1.00 82.50 654 PRO A C 1
ATOM 5103 O O . PRO A 1 654 ? 19.930 -17.605 12.305 1.00 82.50 654 PRO A O 1
ATOM 5106 N N . LEU A 1 655 ? 21.359 -18.943 11.197 1.00 85.25 655 LEU A N 1
ATOM 5107 C CA . LEU A 1 655 ? 20.512 -20.136 11.214 1.00 85.25 655 LEU A CA 1
ATOM 5108 C C . LEU A 1 655 ? 20.306 -20.714 12.617 1.00 85.25 655 LEU A C 1
ATOM 5110 O O . LEU A 1 655 ? 19.277 -21.337 12.853 1.00 85.25 655 LEU A O 1
ATOM 5114 N N . ALA A 1 656 ? 21.195 -20.445 13.578 1.00 84.94 656 ALA A N 1
ATOM 5115 C CA . ALA A 1 656 ? 21.016 -20.912 14.955 1.00 84.94 656 ALA A CA 1
ATOM 5116 C C . ALA A 1 656 ? 19.810 -20.258 15.660 1.00 84.94 656 ALA A C 1
ATOM 5118 O O . ALA A 1 656 ? 19.321 -20.775 16.663 1.00 84.94 656 ALA A O 1
ATOM 5119 N N . LYS A 1 657 ? 19.314 -19.124 15.141 1.00 86.00 657 LYS A N 1
ATOM 5120 C CA . LYS A 1 657 ? 18.095 -18.454 15.628 1.00 86.00 657 LYS A CA 1
ATOM 5121 C C . LYS A 1 657 ? 16.820 -18.986 14.963 1.00 86.00 657 LYS A C 1
ATOM 5123 O O . LYS A 1 657 ? 15.721 -18.654 15.408 1.00 86.00 657 LYS A O 1
ATOM 5128 N N . VAL A 1 658 ? 16.945 -19.778 13.897 1.00 85.81 658 VAL A N 1
ATOM 5129 C CA . VAL A 1 658 ? 15.809 -20.280 13.120 1.00 85.81 658 VAL A CA 1
ATOM 5130 C C . VAL A 1 658 ? 15.172 -21.467 13.834 1.00 85.81 658 VAL A C 1
ATOM 5132 O O . VAL A 1 658 ? 15.833 -22.421 14.238 1.00 85.81 658 VAL A O 1
ATOM 5135 N N . ASN A 1 659 ? 13.847 -21.436 13.961 1.00 84.00 659 ASN A N 1
ATOM 5136 C CA . ASN A 1 659 ? 13.103 -22.539 14.548 1.00 84.00 659 ASN A CA 1
ATOM 5137 C C . ASN A 1 659 ? 12.923 -23.674 13.525 1.00 84.00 659 ASN A C 1
ATOM 5139 O O . ASN A 1 659 ? 12.053 -23.600 12.656 1.00 84.00 659 ASN A O 1
ATOM 5143 N N . ALA A 1 660 ? 13.705 -24.748 13.666 1.00 82.19 660 ALA A N 1
ATOM 5144 C CA . ALA A 1 660 ? 13.637 -25.924 12.795 1.00 82.19 660 ALA A CA 1
ATOM 5145 C C . ALA A 1 660 ? 12.218 -26.519 12.676 1.00 82.19 660 ALA A C 1
ATOM 5147 O O . ALA A 1 660 ? 11.813 -26.940 11.593 1.00 82.19 660 ALA A O 1
ATOM 5148 N N . LEU A 1 661 ? 11.420 -26.501 13.755 1.00 78.50 661 LEU A N 1
ATOM 5149 C CA . LEU A 1 661 ? 10.036 -26.986 13.716 1.00 78.50 661 LEU A CA 1
ATOM 5150 C C . LEU A 1 661 ? 9.166 -26.125 12.793 1.00 78.50 661 LEU A C 1
ATOM 5152 O O . LEU A 1 661 ? 8.361 -26.666 12.041 1.00 78.50 661 LEU A O 1
ATOM 5156 N N . GLN A 1 662 ? 9.347 -24.804 12.825 1.00 85.00 662 GLN A N 1
ATOM 5157 C CA . GLN A 1 662 ? 8.607 -23.881 11.966 1.00 85.00 662 GLN A CA 1
ATOM 5158 C C . GLN A 1 662 ? 8.964 -24.083 10.487 1.00 85.00 662 GLN A C 1
ATOM 5160 O O . GLN A 1 662 ? 8.074 -24.053 9.639 1.00 85.00 662 GLN A O 1
ATOM 5165 N N . VAL A 1 663 ? 10.240 -24.342 10.177 1.00 87.19 663 VAL A N 1
ATOM 5166 C CA . VAL A 1 663 ? 10.686 -24.664 8.810 1.00 87.19 663 VAL A CA 1
ATOM 5167 C C . VAL A 1 663 ? 10.052 -25.966 8.324 1.00 87.19 663 VAL A C 1
ATOM 5169 O O . VAL A 1 663 ? 9.495 -26.012 7.229 1.00 87.19 663 VAL A O 1
ATOM 5172 N N . GLY A 1 664 ? 10.063 -27.007 9.162 1.00 83.56 664 GLY A N 1
ATOM 5173 C CA . GLY A 1 664 ? 9.414 -28.281 8.856 1.00 83.56 664 GLY A CA 1
ATOM 5174 C C . GLY A 1 664 ? 7.905 -28.151 8.624 1.00 83.56 664 GLY A C 1
ATOM 5175 O O . GLY A 1 664 ? 7.384 -28.674 7.643 1.00 83.56 664 GLY A O 1
ATOM 5176 N N . GLN A 1 665 ? 7.210 -27.411 9.494 1.00 84.12 665 GLN A N 1
ATOM 5177 C CA . GLN A 1 665 ? 5.780 -27.113 9.356 1.00 84.12 665 GLN A CA 1
ATOM 5178 C C . GLN A 1 665 ? 5.471 -26.373 8.054 1.00 84.12 665 GLN A C 1
ATOM 5180 O O . GLN A 1 665 ? 4.506 -26.713 7.375 1.00 84.12 665 GLN A O 1
ATOM 5185 N N . TYR A 1 666 ? 6.304 -25.399 7.691 1.00 91.50 666 TYR A N 1
ATOM 5186 C CA . TYR A 1 666 ? 6.139 -24.627 6.467 1.00 91.50 666 TYR A CA 1
ATOM 5187 C C . TYR A 1 666 ? 6.330 -25.474 5.204 1.00 91.50 666 TYR A C 1
ATOM 5189 O O . TYR A 1 666 ? 5.506 -25.423 4.296 1.00 91.50 666 TYR A O 1
ATOM 5197 N N . LEU A 1 667 ? 7.377 -26.303 5.139 1.00 90.81 667 LEU A N 1
ATOM 5198 C CA . LEU A 1 667 ? 7.578 -27.203 3.998 1.00 90.81 667 LEU A CA 1
ATOM 5199 C C . LEU A 1 667 ? 6.408 -28.182 3.840 1.00 90.81 667 LEU A C 1
ATOM 5201 O O . LEU A 1 667 ? 5.946 -28.415 2.725 1.00 90.81 667 LEU A O 1
ATOM 5205 N N . LEU A 1 668 ? 5.890 -28.720 4.948 1.00 88.25 668 LEU A N 1
ATOM 5206 C CA . LEU A 1 668 ? 4.729 -29.609 4.919 1.00 88.25 668 LEU A CA 1
ATOM 5207 C C . LEU A 1 668 ? 3.457 -28.889 4.456 1.00 88.25 668 LEU A C 1
ATOM 5209 O O . LEU A 1 668 ? 2.739 -29.448 3.628 1.00 88.25 668 LEU A O 1
ATOM 5213 N N . SER A 1 669 ? 3.211 -27.654 4.909 1.00 91.75 669 SER A N 1
ATOM 5214 C CA . SER A 1 669 ? 2.055 -26.879 4.442 1.00 91.75 669 SER A CA 1
ATOM 5215 C C . SER A 1 669 ? 2.141 -26.576 2.947 1.00 91.75 669 SER A C 1
ATOM 5217 O O . SER A 1 669 ? 1.144 -26.708 2.248 1.00 91.75 669 SER A O 1
ATOM 5219 N N . LEU A 1 670 ? 3.332 -26.267 2.414 1.00 93.94 670 LEU A N 1
ATOM 5220 C CA . LEU A 1 670 ? 3.520 -26.085 0.968 1.00 93.94 670 LEU A CA 1
ATOM 5221 C C . LEU A 1 670 ? 3.145 -27.345 0.178 1.00 93.94 670 LEU A C 1
ATOM 5223 O O . LEU A 1 670 ? 2.462 -27.248 -0.839 1.00 93.94 670 LEU A O 1
ATOM 5227 N N . LEU A 1 671 ? 3.557 -28.528 0.651 1.00 92.25 671 LEU A N 1
ATOM 5228 C CA . LEU A 1 671 ? 3.215 -29.803 0.010 1.00 92.25 671 LEU A CA 1
ATOM 5229 C C . LEU A 1 671 ? 1.711 -30.104 0.051 1.00 92.25 671 LEU A C 1
ATOM 5231 O O . LEU A 1 671 ? 1.225 -30.879 -0.772 1.00 92.25 671 LEU A O 1
ATOM 5235 N N . GLU A 1 672 ? 0.980 -29.545 1.012 1.00 89.56 672 GLU A N 1
ATOM 5236 C CA . GLU A 1 672 ? -0.463 -29.732 1.175 1.00 89.56 672 GLU A CA 1
ATOM 5237 C C . GLU A 1 672 ? -1.271 -28.753 0.350 1.00 89.56 672 GLU A C 1
ATOM 5239 O O . GLU A 1 672 ? -2.098 -29.168 -0.462 1.00 89.56 672 GLU A O 1
ATOM 5244 N N . ASP A 1 673 ? -0.987 -27.467 0.514 1.00 91.00 673 ASP A N 1
ATOM 5245 C CA . ASP A 1 673 ? -1.718 -26.388 -0.137 1.00 91.00 673 ASP A CA 1
ATOM 5246 C C . ASP A 1 673 ? -1.591 -26.460 -1.668 1.00 91.00 673 ASP A C 1
ATOM 5248 O O . ASP A 1 673 ? -2.520 -26.093 -2.397 1.00 91.00 673 ASP A O 1
ATOM 5252 N N . ALA A 1 674 ? -0.457 -26.969 -2.163 1.00 91.69 674 ALA A N 1
ATOM 5253 C CA . ALA A 1 674 ? -0.181 -27.144 -3.585 1.00 91.69 674 ALA A CA 1
ATOM 5254 C C . ALA A 1 674 ? -0.696 -28.470 -4.179 1.00 91.69 674 ALA A C 1
ATOM 5256 O O . ALA A 1 674 ? -0.666 -28.630 -5.399 1.00 91.69 674 ALA A O 1
ATOM 5257 N N . ALA A 1 675 ? -1.189 -29.421 -3.373 1.00 89.31 675 ALA A N 1
ATOM 5258 C CA . ALA A 1 675 ? -1.644 -30.736 -3.841 1.00 89.31 675 ALA A CA 1
ATOM 5259 C C . ALA A 1 675 ? -3.021 -30.675 -4.536 1.00 89.31 675 ALA A C 1
ATOM 5261 O O . ALA A 1 675 ? -4.004 -31.262 -4.080 1.00 89.31 675 ALA A O 1
ATOM 5262 N N . LYS A 1 676 ? -3.092 -29.961 -5.663 1.00 88.62 676 LYS A N 1
ATOM 5263 C CA . LYS A 1 676 ? -4.298 -29.777 -6.477 1.00 88.62 676 LYS A CA 1
ATOM 5264 C C . LYS A 1 676 ? -4.133 -30.500 -7.815 1.00 88.62 676 LYS A C 1
ATOM 5266 O O . LYS A 1 676 ? -3.237 -30.178 -8.584 1.00 88.62 676 LYS A O 1
ATOM 5271 N N . GLY A 1 677 ? -5.011 -31.461 -8.100 1.00 88.75 677 GLY A N 1
ATOM 5272 C CA . GLY A 1 677 ? -4.930 -32.300 -9.304 1.00 88.75 677 GLY A CA 1
ATOM 5273 C C . GLY A 1 677 ? -4.147 -33.600 -9.092 1.00 88.75 677 GLY A C 1
ATOM 5274 O O . GLY A 1 677 ? -3.415 -33.756 -8.116 1.00 88.75 677 GLY A O 1
ATOM 5275 N N . GLU A 1 678 ? -4.341 -34.573 -9.985 1.00 89.75 678 GLU A N 1
ATOM 5276 C CA . GLU A 1 678 ? -3.889 -35.956 -9.773 1.00 89.75 678 GLU A CA 1
ATOM 5277 C C . GLU A 1 678 ? -2.362 -36.083 -9.631 1.00 89.75 678 GLU A C 1
ATOM 5279 O O . GLU A 1 678 ? -1.883 -36.726 -8.691 1.00 89.75 678 GLU A O 1
ATOM 5284 N N . ASP A 1 679 ? -1.595 -35.435 -10.509 1.00 90.69 679 ASP A N 1
ATOM 5285 C CA . ASP A 1 679 ? -0.130 -35.522 -10.508 1.00 90.69 679 ASP A CA 1
ATOM 5286 C C . ASP A 1 679 ? 0.495 -34.808 -9.307 1.00 90.69 679 ASP A C 1
ATOM 5288 O O . ASP A 1 679 ? 1.367 -35.368 -8.640 1.00 90.69 679 ASP A O 1
ATOM 5292 N N . ALA A 1 680 ? -0.012 -33.624 -8.950 1.00 90.94 680 ALA A N 1
ATOM 5293 C CA . ALA A 1 680 ? 0.424 -32.898 -7.759 1.00 90.94 680 ALA A CA 1
ATOM 5294 C C . ALA A 1 680 ? 0.111 -33.680 -6.471 1.00 90.94 680 ALA A C 1
ATOM 5296 O O . ALA A 1 680 ? 0.939 -33.743 -5.563 1.00 90.94 680 ALA A O 1
ATOM 5297 N N . ILE A 1 681 ? -1.047 -34.351 -6.397 1.00 91.25 681 ILE A N 1
ATOM 5298 C CA . ILE A 1 681 ? -1.395 -35.226 -5.267 1.00 91.25 681 ILE A CA 1
ATOM 5299 C C . ILE A 1 681 ? -0.424 -36.410 -5.178 1.00 91.25 681 ILE A C 1
ATOM 5301 O O . ILE A 1 681 ? 0.036 -36.747 -4.083 1.00 91.25 681 ILE A O 1
ATOM 5305 N N . LYS A 1 682 ? -0.094 -37.057 -6.304 1.00 91.31 682 LYS A N 1
ATOM 5306 C CA . LYS A 1 682 ? 0.883 -38.160 -6.335 1.00 91.31 682 LYS A CA 1
ATOM 5307 C C . LYS A 1 682 ? 2.273 -37.686 -5.905 1.00 91.31 682 LYS A C 1
ATOM 5309 O O . LYS A 1 682 ? 2.899 -38.340 -5.068 1.00 91.31 682 LYS A O 1
ATOM 5314 N N . ALA A 1 683 ? 2.734 -36.551 -6.425 1.00 91.19 683 ALA A N 1
ATOM 5315 C CA . ALA A 1 683 ? 4.032 -35.981 -6.084 1.00 91.19 683 ALA A CA 1
ATOM 5316 C C . ALA A 1 683 ? 4.107 -35.538 -4.617 1.00 91.19 683 ALA A C 1
ATOM 5318 O O . ALA A 1 683 ? 5.061 -35.897 -3.934 1.00 91.19 683 ALA A O 1
ATOM 5319 N N . SER A 1 684 ? 3.073 -34.872 -4.091 1.00 91.25 684 SER A N 1
ATOM 5320 C CA . SER A 1 684 ? 2.963 -34.514 -2.668 1.00 91.25 684 SER A CA 1
ATOM 5321 C C . SER A 1 684 ? 3.051 -35.749 -1.769 1.00 91.25 684 SER A C 1
ATOM 5323 O O . SER A 1 684 ? 3.852 -35.786 -0.835 1.00 91.25 684 SER A O 1
ATOM 5325 N N . LYS A 1 685 ? 2.307 -36.820 -2.089 1.00 88.12 685 LYS A N 1
ATOM 5326 C CA . LYS A 1 685 ? 2.396 -38.094 -1.353 1.00 88.12 685 LYS A CA 1
ATOM 5327 C C . LYS A 1 685 ? 3.812 -38.660 -1.374 1.00 88.12 685 LYS A C 1
ATOM 5329 O O . LYS A 1 685 ? 4.318 -39.064 -0.331 1.00 88.12 685 LYS A O 1
ATOM 5334 N N . ARG A 1 686 ? 4.458 -38.677 -2.542 1.00 88.56 686 ARG A N 1
ATOM 5335 C CA . ARG A 1 686 ? 5.835 -39.164 -2.685 1.00 88.56 686 ARG A CA 1
ATOM 5336 C C . ARG A 1 686 ? 6.818 -38.310 -1.885 1.00 88.56 686 ARG A C 1
ATOM 5338 O O . ARG A 1 686 ? 7.630 -38.874 -1.167 1.00 88.56 686 ARG A O 1
ATOM 5345 N N . ALA A 1 687 ? 6.707 -36.986 -1.949 1.00 88.44 687 ALA A N 1
ATOM 5346 C CA . ALA A 1 687 ? 7.528 -36.055 -1.182 1.00 88.44 687 ALA A CA 1
ATOM 5347 C C . ALA A 1 687 ? 7.386 -36.289 0.330 1.00 88.44 687 ALA A C 1
ATOM 5349 O O . ALA A 1 687 ? 8.389 -36.449 1.020 1.00 88.44 687 ALA A O 1
ATOM 5350 N N . LYS A 1 688 ? 6.153 -36.413 0.841 1.00 86.44 688 LYS A N 1
ATOM 5351 C CA . LYS A 1 688 ? 5.893 -36.727 2.257 1.00 86.44 688 LYS A CA 1
ATOM 5352 C C . LYS A 1 688 ? 6.462 -38.087 2.673 1.00 86.44 688 LYS A C 1
ATOM 5354 O O . LYS A 1 688 ? 7.017 -38.198 3.762 1.00 86.44 688 LYS A O 1
ATOM 5359 N N . LEU A 1 689 ? 6.362 -39.108 1.816 1.00 83.56 689 LEU A N 1
ATOM 5360 C CA . LEU A 1 689 ? 6.968 -40.422 2.062 1.00 83.56 689 LEU A CA 1
ATOM 5361 C C . LEU A 1 689 ? 8.499 -40.354 2.088 1.00 83.56 689 LEU A C 1
ATOM 5363 O O . LEU A 1 689 ? 9.108 -40.974 2.955 1.00 83.56 689 LEU A O 1
ATOM 5367 N N . THR A 1 690 ? 9.117 -39.580 1.192 1.00 81.44 690 THR A N 1
ATOM 5368 C CA . THR A 1 690 ? 10.564 -39.327 1.214 1.00 81.44 690 THR A CA 1
ATOM 5369 C C . THR A 1 690 ? 10.974 -38.677 2.532 1.00 81.44 690 THR A C 1
ATOM 5371 O O . THR A 1 690 ? 11.896 -39.161 3.178 1.00 81.44 690 THR A O 1
ATOM 5374 N N . ILE A 1 691 ? 10.252 -37.642 2.979 1.00 81.06 691 ILE A N 1
ATOM 5375 C CA . ILE A 1 691 ? 10.495 -36.995 4.277 1.00 81.06 691 ILE A CA 1
ATOM 5376 C C . ILE A 1 691 ? 10.375 -38.016 5.419 1.00 81.06 691 ILE A C 1
ATOM 5378 O O . ILE A 1 691 ? 11.250 -38.073 6.277 1.00 81.06 691 ILE A O 1
ATOM 5382 N N . ALA A 1 692 ? 9.326 -38.846 5.420 1.00 77.94 692 ALA A N 1
ATOM 5383 C CA . ALA A 1 692 ? 9.125 -39.877 6.437 1.00 77.94 692 ALA A CA 1
ATOM 5384 C C . ALA A 1 692 ? 10.285 -40.887 6.481 1.00 77.94 692 ALA A C 1
ATOM 5386 O O . ALA A 1 692 ? 10.815 -41.144 7.557 1.00 77.94 692 ALA A O 1
ATOM 5387 N N . SER A 1 693 ? 10.700 -41.419 5.323 1.00 74.62 693 SER A N 1
ATOM 5388 C CA . SER A 1 693 ? 11.815 -42.374 5.214 1.00 74.62 693 SER A CA 1
ATOM 5389 C C . SER A 1 693 ? 13.108 -41.774 5.748 1.00 74.62 693 SER A C 1
ATOM 5391 O O . SER A 1 693 ? 13.758 -42.373 6.597 1.00 74.62 693 SER A O 1
ATOM 5393 N N . LEU A 1 694 ? 13.428 -40.556 5.310 1.00 72.00 694 LEU A N 1
ATOM 5394 C CA . LEU A 1 694 ? 14.623 -39.826 5.715 1.00 72.00 694 LEU A CA 1
ATOM 5395 C C . LEU A 1 694 ? 14.652 -39.569 7.231 1.00 72.00 694 LEU A C 1
ATOM 5397 O O . LEU A 1 694 ? 15.689 -39.723 7.868 1.00 72.00 694 LEU A O 1
ATOM 5401 N N . ILE A 1 695 ? 13.510 -39.228 7.836 1.00 72.25 695 ILE A N 1
ATOM 5402 C CA . ILE A 1 695 ? 13.414 -39.068 9.292 1.00 72.25 695 ILE A CA 1
ATOM 5403 C C . ILE A 1 695 ? 13.566 -40.416 10.014 1.00 72.25 695 ILE A C 1
ATOM 5405 O O . ILE A 1 695 ? 14.237 -40.477 11.042 1.00 72.25 695 ILE A O 1
ATOM 5409 N N . CYS A 1 696 ? 12.964 -41.495 9.503 1.00 71.56 696 CYS A N 1
ATOM 5410 C CA . CYS A 1 696 ? 13.118 -42.832 10.079 1.00 71.56 696 CYS A CA 1
ATOM 5411 C C . CYS A 1 696 ? 14.577 -43.300 10.035 1.00 71.56 696 CYS A C 1
ATOM 5413 O O . CYS A 1 696 ? 15.087 -43.751 11.057 1.00 71.56 696 CYS A O 1
ATOM 5415 N N . GLU A 1 697 ? 15.251 -43.138 8.895 1.00 69.50 697 GLU A N 1
ATOM 5416 C CA . GLU A 1 697 ? 16.683 -43.411 8.742 1.00 69.50 697 GLU A CA 1
ATOM 5417 C C . GLU A 1 697 ? 17.495 -42.640 9.788 1.00 69.50 697 GLU A C 1
ATOM 5419 O O . GLU A 1 697 ? 18.296 -43.243 10.502 1.00 69.50 697 GLU A O 1
ATOM 5424 N N . GLU A 1 698 ? 17.207 -41.349 9.974 1.00 67.75 698 GLU A N 1
ATOM 5425 C CA . GLU A 1 698 ? 17.882 -40.511 10.969 1.00 67.75 698 GLU A CA 1
ATOM 5426 C C . GLU A 1 698 ? 17.662 -40.985 12.410 1.00 67.75 698 GLU A C 1
ATOM 5428 O O . GLU A 1 698 ? 18.594 -40.997 13.215 1.00 67.75 698 GLU A O 1
ATOM 5433 N N . LEU A 1 699 ? 16.441 -41.408 12.749 1.00 68.44 699 LEU A N 1
ATOM 5434 C CA . LEU A 1 699 ? 16.130 -41.959 14.069 1.00 68.44 699 LEU A CA 1
ATOM 5435 C C . LEU A 1 699 ? 16.849 -43.290 14.318 1.00 68.44 699 LEU A C 1
ATOM 5437 O O . LEU A 1 699 ? 17.282 -43.541 15.442 1.00 68.44 699 LEU A O 1
ATOM 5441 N N . THR A 1 700 ? 16.981 -44.127 13.286 1.00 67.69 700 THR A N 1
ATOM 5442 C CA . THR A 1 700 ? 17.631 -45.445 13.384 1.00 67.69 700 THR A CA 1
ATOM 5443 C C . THR A 1 700 ? 19.157 -45.385 13.328 1.00 67.69 700 THR A C 1
ATOM 5445 O O . THR A 1 700 ? 19.814 -46.236 13.917 1.00 67.69 700 THR A O 1
ATOM 5448 N N . GLY A 1 701 ? 19.730 -44.386 12.651 1.00 63.38 701 GLY A N 1
ATOM 5449 C CA . GLY A 1 701 ? 21.170 -44.276 12.406 1.00 63.38 701 GLY A CA 1
ATOM 5450 C C . GLY A 1 701 ? 21.970 -43.526 13.476 1.00 63.38 701 GLY A C 1
ATOM 5451 O O . GLY A 1 701 ? 23.174 -43.354 13.310 1.00 63.38 701 GLY A O 1
ATOM 5452 N N . CYS A 1 702 ? 21.342 -43.039 14.553 1.00 54.44 702 CYS A N 1
ATOM 5453 C CA . CYS A 1 702 ? 21.950 -42.008 15.397 1.00 54.44 702 CYS A CA 1
ATOM 5454 C C . CYS A 1 702 ? 22.440 -42.460 16.791 1.00 54.44 702 CYS A C 1
ATOM 5456 O O . CYS A 1 702 ? 21.647 -42.588 17.728 1.00 54.44 702 CYS A O 1
ATOM 5458 N N . ASP A 1 703 ? 23.765 -42.416 16.977 1.00 55.81 703 ASP A N 1
ATOM 5459 C CA . ASP A 1 703 ? 24.479 -42.102 18.236 1.00 55.81 703 ASP A CA 1
ATOM 5460 C C . ASP A 1 703 ? 24.549 -40.568 18.492 1.00 55.81 703 ASP A C 1
ATOM 5462 O O . ASP A 1 703 ? 25.513 -40.035 19.037 1.00 55.81 703 ASP A O 1
ATOM 5466 N N . SER A 1 704 ? 23.531 -39.808 18.065 1.00 55.47 704 SER A N 1
ATOM 5467 C CA . SER A 1 704 ? 23.508 -38.335 18.128 1.00 55.47 704 SER A CA 1
ATOM 5468 C C . SER A 1 704 ? 22.911 -37.764 19.428 1.00 55.47 704 SER A C 1
ATOM 5470 O O . SER A 1 704 ? 22.212 -38.452 20.183 1.00 55.47 704 SER A O 1
ATOM 5472 N N . SER A 1 705 ? 23.191 -36.477 19.694 1.00 58.72 705 SER A N 1
ATOM 5473 C CA . SER A 1 705 ? 22.750 -35.751 20.897 1.00 58.72 705 SER A CA 1
ATOM 5474 C C . SER A 1 705 ? 21.220 -35.747 21.079 1.00 58.72 705 SER A C 1
ATOM 5476 O O . SER A 1 705 ? 20.452 -35.702 20.116 1.00 58.72 705 SER A O 1
ATOM 5478 N N . ALA A 1 706 ? 20.755 -35.727 22.334 1.00 58.16 706 ALA A N 1
ATOM 5479 C CA . ALA A 1 706 ? 19.329 -35.783 22.689 1.00 58.16 706 ALA A CA 1
ATOM 5480 C C . ALA A 1 706 ? 18.456 -34.686 22.031 1.00 58.16 706 ALA A C 1
ATOM 5482 O O . ALA A 1 706 ? 17.255 -34.880 21.843 1.00 58.16 706 ALA A O 1
ATOM 5483 N N . SER A 1 707 ? 19.049 -33.548 21.648 1.00 56.06 707 SER A N 1
ATOM 5484 C CA . SER A 1 707 ? 18.356 -32.429 20.990 1.00 56.06 707 SER A CA 1
ATOM 5485 C C . SER A 1 707 ? 17.910 -32.758 19.557 1.00 56.06 707 SER A C 1
ATOM 5487 O O . SER A 1 707 ? 16.773 -32.462 19.169 1.00 56.06 707 SER A O 1
ATOM 5489 N N . VAL A 1 708 ? 18.776 -33.433 18.790 1.00 56.59 708 VAL A N 1
ATOM 5490 C CA . VAL A 1 708 ? 18.490 -33.853 17.407 1.00 56.59 708 VAL A CA 1
ATOM 5491 C C . VAL A 1 708 ? 17.385 -34.907 17.417 1.00 56.59 708 VAL A C 1
ATOM 5493 O O . VAL A 1 708 ? 16.375 -34.754 16.733 1.00 56.59 708 VAL A O 1
ATOM 5496 N N . LYS A 1 709 ? 17.494 -35.898 18.311 1.00 59.31 709 LYS A N 1
ATOM 5497 C CA . LYS A 1 709 ? 16.488 -36.957 18.484 1.00 59.31 709 LYS A CA 1
ATOM 5498 C C . LYS A 1 709 ? 15.104 -36.404 18.845 1.00 59.31 709 LYS A C 1
ATOM 5500 O O . LYS A 1 709 ? 14.123 -36.791 18.220 1.00 59.31 709 LYS A O 1
ATOM 5505 N N . CYS A 1 710 ? 15.003 -35.452 19.778 1.00 57.09 710 CYS A N 1
ATOM 5506 C CA . CYS A 1 710 ? 13.726 -34.822 20.150 1.00 57.09 710 CYS A CA 1
ATOM 5507 C C . CYS A 1 710 ? 13.077 -34.025 19.005 1.00 57.09 710 CYS A C 1
ATOM 5509 O O . CYS A 1 710 ? 11.850 -34.028 18.865 1.00 57.09 710 CYS A O 1
ATOM 5511 N N . SER A 1 711 ? 13.880 -33.343 18.185 1.00 53.97 711 SER A N 1
ATOM 5512 C CA . SER A 1 711 ? 13.384 -32.560 17.046 1.00 53.97 711 SER A CA 1
ATOM 5513 C C . SER A 1 711 ? 12.921 -33.469 15.905 1.00 53.97 711 SER A C 1
ATOM 5515 O O . SER A 1 711 ? 11.809 -33.294 15.405 1.00 53.97 711 SER A O 1
ATOM 5517 N N . CYS A 1 712 ? 13.698 -34.507 15.579 1.00 59.38 712 CYS A N 1
ATOM 5518 C CA . CYS A 1 712 ? 13.308 -35.548 14.626 1.00 59.38 712 CYS A CA 1
ATOM 5519 C C . CYS A 1 712 ? 12.051 -36.301 15.084 1.00 59.38 712 CYS A C 1
ATOM 5521 O O . CYS A 1 712 ? 11.172 -36.560 14.265 1.00 59.38 712 CYS A O 1
ATOM 5523 N N . LEU A 1 713 ? 11.891 -36.575 16.386 1.00 58.31 713 LEU A N 1
ATOM 5524 C CA . LEU A 1 713 ? 10.689 -37.213 16.937 1.00 58.31 713 LEU A CA 1
ATOM 5525 C C . LEU A 1 713 ? 9.438 -36.332 16.768 1.00 58.31 713 LEU A C 1
ATOM 5527 O O . LEU A 1 713 ? 8.390 -36.813 16.342 1.00 58.31 713 LEU A O 1
ATOM 5531 N N . ARG A 1 714 ? 9.537 -35.024 17.046 1.00 58.62 714 ARG A N 1
ATOM 5532 C CA . ARG A 1 714 ? 8.423 -34.073 16.850 1.00 58.62 714 ARG A CA 1
ATOM 5533 C C . ARG A 1 714 ? 8.029 -33.937 15.380 1.00 58.62 714 ARG A C 1
ATOM 5535 O O . ARG A 1 714 ? 6.841 -33.885 15.076 1.00 58.62 714 ARG A O 1
ATOM 5542 N N . LEU A 1 715 ? 9.007 -33.921 14.479 1.00 58.38 715 LEU A N 1
ATOM 5543 C CA . LEU A 1 715 ? 8.773 -33.928 13.034 1.00 58.38 715 LEU A CA 1
ATOM 5544 C C . LEU A 1 715 ? 8.174 -35.250 12.548 1.00 58.38 715 LEU A C 1
ATOM 5546 O O . LEU A 1 715 ? 7.244 -35.222 11.750 1.00 58.38 715 LEU A O 1
ATOM 5550 N N . SER A 1 716 ? 8.627 -36.387 13.082 1.00 59.78 716 SER A N 1
ATOM 5551 C CA . SER A 1 716 ? 8.039 -37.707 12.808 1.00 59.78 716 SER A CA 1
ATOM 5552 C C . SER A 1 716 ? 6.557 -37.729 13.163 1.00 59.78 716 SER A C 1
ATOM 5554 O O . SER A 1 716 ? 5.731 -38.148 12.359 1.00 59.78 716 SER A O 1
ATOM 5556 N N . LEU A 1 717 ? 6.207 -37.221 14.350 1.00 55.72 717 LEU A N 1
ATOM 5557 C CA . LEU A 1 717 ? 4.821 -37.120 14.806 1.00 55.72 717 LEU A CA 1
ATOM 5558 C C . LEU A 1 717 ? 3.986 -36.218 13.889 1.00 55.72 717 LEU A C 1
ATOM 5560 O O . LEU A 1 717 ? 2.834 -36.538 13.601 1.00 55.72 717 LEU A O 1
ATOM 5564 N N . LEU A 1 718 ? 4.574 -35.131 13.380 1.00 57.62 718 LEU A N 1
ATOM 5565 C CA . LEU A 1 718 ? 3.913 -34.241 12.430 1.00 57.62 718 LEU A CA 1
ATOM 5566 C C . LEU A 1 718 ? 3.669 -34.935 11.081 1.00 57.62 718 LEU A C 1
ATOM 5568 O O . LEU A 1 718 ? 2.546 -34.942 10.584 1.00 57.62 718 LEU A O 1
ATOM 5572 N N . VAL A 1 719 ? 4.688 -35.585 10.518 1.00 58.97 719 VAL A N 1
ATOM 5573 C CA . VAL A 1 719 ? 4.589 -36.327 9.251 1.00 58.97 719 VAL A CA 1
ATOM 5574 C C . VAL A 1 719 ? 3.576 -37.468 9.358 1.00 58.97 719 VAL A C 1
ATOM 5576 O O . VAL A 1 719 ? 2.775 -37.658 8.446 1.00 58.97 719 VAL A O 1
ATOM 5579 N N . LEU A 1 720 ? 3.535 -38.171 10.493 1.00 56.94 720 LEU A N 1
ATOM 5580 C CA . LEU A 1 720 ? 2.539 -39.207 10.773 1.00 56.94 720 LEU A CA 1
ATOM 5581 C C . LEU A 1 720 ? 1.119 -38.634 10.898 1.00 56.94 720 LEU A C 1
ATOM 5583 O O . LEU A 1 720 ? 0.180 -39.250 10.399 1.00 56.94 720 LEU A O 1
ATOM 5587 N N . SER A 1 721 ? 0.953 -37.446 11.494 1.00 55.44 721 SER A N 1
ATOM 5588 C CA . SER A 1 721 ? -0.347 -36.758 11.573 1.00 55.44 721 SER A CA 1
ATOM 5589 C C . SER A 1 721 ? -0.876 -36.304 10.205 1.00 55.44 721 SER A C 1
ATOM 5591 O O . SER A 1 721 ? -2.081 -36.294 9.973 1.00 55.44 721 SER A O 1
ATOM 5593 N N . PHE A 1 722 ? 0.025 -35.996 9.270 1.00 52.53 722 PHE A N 1
ATOM 5594 C CA . PHE A 1 722 ? -0.320 -35.656 7.890 1.00 52.53 722 PHE A CA 1
ATOM 5595 C C . PHE A 1 722 ? -0.439 -36.879 6.970 1.00 52.53 722 PHE A C 1
ATOM 5597 O O . PHE A 1 722 ? -1.086 -36.810 5.927 1.00 52.53 722 PHE A O 1
ATOM 5604 N N . ALA A 1 723 ? 0.162 -38.012 7.337 1.00 49.28 723 ALA A N 1
ATOM 5605 C CA . ALA A 1 723 ? -0.028 -39.287 6.652 1.00 49.28 723 ALA A CA 1
ATOM 5606 C C . ALA A 1 723 ? -1.352 -39.965 7.051 1.00 49.28 723 ALA A C 1
ATOM 5608 O O . ALA A 1 723 ? -1.949 -40.664 6.234 1.00 49.28 723 ALA A O 1
ATOM 5609 N N . SER A 1 724 ? -1.842 -39.740 8.275 1.00 45.00 724 SER A N 1
ATOM 5610 C CA . SER A 1 724 ? -3.109 -40.294 8.774 1.00 45.00 724 SER A CA 1
ATOM 5611 C C . SER A 1 724 ? -4.363 -39.586 8.242 1.00 45.00 724 SER A C 1
ATOM 5613 O O . SER A 1 724 ? -5.455 -40.142 8.345 1.00 45.00 724 SER A O 1
ATOM 5615 N N . SER A 1 725 ? -4.230 -38.413 7.611 1.00 44.84 725 SER A N 1
ATOM 5616 C CA . SER A 1 725 ? -5.317 -37.726 6.892 1.00 44.84 725 SER A CA 1
ATOM 5617 C C . SER A 1 725 ? -5.552 -38.259 5.465 1.00 44.84 725 SER A C 1
ATOM 5619 O O . SER A 1 725 ? -6.447 -37.789 4.760 1.00 44.84 725 SER A O 1
ATOM 5621 N N . LEU A 1 726 ? -4.788 -39.268 5.026 1.00 41.50 726 LEU A N 1
ATOM 5622 C CA . LEU A 1 726 ? -4.970 -39.947 3.742 1.00 41.50 726 LEU A CA 1
ATOM 5623 C C . LEU A 1 726 ? -5.996 -41.092 3.866 1.00 41.50 726 LEU A C 1
ATOM 5625 O O . LEU A 1 726 ? -5.885 -41.907 4.783 1.00 41.50 726 LEU A O 1
ATOM 5629 N N . PRO A 1 727 ? -6.964 -41.239 2.936 1.00 33.97 727 PRO A N 1
ATOM 5630 C CA . PRO A 1 727 ? -7.864 -42.387 2.944 1.00 33.97 727 PRO A CA 1
ATOM 5631 C C . PRO A 1 727 ? -7.066 -43.685 2.773 1.00 33.97 727 PRO A C 1
ATOM 5633 O O . PRO A 1 727 ? -6.270 -43.843 1.843 1.00 33.97 727 PRO A O 1
ATOM 5636 N N . ALA A 1 728 ? -7.285 -44.609 3.705 1.00 35.44 728 ALA A N 1
ATOM 5637 C CA . ALA A 1 728 ? -6.571 -45.867 3.817 1.00 35.44 728 ALA A CA 1
ATOM 5638 C C . ALA A 1 728 ? -6.713 -46.734 2.557 1.00 35.44 728 ALA A C 1
ATOM 5640 O O . ALA A 1 728 ? -7.782 -47.277 2.289 1.00 35.44 728 ALA A O 1
ATOM 5641 N N . ARG A 1 729 ? -5.603 -46.961 1.848 1.00 33.34 729 ARG A N 1
ATOM 5642 C CA . ARG A 1 729 ? -5.302 -48.259 1.224 1.00 33.34 729 ARG A CA 1
ATOM 5643 C C . ARG A 1 729 ? -3.795 -48.511 1.296 1.00 33.34 729 ARG A C 1
ATOM 5645 O O . ARG A 1 729 ? -3.041 -47.796 0.638 1.00 33.34 729 ARG A O 1
ATOM 5652 N N . PRO A 1 730 ? -3.326 -49.502 2.070 1.00 34.72 730 PRO A N 1
ATOM 5653 C CA . PRO A 1 730 ? -1.923 -49.876 2.047 1.00 34.72 730 PRO A CA 1
ATOM 5654 C C . PRO A 1 730 ? -1.616 -50.648 0.758 1.00 34.72 730 PRO A C 1
ATOM 5656 O O . PRO A 1 730 ? -2.309 -51.603 0.407 1.00 34.72 730 PRO A O 1
ATOM 5659 N N . HIS A 1 731 ? -0.550 -50.249 0.065 1.00 31.50 731 HIS A N 1
ATOM 5660 C CA . HIS A 1 731 ? 0.099 -51.085 -0.944 1.00 31.50 731 HIS A CA 1
ATOM 5661 C C . HIS A 1 731 ? 0.893 -52.197 -0.213 1.00 31.50 731 HIS A C 1
ATOM 5663 O O . HIS A 1 731 ? 1.508 -51.902 0.815 1.00 31.50 731 HIS A O 1
ATOM 5669 N N . PRO A 1 732 ? 0.953 -53.458 -0.689 1.00 32.34 732 PRO A N 1
ATOM 5670 C CA . PRO A 1 732 ? 1.331 -54.605 0.155 1.00 32.34 732 PRO A CA 1
ATOM 5671 C C . PRO A 1 732 ? 2.821 -54.750 0.519 1.00 32.34 732 PRO A C 1
ATOM 5673 O O . PRO A 1 732 ? 3.217 -55.820 0.971 1.00 32.34 732 PRO A O 1
ATOM 5676 N N . ARG A 1 733 ? 3.677 -53.740 0.309 1.00 32.69 733 ARG A N 1
ATOM 5677 C CA . ARG A 1 733 ? 5.144 -53.892 0.445 1.00 32.69 733 ARG A CA 1
ATOM 5678 C C . ARG A 1 733 ? 5.812 -53.154 1.605 1.00 32.69 733 ARG A C 1
ATOM 5680 O O . ARG A 1 733 ? 6.998 -53.362 1.811 1.00 32.69 733 ARG A O 1
ATOM 5687 N N . PHE A 1 734 ? 5.078 -52.393 2.413 1.00 35.31 734 PHE A N 1
ATOM 5688 C CA . PHE A 1 734 ? 5.640 -51.740 3.601 1.00 35.31 734 PHE A CA 1
ATOM 5689 C C . PHE A 1 734 ? 4.832 -52.098 4.851 1.00 35.31 734 PHE A C 1
ATOM 5691 O O . PHE A 1 734 ? 4.031 -51.316 5.350 1.00 35.31 734 PHE A O 1
ATOM 5698 N N . ARG A 1 735 ? 5.036 -53.321 5.354 1.00 30.20 735 ARG A N 1
ATOM 5699 C CA . ARG A 1 735 ? 4.802 -53.641 6.768 1.00 30.20 735 ARG A CA 1
ATOM 5700 C C . ARG A 1 735 ? 6.133 -53.476 7.490 1.00 30.20 735 ARG A C 1
ATOM 5702 O O . ARG A 1 735 ? 6.895 -54.430 7.594 1.00 30.20 735 ARG A O 1
ATOM 5709 N N . ILE A 1 736 ? 6.411 -52.268 7.969 1.00 31.16 736 ILE A N 1
ATOM 5710 C CA . ILE A 1 736 ? 7.380 -52.098 9.052 1.00 31.16 736 ILE A CA 1
ATOM 5711 C C . ILE A 1 736 ? 6.665 -52.606 10.307 1.00 31.16 736 ILE A C 1
ATOM 5713 O O . ILE A 1 736 ? 5.624 -52.071 10.691 1.00 31.16 736 ILE A O 1
ATOM 5717 N N . ARG A 1 737 ? 7.154 -53.714 10.873 1.00 28.39 737 ARG A N 1
ATOM 5718 C CA . ARG A 1 737 ? 6.749 -54.165 12.207 1.00 28.39 737 ARG A CA 1
ATOM 5719 C C . ARG A 1 737 ? 7.260 -53.126 13.198 1.00 28.39 737 ARG A C 1
ATOM 5721 O O . ARG A 1 737 ? 8.458 -52.875 13.238 1.00 28.39 737 ARG A O 1
ATOM 5728 N N . ALA A 1 738 ? 6.344 -52.523 13.944 1.00 27.33 738 ALA A N 1
ATOM 5729 C CA . ALA A 1 738 ? 6.680 -51.850 15.184 1.00 27.33 738 ALA A CA 1
ATOM 5730 C C . ALA A 1 738 ? 6.930 -52.937 16.239 1.00 27.33 738 ALA A C 1
ATOM 5732 O O . ALA A 1 738 ? 5.979 -53.579 16.686 1.00 27.33 738 ALA A O 1
ATOM 5733 N N . GLU A 1 739 ? 8.201 -53.155 16.556 1.00 28.27 739 GLU A N 1
ATOM 5734 C CA . GLU A 1 739 ? 8.700 -53.613 17.857 1.00 28.27 739 GLU A CA 1
ATOM 5735 C C . GLU A 1 739 ? 9.781 -52.631 18.303 1.00 28.27 739 GLU A C 1
ATOM 5737 O O . GLU A 1 739 ? 10.571 -52.205 17.424 1.00 28.27 739 GLU A O 1
#

Organism: Guillardia theta (strain CCMP2712) (NCBI:txid905079)

Sequence (739 aa):
MPEKQESTFLQVIEQLEECQKSFAVHRKCIMKLKQAQSADPDTFQRALTQSIDRAMLVFKREPAVERFLQFVASFISFTNDKYSSDGELACVLLKRMIPLTCARDKAVRFRACQLTAKLLNSLGEDAEVSEELFDEILHAMLARLHDKVPVVRPTDLSDAVTMEYVRLVSNDTSKEVRKAVLANMGVSSVTLPFILERTRDVREDVRKYAYNVVSIKIDVKSLQISQRIFLVENGLKDRNELVRKACTDMICNKWVAKGSGNPIAFLKLLDVEIYSEATERALRAVLGSGKLKSPASFLPENRSALQAEEAFYWRVLGKVAVERNDDDMMDATLPELSDFCQVLESNMGSSSFVTTELLKFVPLLDLGDELGRKKLYTMLGSILLSLEQPMSLISHVMTGLHCLESNSESFVAFIAGILKQLLEFAEVDASKAFLHRCLVDENDDIRKEALECLGLFCLLDEHIAASYIPLFLQVLAHDTEKLQARRDSSSLPPSSSYLHPSSWLLQVTLLQVCALSAILDILLVFKQSDWNKVPENLLEVGGDSAAGTSVWQQVVQSLSNGSFLLRATAAEGLAKLLYAGRLRAAGHEVEKQTTLALLFAYFASSAEEESAMRQCLAVFFPTFAAKEADNLLVLGAIALPALRIILEAPRGSPLAKVNALQVGQYLLSLLEDAAKGEDAIKASKRAKLTIASLICEELTGCDSSASVKCSCLRLSLLVLSFASSLPARPHPRFRIRAE

Foldseek 3Di:
DPPVLVVLLVVLLVLLQVQLPDVVCLVVSLVVLVVSCVVDVVSSLVSLVVSLVVLLQDQDPDSSSVSSLLSVLCSQLDDDPVDHRNLVVLLVLLVVLLVQCVDPDPSSVLSSLVSNQSNVVSADPPRDDDPVSVVSSVVSQVVQCPPPDLSNRHADDDPVRLVSLLVCLPPPPDLVNVLVSLVRRADDPVCPVSLLCLCVDPDPVSVLSSLVSCLPHPALVVDDLVSLLSLLCSQCPPPDPSSVVSSLCSLLVHQCVVVVLQVLSSLVSNPCPVRVVSSLSNLVSPVVVPSRPPLLVNADPDLLADDLSNLSSLLSQLVVCVVVVPVVSVVSRADALQVLLNSLVSCPPVDLNSNQSSLSCLLSHDCPPPVSLVSLLVVLLVQLLDPPHDPSCVVSSLVNNCSSDVDPVVSVVSVVVSCCNNVVDDDPVVVVVVLVCQCPDPDLVSVLVSLLVLLVVCLVDVVSVLACLVVLLCLLVPPPVVVVVVVVVPPDDDDDDDDDPVVVVVSSVSSNLSSLLSLLVSLLRDQDDPSLDYDPPPPPPDDPDDNDDDPLRSLLCLCVDPDLSSVLSSLLSLLSCLLSCRQVSVHLVSSLSSVLSSLCSLQLDDCPSNVNSVVSSVVSLLSQLQPDLVSLLSLLVNLVVNLVCLLPPDPPDSSVPGDNLVSLVVSLVSLVSNCPDDSSVVSSVVSLVSNLVSLVCVCVVDPDDPSSNVSSVVSNVVSVVVVVPDPDDDDPPDPPDDD

pLDDT: mean 82.94, std 16.49, range [27.33, 98.44]

Secondary structure (DSSP, 8-state):
-HHHHHHHHHHHHHHHHHTTT-GGGHHHHHHHHHHHHHH-HHHHHHHHHHHHHHHHT--S--HHHHHHHHHHHHHHT--BTTB---HHHHHHHHHHHHHHTT-SSHHHHHHHHHHHHHHHTTS-TT----HHHHHHHHHHHHHHHT-SSGGG-----SHHHHHHHHHHHHH-S-HHHHHHHHHHPPP-TTTHHHHHHGGG-SSHHHHHHHHHHHHHH--GGGS-HHHHHHHHHHHHT-SSHHHHHHHHHHIIIIIIHHTTT-HHHHHTTT-TTTSHHHHHHHHHHHHHTT-SS-GGGGS-S--SS--HHHHHHHHHHHHHHHHHT-HHHHHHH---HHHHHHHHHHHTTT-HHHHHHHHTTGGGS----HHHHHHHHHHHHHHHH-TTS-HHHHHHHHHHHHHH---HHHHHHHHHHHHHHHHT--STTHHHHHHHHHHT-S-HHHHHHHHHHHHHHHTT-HHHHHHHHHHHHHHHHTTHHHHHHHHHTTTS---S-S--HHHHHHHHHHHHHHHHHHHHHHHHH-----TT---TTS--S--TT-TT--HHHHHHHGGG-S-HHHHHHHHHHHHHHHHTTHHHHH-HHHHHHHHHHHHHHHHHS-TTT-HHHHHHHHHHHHHHHHH-HHHHHHHHHHHHHHHHHHHT--TTSGGGGS-HHHHHHHHHHHHHHT--SHHHHHHHHHHHHHHHHHHHHHHHS----HHHHHHHHHHHHHHHHHHTTS-----TT------

Nearest PDB structures (foldseek):
  5oqr-assembly1_A  TM=7.686E-01  e=8.291E-20  Schizosaccharomyces pombe 972h-
  6yvd-assembly1_A  TM=8.030E-01  e=9.330E-19  Saccharomyces cerevisiae S288C
  5oqq-assembly2_B  TM=7.765E-01  e=1.087E-17  Saccharomyces cerevisiae S288C
  5oqq-assembly1_A  TM=7.869E-01  e=3.522E-17  Saccharomyces cerevisiae S288C
  5oqr-assembly2_B  TM=7.432E-01  e=7.962E-18  Schizosaccharomyces pombe 972h-